Protein 7M3X (pdb70)

Sequence (378 aa):
EDTVEERVINEEYKIIWKKNTPFLYDLVMTTHALQWPSLTVQWLPEVTKPEGKDYALHWLVLGTHTSDDEQNHLVVARVHIPNDDGKIECEIIKINHEGEVNRARYMPQNNPHIIIATKTPSSSSDVLVFDYTKHPAKPDPSGECNPDLRLRGHQKEGYGLSWNSNLSGHLLSASDDHTVCLWDINAGPGKIVDAKAIFTGHSSAVVEDVAWHLLHESSLFGSVADDQKLMIWDTRSSNTTSSKPSHLVDAHTAEVNCLSFNPYSEFILATGSADKTVALWDLRNLKLKLHTFESSHKDEIFQVVHWSPHNETILLASSGTDRRLNVWDLSKIGEEQSAEDAEDGPPELLFIHGGHTAKISDFSWNPNEPWVICSVSEDNIMQIWQMAENIYN

Structure (mmCIF, N/CA/C/O backbone):
data_7M3X
#
_entry.id   7M3X
#
_cell.length_a   44.726
_cell.length_b   88.775
_cell.length_c   97.165
_cell.angle_alpha   90.000
_cell.angle_beta   90.000
_cell.angle_gamma   90.000
#
_symmetry.space_group_name_H-M   'P 21 21 21'
#
loop_
_entity.id
_entity.type
_entity.pdbx_description
1 polymer 'Histone-binding protein RBBP7'
2 non-polymer 'UNKNOWN ATOM OR ION'
3 water water
#
loop_
_atom_site.group_PDB
_atom_site.id
_atom_site.type_symbol
_atom_site.label_atom_id
_atom_site.label_alt_id
_atom_site.label_comp_id
_atom_site.label_asym_id
_atom_site.label_entity_id
_atom_site.label_seq_id
_atom_site.pdbx_PDB_ins_code
_atom_site.Cartn_x
_atom_site.Cartn_y
_atom_site.Cartn_z
_atom_site.occupancy
_atom_site.B_iso_or_equiv
_atom_site.auth_seq_id
_atom_site.auth_comp_id
_atom_site.auth_asym_id
_atom_site.auth_atom_id
_atom_site.pdbx_PDB_model_num
ATOM 1 N N . GLU A 1 4 ? 22.908 -14.138 -1.795 1.00 31.61 8 GLU A N 1
ATOM 2 C CA . GLU A 1 4 ? 23.960 -15.054 -2.306 1.00 28.77 8 GLU A CA 1
ATOM 3 C C . GLU A 1 4 ? 25.367 -14.509 -1.994 1.00 23.81 8 GLU A C 1
ATOM 4 O O . GLU A 1 4 ? 26.312 -15.112 -2.487 1.00 23.89 8 GLU A O 1
ATOM 8 N N . ASP A 1 5 ? 25.502 -13.406 -1.246 1.00 19.94 9 ASP A N 1
ATOM 9 C CA . ASP A 1 5 ? 26.799 -12.918 -0.687 1.00 16.75 9 ASP A CA 1
ATOM 10 C C . ASP A 1 5 ? 26.985 -13.569 0.685 1.00 14.98 9 ASP A C 1
ATOM 11 O O . ASP A 1 5 ? 26.296 -13.156 1.643 1.00 13.80 9 ASP A O 1
ATOM 16 N N . THR A 1 6 ? 27.871 -14.554 0.797 1.00 13.17 10 THR A N 1
ATOM 17 C CA . THR A 1 6 ? 28.004 -15.388 2.021 1.00 12.43 10 THR A CA 1
ATOM 18 C C . THR A 1 6 ? 28.577 -14.553 3.175 1.00 10.95 10 THR A C 1
ATOM 19 O O . THR A 1 6 ? 28.416 -14.950 4.343 1.00 10.84 10 THR A O 1
ATOM 23 N N . VAL A 1 7 ? 29.274 -13.466 2.865 1.00 10.99 11 VAL A N 1
ATOM 24 C CA . VAL A 1 7 ? 29.852 -12.566 3.899 1.00 10.61 11 VAL A CA 1
ATOM 25 C C . VAL A 1 7 ? 28.718 -11.710 4.481 1.00 10.63 11 VAL A C 1
ATOM 26 O O . VAL A 1 7 ? 28.504 -11.729 5.721 1.00 10.14 11 VAL A O 1
ATOM 30 N N . GLU A 1 8 ? 27.989 -11.011 3.615 1.00 11.22 12 GLU A N 1
ATOM 31 C CA . GLU A 1 8 ? 26.883 -10.116 4.036 1.00 12.60 12 GLU A CA 1
ATOM 32 C C . GLU A 1 8 ? 25.835 -10.967 4.762 1.00 11.54 12 GLU A C 1
ATOM 33 O O . GLU A 1 8 ? 25.269 -10.482 5.751 1.00 11.59 12 GLU A O 1
ATOM 39 N N . GLU A 1 9 ? 25.599 -12.208 4.337 1.00 11.23 13 GLU A N 1
ATOM 40 C CA . GLU A 1 9 ? 24.602 -13.097 4.981 1.00 11.85 13 GLU A CA 1
ATOM 41 C C . GLU A 1 9 ? 24.918 -13.253 6.476 1.00 11.34 13 GLU A C 1
ATOM 42 O O . GLU A 1 9 ? 23.997 -13.227 7.315 1.00 10.76 13 GLU A O 1
ATOM 48 N N . ARG A 1 10 ? 26.188 -13.412 6.839 1.00 10.41 14 ARG A N 1
ATOM 49 C CA . ARG A 1 10 ? 26.544 -13.601 8.261 1.00 9.81 14 ARG A CA 1
ATOM 50 C C . ARG A 1 10 ? 26.263 -12.317 9.036 1.00 9.86 14 ARG A C 1
ATOM 51 O O . ARG A 1 10 ? 25.786 -12.406 10.177 1.00 10.04 14 ARG A O 1
ATOM 59 N N . VAL A 1 11 ? 26.599 -11.160 8.475 1.00 9.95 15 VAL A N 1
ATOM 60 C CA . VAL A 1 11 ? 26.351 -9.867 9.164 1.00 10.37 15 VAL A CA 1
ATOM 61 C C . VAL A 1 11 ? 24.842 -9.750 9.411 1.00 10.29 15 VAL A C 1
ATOM 62 O O . VAL A 1 11 ? 24.423 -9.415 10.548 1.00 10.44 15 VAL A O 1
ATOM 66 N N . ILE A 1 12 ? 24.045 -10.008 8.380 1.00 9.94 16 ILE A N 1
ATOM 67 C CA . ILE A 1 12 ? 22.562 -9.902 8.470 1.00 10.30 16 ILE A CA 1
ATOM 68 C C . ILE A 1 12 ? 22.062 -10.870 9.539 1.00 10.39 16 ILE A C 1
ATOM 69 O O . ILE A 1 12 ? 21.249 -10.455 10.392 1.00 11.17 16 ILE A O 1
ATOM 74 N N . ASN A 1 13 ? 22.510 -12.119 9.506 1.00 10.24 17 ASN A N 1
ATOM 75 C CA . ASN A 1 13 ? 22.005 -13.138 10.457 1.00 10.96 17 ASN A CA 1
ATOM 76 C C . ASN A 1 13 ? 22.403 -12.776 11.895 1.00 10.74 17 ASN A C 1
ATOM 77 O O . ASN A 1 13 ? 21.556 -12.963 12.793 1.00 10.06 17 ASN A O 1
ATOM 82 N N . GLU A 1 14 ? 23.612 -12.277 12.135 1.00 11.22 18 GLU A N 1
ATOM 83 C CA . GLU A 1 14 ? 24.015 -11.948 13.524 1.00 11.91 18 GLU A CA 1
ATOM 84 C C . GLU A 1 14 ? 23.217 -10.744 14.023 1.00 11.42 18 GLU A C 1
ATOM 85 O O . GLU A 1 14 ? 22.834 -10.740 15.218 1.00 11.78 18 GLU A O 1
ATOM 91 N N . GLU A 1 15 ? 22.943 -9.770 13.166 1.00 11.61 19 GLU A N 1
ATOM 92 C CA . GLU A 1 15 ? 22.148 -8.589 13.575 1.00 12.29 19 GLU A CA 1
ATOM 93 C C . GLU A 1 15 ? 20.725 -9.067 13.869 1.00 11.74 19 GLU A C 1
ATOM 94 O O . GLU A 1 15 ? 20.119 -8.577 14.839 1.00 11.89 19 GLU A O 1
ATOM 100 N N . TYR A 1 16 ? 20.201 -9.988 13.068 1.00 10.54 20 TYR A N 1
ATOM 101 C CA . TYR A 1 16 ? 18.839 -10.525 13.284 1.00 10.49 20 TYR A CA 1
ATOM 102 C C . TYR A 1 16 ? 18.806 -11.261 14.629 1.00 10.67 20 TYR A C 1
ATOM 103 O O . TYR A 1 16 ? 17.800 -11.156 15.337 1.00 10.32 20 TYR A O 1
ATOM 112 N N . LYS A 1 17 ? 19.853 -12.002 15.001 1.00 10.31 21 LYS A N 1
ATOM 113 C CA . LYS A 1 17 ? 19.845 -12.750 16.293 1.00 11.02 21 LYS A CA 1
ATOM 114 C C . LYS A 1 17 ? 19.716 -11.752 17.452 1.00 10.86 21 LYS A C 1
ATOM 115 O O . LYS A 1 17 ? 18.977 -12.027 18.399 1.00 10.88 21 LYS A O 1
ATOM 121 N N . ILE A 1 18 ? 20.394 -10.616 17.379 1.00 10.98 22 ILE A N 1
ATOM 122 C CA A ILE A 1 18 ? 20.298 -9.557 18.430 0.50 11.78 22 ILE A CA 1
ATOM 123 C CA B ILE A 1 18 ? 20.295 -9.564 18.436 0.50 11.87 22 ILE A CA 1
ATOM 124 C C . ILE A 1 18 ? 18.875 -8.995 18.413 1.00 11.49 22 ILE A C 1
ATOM 125 O O . ILE A 1 18 ? 18.255 -8.850 19.510 1.00 11.20 22 ILE A O 1
ATOM 134 N N . TRP A 1 19 ? 18.359 -8.699 17.224 1.00 10.77 23 TRP A N 1
ATOM 135 C CA . TRP A 1 19 ? 16.964 -8.221 17.084 1.00 10.20 23 TRP A CA 1
ATOM 136 C C . TRP A 1 19 ? 16.011 -9.200 17.780 1.00 10.40 23 TRP A C 1
ATOM 137 O O . TRP A 1 19 ? 15.141 -8.757 18.572 1.00 10.74 23 TRP A O 1
ATOM 148 N N . LYS A 1 20 ? 16.122 -10.489 17.490 1.00 10.95 24 LYS A N 1
ATOM 149 C CA . LYS A 1 20 ? 15.121 -11.466 17.983 1.00 11.69 24 LYS A CA 1
ATOM 150 C C . LYS A 1 20 ? 15.160 -11.499 19.517 1.00 12.28 24 LYS A C 1
ATOM 151 O O . LYS A 1 20 ? 14.095 -11.553 20.158 1.00 12.31 24 LYS A O 1
ATOM 157 N N . LYS A 1 21 ? 16.350 -11.438 20.107 1.00 12.28 25 LYS A N 1
ATOM 158 C CA . LYS A 1 21 ? 16.503 -11.426 21.582 1.00 13.34 25 LYS A CA 1
ATOM 159 C C . LYS A 1 21 ? 15.836 -10.195 22.201 1.00 12.91 25 LYS A C 1
ATOM 160 O O . LYS A 1 21 ? 15.510 -10.269 23.399 1.00 13.43 25 LYS A O 1
ATOM 166 N N . ASN A 1 22 ? 15.670 -9.112 21.451 1.00 11.68 26 ASN A N 1
ATOM 167 C CA . ASN A 1 22 ? 15.088 -7.854 21.992 1.00 12.53 26 ASN A CA 1
ATOM 168 C C . ASN A 1 22 ? 13.596 -7.734 21.667 1.00 11.61 26 ASN A C 1
ATOM 169 O O . ASN A 1 22 ? 13.012 -6.720 22.004 1.00 11.56 26 ASN A O 1
ATOM 174 N N . THR A 1 23 ? 12.971 -8.720 21.029 1.00 11.30 27 THR A N 1
ATOM 175 C CA . THR A 1 23 ? 11.593 -8.534 20.520 1.00 11.13 27 THR A CA 1
ATOM 176 C C . THR A 1 23 ? 10.587 -8.357 21.667 1.00 10.99 27 THR A C 1
ATOM 177 O O . THR A 1 23 ? 9.677 -7.549 21.513 1.00 10.91 27 THR A O 1
ATOM 181 N N . PRO A 1 24 ? 10.682 -9.040 22.835 1.00 11.04 28 PRO A N 1
ATOM 182 C CA . PRO A 1 24 ? 9.697 -8.794 23.897 1.00 11.48 28 PRO A CA 1
ATOM 183 C C . PRO A 1 24 ? 9.736 -7.346 24.405 1.00 11.74 28 PRO A C 1
ATOM 184 O O . PRO A 1 24 ? 8.697 -6.821 24.857 1.00 12.24 28 PRO A O 1
ATOM 188 N N . PHE A 1 25 ? 10.914 -6.717 24.348 1.00 11.08 29 PHE A N 1
ATOM 189 C CA . PHE A 1 25 ? 11.105 -5.304 24.759 1.00 11.16 29 PHE A CA 1
ATOM 190 C C . PHE A 1 25 ? 10.582 -4.372 23.666 1.00 11.26 29 PHE A C 1
ATOM 191 O O . PHE A 1 25 ? 9.906 -3.363 23.955 1.00 12.01 29 PHE A O 1
ATOM 199 N N . LEU A 1 26 ? 10.917 -4.645 22.399 1.00 10.66 30 LEU A N 1
ATOM 200 C CA . LEU A 1 26 ? 10.640 -3.664 21.323 1.00 11.54 30 LEU A CA 1
ATOM 201 C C . LEU A 1 26 ? 9.213 -3.777 20.770 1.00 10.29 30 LEU A C 1
ATOM 202 O O . LEU A 1 26 ? 8.793 -2.809 20.168 1.00 10.96 30 LEU A O 1
ATOM 207 N N . TYR A 1 27 ? 8.518 -4.902 20.949 1.00 10.94 31 TYR A N 1
ATOM 208 C CA . TYR A 1 27 ? 7.221 -5.162 20.267 1.00 10.93 31 TYR A CA 1
ATOM 209 C C . TYR A 1 27 ? 6.169 -5.618 21.270 1.00 11.50 31 TYR A C 1
ATOM 210 O O . TYR A 1 27 ? 6.510 -6.347 22.203 1.00 11.25 31 TYR A O 1
ATOM 219 N N . ASP A 1 28 ? 4.918 -5.246 21.018 1.00 12.67 32 ASP A N 1
ATOM 220 C CA . ASP A 1 28 ? 3.773 -5.906 21.694 1.00 14.10 32 ASP A CA 1
ATOM 221 C C . ASP A 1 28 ? 3.313 -7.133 20.889 1.00 14.47 32 ASP A C 1
ATOM 222 O O . ASP A 1 28 ? 2.639 -7.993 21.485 1.00 16.08 32 ASP A O 1
ATOM 227 N N . LEU A 1 29 ? 3.642 -7.223 19.592 1.00 13.16 33 LEU A N 1
ATOM 228 C CA . LEU A 1 29 ? 3.291 -8.391 18.740 1.00 13.12 33 LEU A CA 1
ATOM 229 C C . LEU A 1 29 ? 4.383 -8.564 17.689 1.00 12.17 33 LEU A C 1
ATOM 230 O O . LEU A 1 29 ? 4.742 -7.566 17.066 1.00 11.66 33 LEU A O 1
ATOM 235 N N . VAL A 1 30 ? 4.837 -9.791 17.497 1.00 12.87 34 VAL A N 1
ATOM 236 C CA . VAL A 1 30 ? 5.648 -10.212 16.325 1.00 13.55 34 VAL A CA 1
ATOM 237 C C . VAL A 1 30 ? 5.199 -11.601 15.938 1.00 13.38 34 VAL A C 1
ATOM 238 O O . VAL A 1 30 ? 5.322 -12.519 16.757 1.00 15.23 34 VAL A O 1
ATOM 242 N N . MET A 1 31 ? 4.771 -11.729 14.694 1.00 13.55 35 MET A N 1
ATOM 243 C CA . MET A 1 31 ? 4.424 -13.022 14.080 1.00 14.50 35 MET A CA 1
ATOM 244 C C . MET A 1 31 ? 5.150 -13.091 12.742 1.00 12.96 35 MET A C 1
ATOM 245 O O . MET A 1 31 ? 5.148 -12.101 12.013 1.00 13.08 35 MET A O 1
ATOM 250 N N A THR A 1 32 ? 5.808 -14.208 12.477 0.50 12.95 36 THR A N 1
ATOM 251 N N B THR A 1 32 ? 5.785 -14.225 12.451 0.50 13.20 36 THR A N 1
ATOM 252 C CA A THR A 1 32 ? 6.544 -14.425 11.218 0.50 12.65 36 THR A CA 1
ATOM 253 C CA B THR A 1 32 ? 6.617 -14.448 11.243 0.50 13.14 36 THR A CA 1
ATOM 254 C C A THR A 1 32 ? 5.951 -15.651 10.529 0.50 12.37 36 THR A C 1
ATOM 255 C C B THR A 1 32 ? 6.152 -15.707 10.518 0.50 12.89 36 THR A C 1
ATOM 256 O O A THR A 1 32 ? 5.422 -16.579 11.197 0.50 11.69 36 THR A O 1
ATOM 257 O O B THR A 1 32 ? 6.058 -16.778 11.160 0.50 13.09 36 THR A O 1
ATOM 264 N N . HIS A 1 33 ? 5.943 -15.589 9.210 1.00 11.86 37 HIS A N 1
ATOM 265 C CA . HIS A 1 33 ? 5.515 -16.707 8.351 1.00 12.64 37 HIS A CA 1
ATOM 266 C C . HIS A 1 33 ? 6.428 -16.726 7.142 1.00 11.64 37 HIS A C 1
ATOM 267 O O . HIS A 1 33 ? 6.660 -15.661 6.566 1.00 11.10 37 HIS A O 1
ATOM 274 N N . ALA A 1 34 ? 6.909 -17.898 6.758 1.00 10.67 38 ALA A N 1
ATOM 275 C CA . ALA A 1 34 ? 7.727 -18.063 5.547 1.00 10.53 38 ALA A CA 1
ATOM 276 C C . ALA A 1 34 ? 6.840 -18.637 4.437 1.00 10.44 38 ALA A C 1
ATOM 277 O O . ALA A 1 34 ? 6.305 -19.751 4.598 1.00 11.43 38 ALA A O 1
ATOM 279 N N . LEU A 1 35 ? 6.683 -17.880 3.358 1.00 10.35 39 LEU A N 1
ATOM 280 C CA . LEU A 1 35 ? 5.863 -18.264 2.185 1.00 10.78 39 LEU A CA 1
ATOM 281 C C . LEU A 1 35 ? 6.671 -19.192 1.279 1.00 10.27 39 LEU A C 1
ATOM 282 O O . LEU A 1 35 ? 7.912 -19.123 1.302 1.00 10.29 39 LEU A O 1
ATOM 287 N N . GLN A 1 36 ? 5.996 -20.033 0.483 1.00 10.84 40 GLN A N 1
ATOM 288 C CA . GLN A 1 36 ? 6.680 -20.899 -0.517 1.00 10.97 40 GLN A CA 1
ATOM 289 C C . GLN A 1 36 ? 7.456 -20.020 -1.507 1.00 10.38 40 GLN A C 1
ATOM 290 O O . GLN A 1 36 ? 8.591 -20.362 -1.879 1.00 11.10 40 GLN A O 1
ATOM 296 N N . TRP A 1 37 ? 6.848 -18.913 -1.946 1.00 9.69 41 TRP A N 1
ATOM 297 C CA . TRP A 1 37 ? 7.474 -17.925 -2.857 1.00 9.57 41 TRP A CA 1
ATOM 298 C C . TRP A 1 37 ? 7.416 -16.565 -2.186 1.00 8.84 41 TRP A C 1
ATOM 299 O O . TRP A 1 37 ? 6.478 -16.284 -1.440 1.00 8.76 41 TRP A O 1
ATOM 310 N N . PRO A 1 38 ? 8.370 -15.669 -2.474 1.00 8.68 42 PRO A N 1
ATOM 311 C CA . PRO A 1 38 ? 8.246 -14.310 -1.974 1.00 8.57 42 PRO A CA 1
ATOM 312 C C . PRO A 1 38 ? 7.005 -13.617 -2.543 1.00 8.51 42 PRO A C 1
ATOM 313 O O . PRO A 1 38 ? 6.555 -13.932 -3.659 1.00 8.95 42 PRO A O 1
ATOM 317 N N . SER A 1 39 ? 6.445 -12.702 -1.745 1.00 8.00 43 SER A N 1
ATOM 318 C CA . SER A 1 39 ? 5.395 -11.771 -2.223 1.00 8.08 43 SER A CA 1
ATOM 319 C C . SER A 1 39 ? 6.028 -10.422 -2.517 1.00 8.16 43 SER A C 1
ATOM 320 O O . SER A 1 39 ? 6.794 -9.914 -1.655 1.00 8.49 43 SER A O 1
ATOM 323 N N . LEU A 1 40 ? 5.734 -9.854 -3.681 1.00 7.59 44 LEU A N 1
ATOM 324 C CA . LEU A 1 40 ? 6.153 -8.469 -4.026 1.00 7.49 44 LEU A CA 1
ATOM 325 C C . LEU A 1 40 ? 5.147 -7.443 -3.500 1.00 7.59 44 LEU A C 1
ATOM 326 O O . LEU A 1 40 ? 5.376 -6.244 -3.684 1.00 7.78 44 LEU A O 1
ATOM 331 N N . THR A 1 41 ? 4.057 -7.882 -2.894 1.00 7.39 45 THR A N 1
ATOM 332 C CA . THR A 1 41 ? 2.913 -6.994 -2.578 1.00 7.40 45 THR A CA 1
ATOM 333 C C . THR A 1 41 ? 2.253 -7.418 -1.274 1.00 7.39 45 THR A C 1
ATOM 334 O O . THR A 1 41 ? 2.184 -8.606 -0.953 1.00 7.51 45 THR A O 1
ATOM 338 N N . VAL A 1 42 ? 1.718 -6.454 -0.533 1.00 7.41 46 VAL A N 1
ATOM 339 C CA . VAL A 1 42 ? 0.831 -6.773 0.610 1.00 7.80 46 VAL A CA 1
ATOM 340 C C . VAL A 1 42 ? -0.118 -5.606 0.832 1.00 7.80 46 VAL A C 1
ATOM 341 O O . VAL A 1 42 ? 0.284 -4.437 0.667 1.00 8.24 46 VAL A O 1
ATOM 345 N N . GLN A 1 43 ? -1.358 -5.925 1.173 1.00 8.01 47 GLN A N 1
ATOM 346 C CA . GLN A 1 43 ? -2.363 -4.905 1.532 1.00 8.18 47 GLN A CA 1
ATOM 347 C C . GLN A 1 43 ? -3.399 -5.584 2.418 1.00 8.62 47 GLN A C 1
ATOM 348 O O . GLN A 1 43 ? -3.911 -6.641 2.020 1.00 8.57 47 GLN A O 1
ATOM 354 N N . TRP A 1 44 ? -3.682 -5.058 3.600 1.00 8.66 48 TRP A N 1
ATOM 355 C CA . TRP A 1 44 ? -4.816 -5.591 4.396 1.00 9.10 48 TRP A CA 1
ATOM 356 C C . TRP A 1 44 ? -6.130 -5.323 3.660 1.00 9.24 48 TRP A C 1
ATOM 357 O O . TRP A 1 44 ? -6.333 -4.214 3.161 1.00 9.52 48 TRP A O 1
ATOM 368 N N . LEU A 1 45 ? -7.022 -6.309 3.604 1.00 9.89 49 LEU A N 1
ATOM 369 C CA . LEU A 1 45 ? -8.442 -6.042 3.289 1.00 10.47 49 LEU A CA 1
ATOM 370 C C . LEU A 1 45 ? -9.031 -5.245 4.446 1.00 11.23 49 LEU A C 1
ATOM 371 O O . LEU A 1 45 ? -8.512 -5.258 5.563 1.00 10.77 49 LEU A O 1
ATOM 376 N N . PRO A 1 46 ? -10.139 -4.522 4.210 1.00 11.46 50 PRO A N 1
ATOM 377 C CA . PRO A 1 46 ? -10.733 -3.705 5.267 1.00 12.79 50 PRO A CA 1
ATOM 378 C C . PRO A 1 46 ? -11.492 -4.465 6.363 1.00 13.53 50 PRO A C 1
ATOM 379 O O . PRO A 1 46 ? -11.721 -3.858 7.408 1.00 14.25 50 PRO A O 1
ATOM 383 N N . GLU A 1 47 ? -11.818 -5.742 6.160 1.00 13.44 51 GLU A N 1
ATOM 384 C CA . GLU A 1 47 ? -12.697 -6.512 7.087 1.00 14.46 51 GLU A CA 1
ATOM 385 C C . GLU A 1 47 ? -11.927 -7.011 8.311 1.00 14.38 51 GLU A C 1
ATOM 386 O O . GLU A 1 47 ? -10.784 -7.473 8.179 1.00 13.79 51 GLU A O 1
ATOM 392 N N . VAL A 1 48 ? -12.590 -7.025 9.466 1.00 14.05 52 VAL A N 1
ATOM 393 C CA . VAL A 1 48 ? -12.123 -7.721 10.694 1.00 14.85 52 VAL A CA 1
ATOM 394 C C . VAL A 1 48 ? -13.344 -8.379 11.344 1.00 14.41 52 VAL A C 1
ATOM 395 O O . VAL A 1 48 ? -14.443 -7.776 11.243 1.00 16.28 52 VAL A O 1
ATOM 399 N N . THR A 1 49 ? -13.164 -9.555 11.933 1.00 14.73 53 THR A N 1
ATOM 400 C CA . THR A 1 49 ? -14.175 -10.214 12.815 1.00 16.64 53 THR A CA 1
ATOM 401 C C . THR A 1 49 ? -13.515 -10.618 14.126 1.00 16.54 53 THR A C 1
ATOM 402 O O . THR A 1 49 ? -12.365 -11.027 14.122 1.00 16.15 53 THR A O 1
ATOM 406 N N . LYS A 1 50 ? -14.254 -10.528 15.230 1.00 16.86 54 LYS A N 1
ATOM 407 C CA . LYS A 1 50 ? -13.840 -11.111 16.529 1.00 17.99 54 LYS A CA 1
ATOM 408 C C . LYS A 1 50 ? -14.818 -12.235 16.845 1.00 19.18 54 LYS A C 1
ATOM 409 O O . LYS A 1 50 ? -15.813 -12.024 17.539 1.00 19.86 54 LYS A O 1
ATOM 414 N N . PRO A 1 51 ? -14.592 -13.441 16.289 1.00 19.59 55 PRO A N 1
ATOM 415 C CA . PRO A 1 51 ? -15.557 -14.525 16.400 1.00 22.21 55 PRO A CA 1
ATOM 416 C C . PRO A 1 51 ? -15.817 -14.842 17.874 1.00 23.50 55 PRO A C 1
ATOM 417 O O . PRO A 1 51 ? -14.896 -14.932 18.684 1.00 23.27 55 PRO A O 1
ATOM 421 N N . GLU A 1 52 ? -17.101 -14.965 18.195 1.00 30.00 56 GLU A N 1
ATOM 422 C CA . GLU A 1 52 ? -17.588 -15.402 19.521 1.00 33.34 56 GLU A CA 1
ATOM 423 C C . GLU A 1 52 ? -16.817 -16.652 19.946 1.00 33.70 56 GLU A C 1
ATOM 424 O O . GLU A 1 52 ? -16.720 -17.584 19.123 1.00 33.28 56 GLU A O 1
ATOM 430 N N . GLY A 1 53 ? -16.265 -16.629 21.158 1.00 32.63 57 GLY A N 1
ATOM 431 C CA . GLY A 1 53 ? -15.678 -17.790 21.850 1.00 33.44 57 GLY A CA 1
ATOM 432 C C . GLY A 1 53 ? -14.228 -18.051 21.481 1.00 33.87 57 GLY A C 1
ATOM 433 O O . GLY A 1 53 ? -13.685 -19.079 21.936 1.00 35.94 57 GLY A O 1
ATOM 434 N N . LYS A 1 54 ? -13.603 -17.178 20.686 1.00 30.61 58 LYS A N 1
ATOM 435 C CA . LYS A 1 54 ? -12.183 -17.330 20.270 1.00 28.75 58 LYS A CA 1
ATOM 436 C C . LYS A 1 54 ? -11.347 -16.249 20.958 1.00 28.10 58 LYS A C 1
ATOM 437 O O . LYS A 1 54 ? -11.929 -15.233 21.377 1.00 32.36 58 LYS A O 1
ATOM 443 N N . ASP A 1 55 ? -10.036 -16.459 21.041 1.00 28.57 59 ASP A N 1
ATOM 444 C CA . ASP A 1 55 ? -9.078 -15.509 21.673 1.00 29.12 59 ASP A CA 1
ATOM 445 C C . ASP A 1 55 ? -8.231 -14.850 20.574 1.00 26.99 59 ASP A C 1
ATOM 446 O O . ASP A 1 55 ? -7.041 -14.559 20.812 1.00 26.35 59 ASP A O 1
ATOM 451 N N . TYR A 1 56 ? -8.823 -14.649 19.400 1.00 23.85 60 TYR A N 1
ATOM 452 C CA . TYR A 1 56 ? -8.167 -13.977 18.251 1.00 21.09 60 TYR A CA 1
ATOM 453 C C . TYR A 1 56 ? -9.236 -13.260 17.437 1.00 19.58 60 TYR A C 1
ATOM 454 O O . TYR A 1 56 ? -10.437 -13.579 17.536 1.00 19.04 60 TYR A O 1
ATOM 463 N N . ALA A 1 57 ? -8.797 -12.279 16.662 1.00 17.37 61 ALA A N 1
ATOM 464 C CA . ALA A 1 57 ? -9.566 -11.637 15.587 1.00 16.03 61 ALA A CA 1
ATOM 465 C C . ALA A 1 57 ? -9.115 -12.236 14.256 1.00 14.90 61 ALA A C 1
ATOM 466 O O . ALA A 1 57 ? -7.933 -12.644 14.158 1.00 15.31 61 ALA A O 1
ATOM 468 N N . LEU A 1 58 ? -10.038 -12.316 13.295 1.00 12.96 62 LEU A N 1
ATOM 469 C CA . LEU A 1 58 ? -9.722 -12.625 11.882 1.00 12.34 62 LEU A CA 1
ATOM 470 C C . LEU A 1 58 ? -9.482 -11.333 11.113 1.00 11.11 62 LEU A C 1
ATOM 471 O O . LEU A 1 58 ? -10.297 -10.397 11.173 1.00 11.32 62 LEU A O 1
ATOM 476 N N . HIS A 1 59 ? -8.373 -11.314 10.371 1.00 10.84 63 HIS A N 1
ATOM 477 C CA . HIS A 1 59 ? -8.014 -10.236 9.428 1.00 10.75 63 HIS A CA 1
ATOM 478 C C . HIS A 1 59 ? -7.609 -10.898 8.119 1.00 9.68 63 HIS A C 1
ATOM 479 O O . HIS A 1 59 ? -7.376 -12.112 8.129 1.00 9.77 63 HIS A O 1
ATOM 486 N N . TRP A 1 60 ? -7.505 -10.104 7.061 1.00 9.56 64 TRP A N 1
ATOM 487 C CA . TRP A 1 60 ? -7.180 -10.669 5.733 1.00 9.46 64 TRP A CA 1
ATOM 488 C C . TRP A 1 60 ? -6.107 -9.831 5.038 1.00 9.17 64 TRP A C 1
ATOM 489 O O . TRP A 1 60 ? -6.140 -8.592 5.164 1.00 8.93 64 TRP A O 1
ATOM 500 N N . LEU A 1 61 ? -5.225 -10.523 4.306 1.00 9.61 65 LEU A N 1
ATOM 501 C CA . LEU A 1 61 ? -4.154 -9.876 3.515 1.00 9.98 65 LEU A CA 1
ATOM 502 C C . LEU A 1 61 ? -4.306 -10.254 2.041 1.00 9.69 65 LEU A C 1
ATOM 503 O O . LEU A 1 61 ? -4.465 -11.455 1.739 1.00 10.81 65 LEU A O 1
ATOM 508 N N . VAL A 1 62 ? -4.145 -9.275 1.166 1.00 8.96 66 VAL A N 1
ATOM 509 C CA . VAL A 1 62 ? -3.953 -9.503 -0.287 1.00 8.66 66 VAL A CA 1
ATOM 510 C C . VAL A 1 62 ? -2.450 -9.644 -0.525 1.00 8.38 66 VAL A C 1
ATOM 511 O O . VAL A 1 62 ? -1.714 -8.686 -0.205 1.00 8.84 66 VAL A O 1
ATOM 515 N N . LEU A 1 63 ? -2.034 -10.801 -1.030 1.00 8.20 67 LEU A N 1
ATOM 516 C CA . LEU A 1 63 ? -0.624 -11.157 -1.285 1.00 9.01 67 LEU A CA 1
ATOM 517 C C . LEU A 1 63 ? -0.494 -11.622 -2.734 1.00 8.87 67 LEU A C 1
ATOM 518 O O . LEU A 1 63 ? -1.505 -11.867 -3.413 1.00 8.64 67 LEU A O 1
ATOM 523 N N . GLY A 1 64 ? 0.738 -11.831 -3.152 1.00 8.62 68 GLY A N 1
ATOM 524 C CA . GLY A 1 64 ? 1.013 -12.518 -4.421 1.00 8.49 68 GLY A CA 1
ATOM 525 C C . GLY A 1 64 ? 2.177 -13.457 -4.291 1.00 8.38 68 GLY A C 1
ATOM 526 O O . GLY A 1 64 ? 2.754 -13.603 -3.207 1.00 7.91 68 GLY A O 1
ATOM 527 N N . THR A 1 65 ? 2.500 -14.096 -5.393 1.00 8.19 69 THR A N 1
ATOM 528 C CA . THR A 1 65 ? 3.702 -14.927 -5.498 1.00 8.09 69 THR A CA 1
ATOM 529 C C . THR A 1 65 ? 4.688 -14.285 -6.457 1.00 8.12 69 THR A C 1
ATOM 530 O O . THR A 1 65 ? 4.319 -13.424 -7.276 1.00 8.48 69 THR A O 1
ATOM 534 N N . HIS A 1 66 ? 5.918 -14.753 -6.364 1.00 8.79 70 HIS A N 1
ATOM 535 C CA . HIS A 1 66 ? 6.996 -14.402 -7.308 1.00 9.59 70 HIS A CA 1
ATOM 536 C C . HIS A 1 66 ? 7.834 -15.655 -7.581 1.00 9.86 70 HIS A C 1
ATOM 537 O O . HIS A 1 66 ? 8.750 -15.972 -6.813 1.00 9.56 70 HIS A O 1
ATOM 544 N N . THR A 1 67 ? 7.491 -16.372 -8.644 1.00 10.89 71 THR A N 1
ATOM 545 C CA . THR A 1 67 ? 8.339 -17.455 -9.211 1.00 12.33 71 THR A CA 1
ATOM 546 C C . THR A 1 67 ? 8.489 -17.170 -10.705 1.00 13.75 71 THR A C 1
ATOM 547 O O . THR A 1 67 ? 7.474 -16.922 -11.388 1.00 13.17 71 THR A O 1
ATOM 551 N N . SER A 1 68 ? 9.716 -17.207 -11.221 1.00 15.70 72 SER A N 1
ATOM 552 C CA . SER A 1 68 ? 9.991 -16.905 -12.652 1.00 17.70 72 SER A CA 1
ATOM 553 C C . SER A 1 68 ? 9.675 -18.114 -13.544 1.00 17.26 72 SER A C 1
ATOM 554 O O . SER A 1 68 ? 9.441 -17.914 -14.754 1.00 21.32 72 SER A O 1
ATOM 557 N N A ASP A 1 69 ? 9.677 -19.314 -12.960 0.50 15.93 73 ASP A N 1
ATOM 558 N N B ASP A 1 69 ? 9.688 -19.334 -13.003 0.50 16.74 73 ASP A N 1
ATOM 559 C CA A ASP A 1 69 ? 9.666 -20.608 -13.692 0.50 15.72 73 ASP A CA 1
ATOM 560 C CA B ASP A 1 69 ? 9.584 -20.558 -13.845 0.50 16.96 73 ASP A CA 1
ATOM 561 C C A ASP A 1 69 ? 8.321 -21.324 -13.531 0.50 14.62 73 ASP A C 1
ATOM 562 C C B ASP A 1 69 ? 8.427 -21.468 -13.414 0.50 15.27 73 ASP A C 1
ATOM 563 O O A ASP A 1 69 ? 7.971 -22.085 -14.452 0.50 13.95 73 ASP A O 1
ATOM 564 O O B ASP A 1 69 ? 8.313 -22.543 -14.036 0.50 14.56 73 ASP A O 1
ATOM 573 N N . GLU A 1 70 ? 7.596 -21.087 -12.430 1.00 12.95 7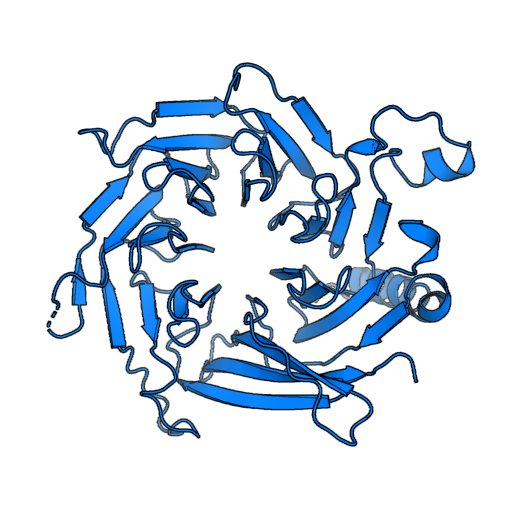4 GLU A N 1
ATOM 574 C CA . GLU A 1 70 ? 6.444 -21.927 -12.005 1.00 12.39 74 GLU A CA 1
ATOM 575 C C . GLU A 1 70 ? 5.168 -21.091 -11.891 1.00 11.31 74 GLU A C 1
ATOM 576 O O . GLU A 1 70 ? 5.197 -19.890 -12.172 1.00 11.89 74 GLU A O 1
ATOM 582 N N . GLN A 1 71 ? 4.062 -21.716 -11.520 1.00 10.42 75 GLN A N 1
ATOM 583 C CA . GLN A 1 71 ? 2.736 -21.063 -11.544 1.00 9.97 75 GLN A CA 1
ATOM 584 C C . GLN A 1 71 ? 2.685 -20.035 -10.417 1.00 9.26 75 GLN A C 1
ATOM 585 O O . GLN A 1 71 ? 2.972 -20.396 -9.269 1.00 9.79 75 GLN A O 1
ATOM 591 N N . ASN A 1 72 ? 2.230 -18.832 -10.759 1.00 8.38 76 ASN A N 1
ATOM 592 C CA . ASN A 1 72 ? 1.967 -17.753 -9.786 1.00 8.41 76 ASN A CA 1
ATOM 593 C C . ASN A 1 72 ? 0.486 -17.696 -9.442 1.00 8.29 76 ASN A C 1
ATOM 594 O O . ASN A 1 72 ? -0.382 -18.204 -10.179 1.00 7.96 76 ASN A O 1
ATOM 599 N N . HIS A 1 73 ? 0.208 -17.037 -8.328 1.00 7.99 77 HIS A N 1
ATOM 600 C CA . HIS A 1 73 ? -1.159 -16.852 -7.812 1.00 8.29 77 HIS A CA 1
ATOM 601 C C . HIS A 1 73 ? -1.314 -15.468 -7.201 1.00 8.19 77 HIS A C 1
ATOM 602 O O . HIS A 1 73 ? -0.365 -14.960 -6.594 1.00 8.20 77 HIS A O 1
ATOM 609 N N . LEU A 1 74 ? -2.516 -14.944 -7.327 1.00 8.03 78 LEU A N 1
ATOM 610 C CA . LEU A 1 74 ? -3.061 -13.860 -6.469 1.00 8.20 78 LEU A CA 1
ATOM 611 C C . LEU A 1 74 ? -3.696 -14.533 -5.256 1.00 8.81 78 LEU A C 1
ATOM 612 O O . LEU A 1 74 ? -4.470 -15.481 -5.463 1.00 8.99 78 LEU A O 1
ATOM 617 N N . VAL A 1 75 ? -3.378 -14.070 -4.049 1.00 8.66 79 VAL A N 1
ATOM 618 C CA . VAL A 1 75 ? -3.737 -14.771 -2.792 1.00 9.58 79 VAL A CA 1
ATOM 619 C C . VAL A 1 75 ? -4.460 -13.805 -1.858 1.00 9.61 79 VAL A C 1
ATOM 620 O O . VAL A 1 75 ? -4.038 -12.645 -1.700 1.00 10.09 79 VAL A O 1
ATOM 624 N N . VAL A 1 76 ? -5.545 -14.275 -1.269 1.00 9.70 80 VAL A N 1
ATOM 625 C CA . VAL A 1 76 ? -6.086 -13.632 -0.047 1.00 10.29 80 VAL A CA 1
ATOM 626 C C . VAL A 1 76 ? -5.828 -14.599 1.097 1.00 10.38 80 VAL A C 1
ATOM 627 O O . VAL A 1 76 ? -6.312 -15.728 1.014 1.00 9.91 80 VAL A O 1
ATOM 631 N N . ALA A 1 77 ? -5.112 -14.160 2.117 1.00 10.28 81 ALA A N 1
ATOM 632 C CA . ALA A 1 77 ? -4.782 -14.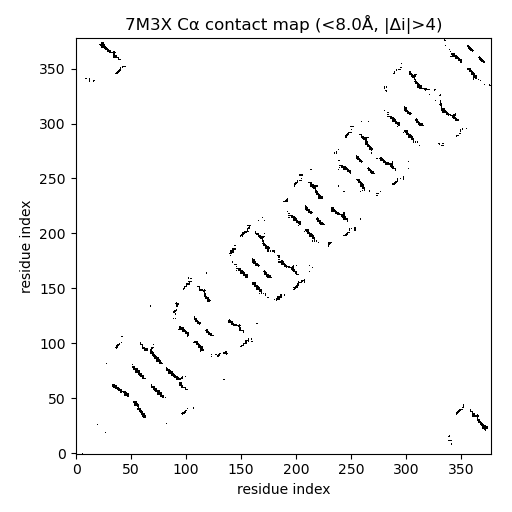974 3.296 1.00 10.23 81 ALA A CA 1
ATOM 633 C C . ALA A 1 77 ? -5.659 -14.530 4.469 1.00 9.89 81 ALA A C 1
ATOM 634 O O . ALA A 1 77 ? -5.858 -13.319 4.662 1.00 10.23 81 ALA A O 1
ATOM 636 N N . ARG A 1 78 ? -6.189 -15.510 5.194 1.00 10.53 82 ARG A N 1
ATOM 637 C CA . ARG A 1 78 ? -6.974 -15.318 6.437 1.00 10.98 82 ARG A CA 1
ATOM 638 C C . ARG A 1 78 ? -5.995 -15.476 7.594 1.00 11.13 82 ARG A C 1
ATOM 639 O O . ARG A 1 78 ? -5.348 -16.541 7.666 1.00 11.02 82 ARG A O 1
ATOM 647 N N . VAL A 1 79 ? -5.890 -14.468 8.461 1.00 12.23 83 VAL A N 1
ATOM 648 C CA . VAL A 1 79 ? -4.887 -14.519 9.562 1.00 14.12 83 VAL A CA 1
ATOM 649 C C . VAL A 1 79 ? -5.580 -14.310 10.913 1.00 14.95 83 VAL A C 1
ATOM 650 O O . VAL A 1 79 ? -6.556 -13.547 10.990 1.00 14.78 83 VAL A O 1
ATOM 654 N N . HIS A 1 80 ? -5.076 -15.005 11.926 1.00 16.74 84 HIS A N 1
ATOM 655 C CA . HIS A 1 80 ? -5.493 -14.835 13.339 1.00 18.01 84 HIS A CA 1
ATOM 656 C C . HIS A 1 80 ? -4.556 -13.828 13.997 1.00 18.19 84 HIS A C 1
ATOM 657 O O . HIS A 1 80 ? -3.345 -14.090 13.988 1.00 20.62 84 HIS A O 1
ATOM 664 N N . ILE A 1 81 ? -5.067 -12.727 14.524 1.00 18.06 85 ILE A N 1
ATOM 665 C CA . ILE A 1 81 ? -4.278 -11.823 15.410 1.00 19.13 85 ILE A CA 1
ATOM 666 C C . ILE A 1 81 ? -4.754 -12.076 16.839 1.00 22.22 85 ILE A C 1
ATOM 667 O O . ILE A 1 81 ? -5.926 -11.852 17.142 1.00 19.95 85 ILE A O 1
ATOM 672 N N . PRO A 1 82 ? -3.873 -12.592 17.729 1.00 25.33 86 PRO A N 1
ATOM 673 C CA . PRO A 1 82 ? -4.270 -12.933 19.099 1.00 26.38 86 PRO A CA 1
ATOM 674 C C . PRO A 1 82 ? -4.745 -11.693 19.868 1.00 28.32 86 PRO A C 1
ATOM 675 O O . PRO A 1 82 ? -4.234 -10.614 19.606 1.00 28.48 86 PRO A O 1
ATOM 679 N N . ASN A 1 83 ? -5.750 -11.865 20.739 1.00 28.93 87 ASN A N 1
ATOM 680 C CA . ASN A 1 83 ? -6.277 -10.814 21.652 1.00 33.89 87 ASN A CA 1
ATOM 681 C C . ASN A 1 83 ? -5.282 -10.635 22.804 1.00 35.17 87 ASN A C 1
ATOM 682 O O . ASN A 1 83 ? -4.406 -11.510 22.959 1.00 32.47 87 ASN A O 1
ATOM 687 N N . ASP A 1 84 ? -5.423 -9.553 23.577 1.00 40.94 88 ASP A N 1
ATOM 688 C CA . ASP A 1 84 ? -4.603 -9.258 24.786 1.00 45.59 88 ASP A CA 1
ATOM 689 C C . ASP A 1 84 ? -4.455 -10.536 25.621 1.00 48.34 88 ASP A C 1
ATOM 690 O O . ASP A 1 84 ? -3.303 -10.959 25.846 1.00 49.75 88 ASP A O 1
ATOM 695 N N . ASP A 1 85 ? -5.580 -11.131 26.039 1.00 51.46 89 ASP A N 1
ATOM 696 C CA . ASP A 1 85 ? -5.643 -12.438 26.751 1.00 52.93 89 ASP A CA 1
ATOM 697 C C . ASP A 1 85 ? -5.193 -13.551 25.794 1.00 54.66 89 ASP A C 1
ATOM 698 O O . ASP A 1 85 ? -4.107 -14.115 26.046 1.00 57.15 89 ASP A O 1
ATOM 700 N N . GLY A 1 108 ? -0.337 -17.171 16.442 1.00 40.58 112 GLY A N 1
ATOM 701 C CA . GLY A 1 108 ? -1.207 -16.836 15.294 1.00 37.86 112 GLY A CA 1
ATOM 702 C C . GLY A 1 108 ? -1.450 -18.034 14.391 1.00 36.34 112 GLY A C 1
ATOM 703 O O . GLY A 1 108 ? -1.082 -19.159 14.784 1.00 41.03 112 GLY A O 1
ATOM 704 N N . LYS A 1 109 ? -2.058 -17.806 13.224 1.00 31.09 113 LYS A N 1
ATOM 705 C CA . LYS A 1 109 ? -2.367 -18.849 12.208 1.00 28.74 113 LYS A CA 1
ATOM 706 C C . LYS A 1 109 ? -2.597 -18.145 10.867 1.00 27.02 113 LYS A C 1
ATOM 707 O O . LYS A 1 109 ? -3.132 -17.017 10.884 1.00 25.34 113 LYS A O 1
ATOM 711 N N . ILE A 1 110 ? -2.175 -18.773 9.766 1.00 24.82 114 ILE A N 1
ATOM 712 C CA . ILE A 1 110 ? -2.389 -18.255 8.382 1.00 23.25 114 ILE A CA 1
ATOM 713 C C . ILE A 1 110 ? -2.992 -19.364 7.523 1.00 22.37 114 ILE A C 1
ATOM 714 O O . ILE A 1 110 ? -2.506 -20.511 7.562 1.00 22.37 114 ILE A O 1
ATOM 719 N N . GLU A 1 111 ? -4.070 -19.039 6.820 1.00 18.69 115 GLU A N 1
ATOM 720 C CA . GLU A 1 111 ? -4.780 -19.982 5.941 1.00 19.20 115 GLU A CA 1
ATOM 721 C C . GLU A 1 111 ? -5.100 -19.243 4.647 1.00 16.76 115 GLU A C 1
ATOM 722 O O . GLU A 1 111 ? -5.068 -17.998 4.593 1.00 15.98 115 GLU A O 1
ATOM 728 N N . CYS A 1 112 ? -5.338 -20.002 3.605 1.00 17.02 116 CYS A N 1
ATOM 729 C CA . CYS A 1 112 ? -5.697 -19.461 2.292 1.00 16.99 116 CYS A CA 1
ATOM 730 C C . CYS A 1 112 ? -7.214 -19.233 2.227 1.00 15.63 116 CYS A C 1
ATOM 731 O O . CYS A 1 112 ? -7.977 -20.191 2.361 1.00 16.30 116 CYS A O 1
ATOM 734 N N . GLU A 1 113 ? -7.650 -17.989 2.070 1.00 13.21 117 GLU A N 1
ATOM 735 C CA . GLU A 1 113 ? -9.070 -17.637 1.820 1.00 13.39 117 GLU A CA 1
ATOM 736 C C . GLU A 1 113 ? -9.365 -17.892 0.339 1.00 15.00 117 GLU A C 1
ATOM 737 O O . GLU A 1 113 ? -10.326 -18.630 0.021 1.00 18.08 117 GLU A O 1
ATOM 743 N N . ILE A 1 114 ? -8.545 -17.323 -0.538 1.00 13.60 118 ILE A N 1
ATOM 744 C CA A ILE A 1 114 ? -8.618 -17.812 -1.935 0.50 13.57 118 ILE A CA 1
ATOM 745 C CA B ILE A 1 114 ? -8.693 -17.197 -2.029 0.50 13.73 118 ILE A CA 1
ATOM 746 C C . ILE A 1 114 ? -7.317 -17.487 -2.649 1.00 13.11 118 ILE A C 1
ATOM 747 O O . ILE A 1 114 ? -6.436 -16.791 -2.185 1.00 12.49 118 ILE A O 1
ATOM 756 N N . LYS A 1 115 ? -7.171 -18.283 -3.683 1.00 13.06 119 LYS A N 1
ATOM 757 C CA . LYS A 1 115 ? -5.941 -18.382 -4.480 1.00 12.78 119 LYS A CA 1
ATOM 758 C C . LYS A 1 115 ? -6.382 -18.452 -5.929 1.00 10.70 119 LYS A C 1
ATOM 759 O O . LYS A 1 115 ? -7.168 -19.357 -6.253 1.00 9.78 119 LYS A O 1
ATOM 765 N N . ILE A 1 116 ? -5.909 -17.537 -6.765 1.00 8.90 120 ILE A N 1
ATOM 766 C CA . ILE A 1 116 ? -6.372 -17.371 -8.168 1.00 9.01 120 ILE A CA 1
ATOM 767 C C . ILE A 1 116 ? -5.164 -17.482 -9.092 1.00 8.78 120 ILE A C 1
ATOM 768 O O . ILE A 1 116 ? -4.147 -16.844 -8.833 1.00 8.43 120 ILE A O 1
ATOM 773 N N . ASN A 1 117 ? -5.263 -18.319 -10.125 1.00 8.65 121 ASN A N 1
ATOM 774 C CA . ASN A 1 117 ? -4.164 -18.453 -11.104 1.00 9.00 121 ASN A CA 1
ATOM 775 C C . ASN A 1 117 ? -3.838 -17.075 -11.689 1.00 8.73 121 ASN A C 1
ATOM 776 O O . ASN A 1 117 ? -4.743 -16.345 -12.146 1.00 9.39 121 ASN A O 1
ATOM 781 N N . HIS A 1 118 ? -2.550 -16.752 -11.696 1.00 8.24 122 HIS A N 1
ATOM 782 C CA . HIS A 1 118 ? -2.059 -15.430 -12.142 1.00 8.36 122 HIS A CA 1
ATOM 783 C C . HIS A 1 118 ? -0.905 -15.643 -13.113 1.00 8.96 122 HIS A C 1
ATOM 784 O O . HIS A 1 118 ? 0.016 -16.403 -12.779 1.00 9.21 122 HIS A O 1
ATOM 791 N N . GLU A 1 119 ? -0.941 -14.967 -14.256 1.00 10.02 123 GLU A N 1
ATOM 792 C CA . GLU A 1 119 ? 0.125 -15.103 -15.278 1.00 11.17 123 GLU A CA 1
ATOM 793 C C . GLU A 1 119 ? 1.318 -14.211 -14.903 1.00 10.39 123 GLU A C 1
ATOM 794 O O . GLU A 1 119 ? 1.237 -12.990 -15.041 1.00 11.11 123 GLU A O 1
ATOM 800 N N . GLY A 1 120 ? 2.411 -14.822 -14.487 1.00 9.72 124 GLY A N 1
ATOM 801 C CA . GLY A 1 120 ? 3.599 -14.104 -14.019 1.00 9.47 124 GLY A CA 1
ATOM 802 C C . GLY A 1 120 ? 3.457 -13.651 -12.581 1.00 8.81 124 GLY A C 1
ATOM 803 O O . GLY A 1 120 ? 2.385 -13.794 -11.969 1.00 7.78 124 GLY A O 1
ATOM 804 N N . GLU A 1 121 ? 4.538 -13.107 -12.046 1.00 8.60 125 GLU A N 1
ATOM 805 C CA . GLU A 1 121 ? 4.546 -12.606 -10.655 1.00 8.67 125 GLU A CA 1
ATOM 806 C C . GLU A 1 121 ? 3.580 -11.432 -10.503 1.00 8.24 125 GLU A C 1
ATOM 807 O O . GLU A 1 121 ? 3.260 -10.711 -11.483 1.00 8.79 125 GLU A O 1
ATOM 813 N N . VAL A 1 122 ? 3.083 -11.266 -9.282 1.00 8.19 126 VAL A N 1
ATOM 814 C CA . VAL A 1 122 ? 2.169 -10.157 -8.905 1.00 8.27 126 VAL A CA 1
ATOM 815 C C . VAL A 1 122 ? 3.024 -9.003 -8.374 1.00 7.78 126 VAL A C 1
ATOM 816 O O . VAL A 1 122 ? 3.446 -9.034 -7.210 1.00 8.31 126 VAL A O 1
ATOM 820 N N . ASN A 1 123 ? 3.307 -8.023 -9.224 1.00 7.76 127 ASN A N 1
ATOM 821 C CA . ASN A 1 123 ? 4.146 -6.853 -8.834 1.00 8.42 127 ASN A CA 1
ATOM 822 C C . ASN A 1 123 ? 3.414 -5.995 -7.795 1.00 8.16 127 ASN A C 1
ATOM 823 O O . ASN A 1 123 ? 4.062 -5.444 -6.901 1.00 8.47 127 ASN A O 1
ATOM 828 N N . ARG A 1 124 ? 2.092 -5.895 -7.911 1.00 8.09 128 ARG A N 1
ATOM 829 C CA . ARG A 1 124 ? 1.261 -5.071 -7.003 1.00 8.25 128 ARG A CA 1
ATOM 830 C C . ARG A 1 124 ? -0.177 -5.547 -7.121 1.00 7.84 128 ARG A C 1
ATOM 831 O O . ARG A 1 124 ? -0.610 -5.845 -8.233 1.00 8.34 128 ARG A O 1
ATOM 839 N N . ALA A 1 125 ? -0.863 -5.656 -5.998 1.00 7.71 129 ALA A N 1
ATOM 840 C CA . ALA A 1 125 ? -2.286 -6.037 -5.981 1.00 7.38 129 ALA A CA 1
ATOM 841 C C . ALA A 1 125 ? -3.004 -5.110 -5.009 1.00 7.87 129 ALA A C 1
ATOM 842 O O . ALA A 1 125 ? -2.552 -4.963 -3.874 1.00 7.60 129 ALA A O 1
ATOM 844 N N . ARG A 1 126 ? -4.094 -4.499 -5.454 1.00 7.74 130 ARG A N 1
ATOM 845 C CA . ARG A 1 126 ? -4.817 -3.512 -4.606 1.00 8.14 130 ARG A CA 1
ATOM 846 C C . ARG A 1 126 ? -6.320 -3.730 -4.750 1.00 8.47 130 ARG A C 1
ATOM 847 O O . ARG A 1 126 ? -6.792 -3.888 -5.889 1.00 8.47 130 ARG A O 1
ATOM 855 N N . TYR A 1 127 ? -7.046 -3.761 -3.636 1.00 8.68 131 TYR A N 1
ATOM 856 C CA . TYR A 1 127 ? -8.520 -3.951 -3.637 1.00 9.06 131 TYR A CA 1
ATOM 857 C C . TYR A 1 127 ? -9.201 -2.611 -3.950 1.00 9.66 131 TYR A C 1
ATOM 858 O O . TYR A 1 127 ? -8.696 -1.514 -3.604 1.00 9.92 131 TYR A O 1
ATOM 867 N N . MET A 1 128 ? -10.363 -2.680 -4.593 1.00 10.46 132 MET A N 1
ATOM 868 C CA . MET A 1 128 ? -11.156 -1.473 -4.919 1.00 11.80 132 MET A CA 1
ATOM 869 C C . MET A 1 128 ? -11.897 -1.036 -3.658 1.00 11.70 132 MET A C 1
ATOM 870 O O . MET A 1 128 ? -12.622 -1.829 -3.068 1.00 11.03 132 MET A O 1
ATOM 875 N N . PRO A 1 129 ? -11.706 0.211 -3.167 1.00 13.05 133 PRO A N 1
ATOM 876 C CA . PRO A 1 129 ? -12.287 0.602 -1.885 1.00 13.90 133 PRO A CA 1
ATOM 877 C C . PRO A 1 129 ? -13.815 0.444 -1.818 1.00 13.48 133 PRO A C 1
ATOM 878 O O . PRO A 1 129 ? -14.293 0.042 -0.767 1.00 14.87 133 PRO A O 1
ATOM 882 N N . GLN A 1 130 ? -14.512 0.745 -2.917 1.00 13.75 134 GLN A N 1
ATOM 883 C CA . GLN A 1 130 ? -16.006 0.651 -3.022 1.00 14.01 134 GLN A CA 1
ATOM 884 C C . GLN A 1 130 ? -16.473 -0.814 -3.104 1.00 14.45 134 GLN A C 1
ATOM 885 O O . GLN A 1 130 ? -17.677 -1.061 -2.881 1.00 15.47 134 GLN A O 1
ATOM 891 N N . ASN A 1 131 ? -15.596 -1.750 -3.476 1.00 13.61 135 ASN A N 1
ATOM 892 C CA A ASN A 1 131 ? -15.945 -3.188 -3.637 0.50 13.52 135 ASN A CA 1
ATOM 893 C CA B ASN A 1 131 ? -15.930 -3.184 -3.686 0.50 13.73 135 ASN A CA 1
ATOM 894 C C . ASN A 1 131 ? -14.684 -4.012 -3.403 1.00 12.93 135 ASN A C 1
ATOM 895 O O . ASN A 1 131 ? -13.973 -4.389 -4.346 1.00 12.58 135 ASN A O 1
ATOM 904 N N . PRO A 1 132 ? -14.354 -4.291 -2.129 1.00 13.24 136 PRO A N 1
ATOM 905 C CA . PRO A 1 132 ? -13.077 -4.928 -1.792 1.00 13.06 136 PRO A CA 1
ATOM 906 C C . PRO A 1 132 ? -12.869 -6.355 -2.308 1.00 13.86 136 PRO A C 1
ATOM 907 O O . PRO A 1 132 ? -11.782 -6.849 -2.146 1.00 15.14 136 PRO A O 1
ATOM 911 N N . HIS A 1 133 ? -13.870 -6.977 -2.924 1.00 13.03 137 HIS A N 1
ATOM 912 C CA . HIS A 1 133 ? -13.639 -8.281 -3.597 1.00 13.25 137 HIS A CA 1
ATOM 913 C C . HIS A 1 133 ? -13.179 -8.074 -5.045 1.00 12.03 137 HIS A C 1
ATOM 914 O O . HIS A 1 133 ? -12.925 -9.089 -5.721 1.00 11.35 137 HIS A O 1
ATOM 921 N N . ILE A 1 134 ? -13.035 -6.835 -5.499 1.00 10.57 138 ILE A N 1
ATOM 922 C CA A ILE A 1 134 ? -12.419 -6.529 -6.819 0.50 10.48 138 ILE A CA 1
ATOM 923 C CA B ILE A 1 134 ? -12.425 -6.499 -6.821 0.50 10.48 138 ILE A CA 1
ATOM 924 C C . ILE A 1 134 ? -10.959 -6.132 -6.569 1.00 10.14 138 ILE A C 1
ATOM 925 O O . ILE A 1 134 ? -10.707 -5.174 -5.805 1.00 10.39 138 ILE A O 1
ATOM 934 N N . ILE A 1 135 ? -10.038 -6.876 -7.175 1.00 9.65 139 ILE A N 1
ATOM 935 C CA . ILE A 1 135 ? -8.585 -6.657 -6.991 1.00 9.48 139 ILE A CA 1
ATOM 936 C C . ILE A 1 135 ? -7.950 -6.418 -8.354 1.00 9.01 139 ILE A C 1
ATOM 937 O O . ILE A 1 135 ? -8.136 -7.270 -9.259 1.00 9.83 139 ILE A O 1
ATOM 942 N N . ALA A 1 136 ? -7.190 -5.331 -8.485 1.00 8.58 140 ALA A N 1
ATOM 943 C CA . ALA A 1 136 ? -6.368 -5.070 -9.681 1.00 8.72 140 ALA A CA 1
ATOM 944 C C . ALA A 1 136 ? -4.940 -5.536 -9.411 1.00 8.61 140 ALA A C 1
ATOM 945 O O . ALA A 1 136 ? -4.474 -5.412 -8.274 1.00 8.70 140 ALA A O 1
ATOM 947 N N . THR A 1 137 ? -4.273 -6.035 -10.448 1.00 8.60 141 THR A N 1
ATOM 948 C CA . THR A 1 137 ? -2.863 -6.458 -10.353 1.00 8.69 141 THR A CA 1
ATOM 949 C C . THR A 1 137 ? -2.017 -5.845 -11.470 1.00 8.96 141 THR A C 1
ATOM 950 O O . THR A 1 137 ? -2.494 -5.668 -12.618 1.00 9.17 141 THR A O 1
ATOM 954 N N . LYS A 1 138 ? -0.772 -5.584 -11.114 1.00 8.74 142 LYS A N 1
ATOM 955 C CA . LYS A 1 138 ? 0.346 -5.321 -12.042 1.00 9.20 142 LYS A CA 1
ATOM 956 C C . LYS A 1 138 ? 1.146 -6.611 -12.190 1.00 9.61 142 LYS A C 1
ATOM 957 O O . LYS A 1 138 ? 1.455 -7.253 -11.171 1.00 9.37 142 LYS A O 1
ATOM 963 N N . THR A 1 139 ? 1.465 -6.974 -13.430 1.00 9.64 143 THR A N 1
ATOM 964 C CA . THR A 1 139 ? 2.128 -8.252 -13.778 1.00 10.41 143 THR A CA 1
ATOM 965 C C . THR A 1 139 ? 3.458 -7.925 -14.438 1.00 10.54 143 THR A C 1
ATOM 966 O O . THR A 1 139 ? 3.796 -6.757 -14.598 1.00 10.87 143 THR A O 1
ATOM 970 N N . PRO A 1 140 ? 4.256 -8.922 -14.870 1.00 10.59 144 PRO A N 1
ATOM 971 C CA . PRO A 1 140 ? 5.493 -8.619 -15.589 1.00 11.47 144 PRO A CA 1
ATOM 972 C C . PRO A 1 140 ? 5.275 -8.234 -17.057 1.00 11.95 144 PRO A C 1
ATOM 973 O O . PRO A 1 140 ? 6.243 -7.977 -17.744 1.00 12.33 144 PRO A O 1
ATOM 977 N N A SER A 1 141 ? 4.020 -8.224 -17.511 0.50 12.03 145 SER A N 1
ATOM 978 N N B SER A 1 141 ? 4.023 -8.211 -17.513 0.50 12.48 145 SER A N 1
ATOM 979 C CA A SER A 1 141 ? 3.610 -7.804 -18.874 0.50 12.19 145 SER A CA 1
ATOM 980 C CA B SER A 1 141 ? 3.636 -7.769 -18.875 0.50 12.95 145 SER A CA 1
ATOM 981 C C A SER A 1 141 ? 2.781 -6.517 -18.774 0.50 11.97 145 SER A C 1
ATOM 982 C C B SER A 1 141 ? 2.819 -6.475 -18.774 0.50 12.45 145 SER A C 1
ATOM 983 O O A SER A 1 141 ? 2.596 -6.015 -17.655 0.50 11.85 145 SER A O 1
ATOM 984 O O B SER A 1 141 ? 2.677 -5.942 -17.663 0.50 12.26 145 SER A O 1
ATOM 989 N N . SER A 1 142 ? 2.303 -5.964 -19.891 1.00 12.22 146 SER A N 1
ATOM 990 C CA A SER A 1 142 ? 1.825 -4.557 -19.892 0.50 11.86 146 SER A CA 1
ATOM 991 C CA B SER A 1 142 ? 1.778 -4.574 -20.001 0.50 12.44 146 SER A CA 1
ATOM 992 C C . SER A 1 142 ? 0.362 -4.428 -19.435 1.00 11.96 146 SER A C 1
ATOM 993 O O . SER A 1 142 ? 0.067 -3.371 -18.853 1.00 12.21 146 SER A O 1
ATOM 998 N N . ASP A 1 143 ? -0.506 -5.418 -19.671 1.00 12.11 147 ASP A N 1
ATOM 999 C CA . ASP A 1 143 ? -1.945 -5.259 -19.328 1.00 12.56 147 ASP A CA 1
ATOM 1000 C C . ASP A 1 143 ? -2.116 -5.275 -17.816 1.00 11.58 147 ASP A C 1
ATOM 1001 O O . ASP A 1 143 ? -1.542 -6.162 -17.154 1.00 12.47 147 ASP A O 1
ATOM 1006 N N . VAL A 1 144 ? -2.883 -4.340 -17.290 1.00 11.44 148 VAL A N 1
ATOM 1007 C CA . VAL A 1 144 ? -3.314 -4.399 -15.866 1.00 11.25 148 VAL A CA 1
ATOM 1008 C C . VAL A 1 144 ? -4.498 -5.357 -15.799 1.00 10.87 148 VAL A C 1
ATOM 1009 O O . VAL A 1 144 ? -5.372 -5.284 -16.681 1.00 10.55 148 VAL A O 1
ATOM 1013 N N . LEU A 1 145 ? -4.499 -6.261 -14.821 1.00 10.08 149 LEU A N 1
ATOM 1014 C CA . LEU A 1 145 ? -5.561 -7.285 -14.694 1.00 10.18 149 LEU A CA 1
ATOM 1015 C C . LEU A 1 145 ? -6.517 -6.903 -13.570 1.00 10.23 149 LEU A C 1
ATOM 1016 O O . LEU A 1 145 ? -6.104 -6.301 -12.554 1.00 10.67 149 LEU A O 1
ATOM 1021 N N . VAL A 1 146 ? -7.784 -7.246 -13.752 1.00 9.79 150 VAL A N 1
ATOM 1022 C CA . VAL A 1 146 ? -8.818 -7.054 -12.701 1.00 10.17 150 VAL A CA 1
ATOM 1023 C C . VAL A 1 146 ? -9.472 -8.406 -12.448 1.00 9.74 150 VAL A C 1
ATOM 1024 O O . VAL A 1 146 ? -9.908 -9.083 -13.421 1.00 9.58 150 VAL A O 1
ATOM 1028 N N . PHE A 1 147 ? -9.535 -8.779 -11.178 1.00 10.16 151 PHE A N 1
ATOM 1029 C CA . PHE A 1 147 ? -10.178 -10.023 -10.701 1.00 10.02 151 PHE A CA 1
ATOM 1030 C C . PHE A 1 147 ? -11.298 -9.665 -9.730 1.00 11.07 151 PHE A C 1
ATOM 1031 O O . PHE A 1 147 ? -11.077 -8.888 -8.780 1.00 11.17 151 PHE A O 1
ATOM 1039 N N . ASP A 1 148 ? -12.465 -10.264 -9.928 1.00 10.63 152 ASP A N 1
ATOM 1040 C CA . ASP A 1 148 ? -13.548 -10.276 -8.920 1.00 10.95 152 ASP A CA 1
ATOM 1041 C C . ASP A 1 148 ? -13.441 -11.623 -8.211 1.00 10.67 152 ASP A C 1
ATOM 1042 O O . ASP A 1 148 ? -13.788 -12.661 -8.820 1.00 10.90 152 ASP A O 1
ATOM 1047 N N . TYR A 1 149 ? -12.922 -11.665 -6.982 1.00 10.39 153 TYR A N 1
ATOM 1048 C CA . TYR A 1 149 ? -12.574 -12.982 -6.390 1.00 10.77 153 TYR A CA 1
ATOM 1049 C C . TYR A 1 149 ? -13.829 -13.820 -6.139 1.00 11.67 153 TYR A C 1
ATOM 1050 O O . TYR A 1 149 ? -13.704 -15.066 -5.970 1.00 12.42 153 TYR A O 1
ATOM 1059 N N . THR A 1 150 ? -15.018 -13.222 -6.148 1.00 11.44 154 THR A N 1
ATOM 1060 C CA . THR A 1 150 ? -16.274 -13.999 -5.980 1.00 12.63 154 THR A CA 1
ATOM 1061 C C . THR A 1 150 ? -16.575 -14.796 -7.246 1.00 14.27 154 THR A C 1
ATOM 1062 O O . THR A 1 150 ? -17.439 -15.696 -7.165 1.00 15.37 154 THR A O 1
ATOM 1066 N N . LYS A 1 151 ? -15.897 -14.503 -8.359 1.00 14.04 155 LYS A N 1
ATOM 1067 C CA . LYS A 1 151 ? -16.195 -15.129 -9.670 1.00 15.47 155 LYS A CA 1
ATOM 1068 C C . LYS A 1 151 ? -15.071 -16.087 -10.051 1.00 14.88 155 LYS A C 1
ATOM 1069 O O . LYS A 1 151 ? -14.955 -16.391 -11.254 1.00 16.48 155 LYS A O 1
ATOM 1074 N N . HIS A 1 152 ? -14.288 -16.547 -9.076 1.00 12.44 156 HIS A N 1
ATOM 1075 C CA . HIS A 1 152 ? -13.205 -17.531 -9.305 1.00 12.00 156 HIS A CA 1
ATOM 1076 C C . HIS A 1 152 ? -13.424 -18.708 -8.378 1.00 12.18 156 HIS A C 1
ATOM 1077 O O . HIS A 1 152 ? -13.964 -18.558 -7.277 1.00 13.04 156 HIS A O 1
ATOM 1084 N N . PRO A 1 153 ? -13.006 -19.913 -8.804 1.00 12.76 157 PRO A N 1
ATOM 1085 C CA . PRO A 1 153 ? -13.209 -21.100 -7.983 1.00 13.35 157 PRO A CA 1
ATOM 1086 C C . PRO A 1 153 ? -12.470 -21.018 -6.642 1.00 13.17 157 PRO A C 1
ATOM 1087 O O . PRO A 1 153 ? -11.373 -20.476 -6.575 1.00 13.41 157 PRO A O 1
ATOM 1091 N N . ALA A 1 154 ? -13.046 -21.646 -5.622 1.00 14.08 158 ALA A N 1
ATOM 1092 C CA . ALA A 1 154 ? -12.511 -21.683 -4.243 1.00 14.15 158 ALA A CA 1
ATOM 1093 C C . ALA A 1 154 ? -11.113 -22.316 -4.238 1.00 15.14 158 ALA A C 1
ATOM 1094 O O . ALA A 1 154 ? -10.328 -22.006 -3.330 1.00 17.45 158 ALA A O 1
ATOM 1096 N N . LYS A 1 155 ? -10.827 -23.226 -5.171 1.00 13.92 159 LYS A N 1
ATOM 1097 C CA . LYS A 1 155 ? -9.479 -23.809 -5.382 1.00 14.31 159 LYS A CA 1
ATOM 1098 C C . LYS A 1 155 ? -9.126 -23.563 -6.841 1.00 12.75 159 LYS A C 1
ATOM 1099 O O . LYS A 1 155 ? -9.942 -23.833 -7.721 1.00 12.84 159 LYS A O 1
ATOM 1105 N N . PRO A 1 156 ? -7.912 -23.072 -7.160 1.00 11.16 160 PRO A N 1
ATOM 1106 C CA . PRO A 1 156 ? -7.555 -22.830 -8.560 1.00 11.18 160 PRO A CA 1
ATOM 1107 C C . PRO A 1 156 ? -7.335 -24.158 -9.306 1.00 11.38 160 PRO A C 1
ATOM 1108 O O . PRO A 1 156 ? -6.906 -25.148 -8.692 1.00 12.35 160 PRO A O 1
ATOM 1112 N N . ASP A 1 157 ? -7.666 -24.156 -10.588 1.00 11.36 161 ASP A N 1
ATOM 1113 C CA . ASP A 1 157 ? -7.430 -25.327 -11.467 1.00 12.27 161 ASP A CA 1
ATOM 1114 C C . ASP A 1 157 ? -5.927 -25.481 -11.655 1.00 12.51 161 ASP A C 1
ATOM 1115 O O . ASP A 1 157 ? -5.266 -24.550 -12.109 1.00 11.56 161 ASP A O 1
ATOM 1120 N N . PRO A 1 158 ? -5.331 -26.646 -11.321 1.00 13.54 162 PRO A N 1
ATOM 1121 C CA . PRO A 1 158 ? -3.896 -26.834 -11.533 1.00 13.63 162 PRO A CA 1
ATOM 1122 C C . PRO A 1 158 ? -3.392 -26.683 -12.974 1.00 14.09 162 PRO A C 1
ATOM 1123 O O . PRO A 1 158 ? -2.210 -26.530 -13.154 1.00 15.64 162 PRO A O 1
ATOM 1127 N N . SER A 1 159 ? -4.266 -26.675 -13.980 1.00 14.01 163 SER A N 1
ATOM 1128 C CA . SER A 1 159 ? -3.845 -26.407 -15.380 1.00 15.31 163 SER A CA 1
ATOM 1129 C C . SER A 1 159 ? -3.283 -24.984 -15.482 1.00 15.58 163 SER A C 1
ATOM 1130 O O . SER A 1 159 ? -2.474 -24.727 -16.390 1.00 17.04 163 SER A O 1
ATOM 1133 N N . GLY A 1 160 ? -3.673 -24.097 -14.562 1.00 15.17 164 GLY A N 1
ATOM 1134 C CA . GLY A 1 160 ? -2.943 -22.844 -14.285 1.00 14.75 164 GLY A CA 1
ATOM 1135 C C . GLY A 1 160 ? -3.375 -21.683 -15.161 1.00 15.15 164 GLY A C 1
ATOM 1136 O O . GLY A 1 160 ? -2.765 -20.608 -15.020 1.00 14.30 164 GLY A O 1
ATOM 1137 N N . GLU A 1 161 ? -4.389 -21.819 -16.021 1.00 15.00 165 GLU A N 1
ATOM 1138 C CA . GLU A 1 161 ? -4.766 -20.713 -16.943 1.00 16.05 165 GLU A CA 1
ATOM 1139 C C . GLU A 1 161 ? -5.232 -19.494 -16.144 1.00 14.28 165 GLU A C 1
ATOM 1140 O O . GLU A 1 161 ? -6.042 -19.647 -15.202 1.00 13.16 165 GLU A O 1
ATOM 1146 N N . CYS A 1 162 ? -4.768 -18.327 -16.569 1.00 13.70 166 CYS A N 1
ATOM 1147 C CA . CYS A 1 162 ? -5.134 -17.029 -15.969 1.00 13.46 166 CYS A CA 1
ATOM 1148 C C . CYS A 1 162 ? -6.319 -16.462 -16.746 1.00 13.74 166 CYS A C 1
ATOM 1149 O O . CYS A 1 162 ? -6.188 -16.223 -17.960 1.00 15.06 166 CYS A O 1
ATOM 1152 N N . ASN A 1 163 ? -7.451 -16.284 -16.073 1.00 12.97 167 ASN A N 1
ATOM 1153 C CA . ASN A 1 163 ? -8.709 -15.833 -16.714 1.00 13.18 167 ASN A CA 1
ATOM 1154 C C . ASN A 1 163 ? -9.172 -14.575 -15.991 1.00 12.25 167 ASN A C 1
ATOM 1155 O O . ASN A 1 163 ? -10.134 -14.607 -15.232 1.00 11.88 167 ASN A O 1
ATOM 1160 N N . PRO A 1 164 ? -8.494 -13.427 -16.197 1.00 11.52 168 PRO A N 1
ATOM 1161 C CA . PRO A 1 164 ? -8.878 -12.192 -15.531 1.00 11.67 168 PRO A CA 1
ATOM 1162 C C . PRO A 1 164 ? -10.273 -11.759 -15.988 1.00 11.88 168 PRO A C 1
ATOM 1163 O O . PRO A 1 164 ? -10.674 -12.033 -17.127 1.00 12.09 168 PRO A O 1
ATOM 1167 N N . ASP A 1 165 ? -10.992 -11.099 -15.093 1.00 11.43 169 ASP A N 1
ATOM 1168 C CA . ASP A 1 165 ? -12.325 -10.542 -15.416 1.00 11.88 169 ASP A CA 1
ATOM 1169 C C . ASP A 1 165 ? -12.177 -9.387 -16.412 1.00 12.10 169 ASP A C 1
ATOM 1170 O O . ASP A 1 165 ? -13.057 -9.265 -17.287 1.00 13.59 169 ASP A O 1
ATOM 1175 N N . LEU A 1 166 ? -11.126 -8.579 -16.296 1.00 11.51 170 LEU A N 1
ATOM 1176 C CA . LEU A 1 166 ? -10.790 -7.534 -17.294 1.00 11.70 170 LEU A CA 1
ATOM 1177 C C . LEU A 1 166 ? -9.288 -7.541 -17.559 1.00 12.58 170 LEU A C 1
ATOM 1178 O O . LEU A 1 166 ? -8.509 -7.789 -16.624 1.00 11.72 170 LEU A O 1
ATOM 1183 N N . ARG A 1 167 ? -8.919 -7.205 -18.795 1.00 12.85 171 ARG A N 1
ATOM 1184 C CA . ARG A 1 167 ? -7.548 -6.811 -19.204 1.00 13.73 171 ARG A CA 1
ATOM 1185 C C . ARG A 1 167 ? -7.608 -5.335 -19.557 1.00 13.67 171 ARG A C 1
ATOM 1186 O O . ARG A 1 167 ? -8.424 -4.973 -20.427 1.00 13.55 171 ARG A O 1
ATOM 1194 N N . LEU A 1 168 ? -6.821 -4.512 -18.872 1.00 12.37 172 LEU A N 1
ATOM 1195 C CA . LEU A 1 168 ? -6.783 -3.049 -19.109 1.00 13.07 172 LEU A CA 1
ATOM 1196 C C . LEU A 1 168 ? -5.549 -2.720 -19.955 1.00 13.36 172 LEU A C 1
ATOM 1197 O O . LEU A 1 168 ? -4.401 -2.878 -19.483 1.00 11.82 172 LEU A O 1
ATOM 1202 N N . ARG A 1 169 ? -5.784 -2.311 -21.200 1.00 13.97 173 ARG A N 1
ATOM 1203 C CA . ARG A 1 169 ? -4.714 -2.070 -22.200 1.00 15.03 173 ARG A CA 1
ATOM 1204 C C . ARG A 1 169 ? -4.326 -0.588 -22.226 1.00 13.91 173 ARG A C 1
ATOM 1205 O O . ARG A 1 169 ? -5.127 0.283 -21.881 1.00 13.60 173 ARG A O 1
ATOM 1213 N N . GLY A 1 170 ? -3.114 -0.310 -22.692 1.00 13.68 174 GLY A N 1
ATOM 1214 C CA . GLY A 1 170 ? -2.629 1.067 -22.841 1.00 13.89 174 GLY A CA 1
ATOM 1215 C C . GLY A 1 170 ? -1.139 1.156 -22.619 1.00 14.06 174 GLY A C 1
ATOM 1216 O O . GLY A 1 170 ? -0.495 2.012 -23.250 1.00 15.05 174 GLY A O 1
ATOM 1217 N N . HIS A 1 171 ? -0.600 0.371 -21.692 1.00 12.90 175 HIS A N 1
ATOM 1218 C CA . HIS A 1 171 ? 0.857 0.400 -21.432 1.00 12.08 175 HIS A CA 1
ATOM 1219 C C . HIS A 1 171 ? 1.627 -0.400 -22.483 1.00 12.12 175 HIS A C 1
ATOM 1220 O O . HIS A 1 171 ? 1.068 -1.310 -23.150 1.00 13.52 175 HIS A O 1
ATOM 1227 N N . GLN A 1 172 ? 2.911 -0.065 -22.593 1.00 12.77 176 GLN A N 1
ATOM 1228 C CA . GLN A 1 172 ? 3.877 -0.727 -23.497 1.00 13.30 176 GLN A CA 1
ATOM 1229 C C . GLN A 1 172 ? 4.868 -1.560 -22.693 1.00 13.61 176 GLN A C 1
ATOM 1230 O O . GLN A 1 172 ? 5.682 -2.249 -23.310 1.00 15.35 176 GLN A O 1
ATOM 1236 N N . LYS A 1 173 ? 4.825 -1.461 -21.365 1.00 12.85 177 LYS A N 1
ATOM 1237 C CA . LYS A 1 173 ? 5.770 -2.171 -20.483 1.00 12.67 177 LYS A CA 1
ATOM 1238 C C . LYS A 1 173 ? 5.103 -2.373 -19.130 1.00 11.69 177 LYS A C 1
ATOM 1239 O O . LYS A 1 173 ? 4.139 -1.676 -18.827 1.00 11.10 177 LYS A O 1
ATOM 1245 N N . GLU A 1 174 ? 5.613 -3.339 -18.383 1.00 11.76 178 GLU A N 1
ATOM 1246 C CA . GLU A 1 174 ? 5.232 -3.565 -16.973 1.00 11.57 178 GLU A CA 1
ATOM 1247 C C . GLU A 1 174 ? 5.549 -2.325 -16.133 1.00 10.84 178 GLU A C 1
ATOM 1248 O O . GLU A 1 174 ? 6.307 -1.423 -16.566 1.00 10.62 178 GLU A O 1
ATOM 1254 N N . GLY A 1 175 ? 5.025 -2.309 -14.918 1.00 9.87 179 GLY A N 1
ATOM 1255 C CA . GLY A 1 175 ? 5.399 -1.295 -13.928 1.00 9.72 179 GLY A CA 1
ATOM 1256 C C . GLY A 1 175 ? 5.022 -1.678 -12.516 1.00 9.00 179 GLY A C 1
ATOM 1257 O O . GLY A 1 175 ? 4.682 -2.884 -12.260 1.00 8.95 179 GLY A O 1
ATOM 1258 N N . TYR A 1 176 ? 5.115 -0.690 -11.615 1.00 9.33 180 TYR A N 1
ATOM 1259 C CA . TYR A 1 176 ? 5.156 -0.932 -10.150 1.00 9.64 180 TYR A CA 1
ATOM 1260 C C . TYR A 1 176 ? 4.134 -0.098 -9.375 1.00 9.62 180 TYR A C 1
ATOM 1261 O O . TYR A 1 176 ? 4.067 -0.298 -8.152 1.00 10.93 180 TYR A O 1
ATOM 1270 N N . GLY A 1 177 ? 3.351 0.756 -10.038 1.00 9.48 181 GLY A N 1
ATOM 1271 C CA . GLY A 1 177 ? 2.396 1.654 -9.359 1.00 9.89 181 GLY A CA 1
ATOM 1272 C C . GLY A 1 177 ? 0.960 1.392 -9.778 1.00 8.95 181 GLY A C 1
ATOM 1273 O O . GLY A 1 177 ? 0.716 1.117 -10.971 1.00 9.14 181 GLY A O 1
ATOM 1274 N N . LEU A 1 178 ? 0.034 1.490 -8.832 1.00 8.86 182 LEU A N 1
ATOM 1275 C CA . LEU A 1 178 ? -1.388 1.125 -9.046 1.00 9.47 182 LEU A CA 1
ATOM 1276 C C . LEU A 1 178 ? -2.218 1.833 -7.985 1.00 9.81 182 LEU A C 1
ATOM 1277 O O . LEU A 1 178 ? -1.836 1.730 -6.831 1.00 10.46 182 LEU A O 1
ATOM 1282 N N . SER A 1 179 ? -3.314 2.505 -8.364 1.00 9.84 183 SER A N 1
ATOM 1283 C CA . SER A 1 179 ? -4.129 3.290 -7.403 1.00 10.21 183 SER A CA 1
ATOM 1284 C C . SER A 1 179 ? -5.593 3.353 -7.843 1.00 9.95 183 SER A C 1
ATOM 1285 O O . SER A 1 179 ? -5.871 3.815 -8.943 1.00 10.56 183 SER A O 1
ATOM 1288 N N . TRP A 1 180 ? -6.496 2.948 -6.964 1.00 10.08 184 TRP A N 1
ATOM 1289 C CA . TRP A 1 180 ? -7.956 3.104 -7.144 1.00 10.69 184 TRP A CA 1
ATOM 1290 C C . TRP A 1 180 ? -8.403 4.465 -6.606 1.00 11.12 184 TRP A C 1
ATOM 1291 O O . TRP A 1 180 ? -7.980 4.862 -5.515 1.00 11.86 184 TRP A O 1
ATOM 1302 N N . ASN A 1 181 ? -9.316 5.093 -7.337 1.00 12.35 185 ASN A N 1
ATOM 1303 C CA . ASN A 1 181 ? -9.943 6.365 -6.906 1.00 13.15 185 ASN A CA 1
ATOM 1304 C C . ASN A 1 181 ? -10.953 6.048 -5.799 1.00 13.10 185 ASN A C 1
ATOM 1305 O O . ASN A 1 181 ? -11.948 5.394 -6.099 1.00 13.02 185 ASN A O 1
ATOM 1310 N N . SER A 1 182 ? -10.730 6.515 -4.570 1.00 13.32 186 SER A N 1
ATOM 1311 C CA . SER A 1 182 ? -11.636 6.266 -3.415 1.00 13.90 186 SER A CA 1
ATOM 1312 C C . SER A 1 182 ? -12.929 7.105 -3.528 1.00 14.53 186 SER A C 1
ATOM 1313 O O . SER A 1 182 ? -13.868 6.814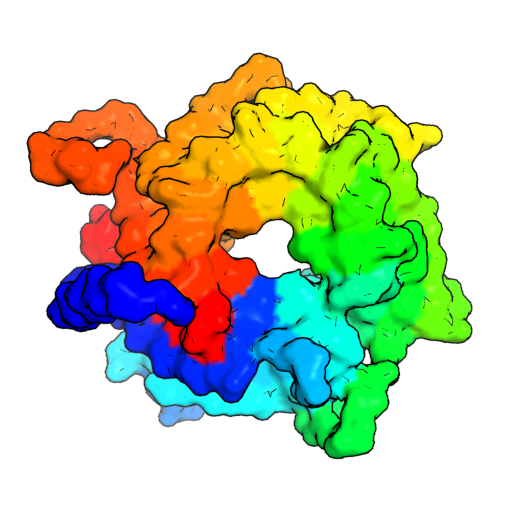 -2.783 1.00 15.63 186 SER A O 1
ATOM 1316 N N . ASN A 1 183 ? -12.987 8.046 -4.471 1.00 16.47 187 ASN A N 1
ATOM 1317 C CA . ASN A 1 183 ? -14.092 9.034 -4.625 1.00 17.28 187 ASN A CA 1
ATOM 1318 C C . ASN A 1 183 ? -14.887 8.787 -5.908 1.00 18.71 187 ASN A C 1
ATOM 1319 O O . ASN A 1 183 ? -15.990 9.348 -6.032 1.00 20.38 187 ASN A O 1
ATOM 1324 N N . LEU A 1 184 ? -14.358 8.007 -6.848 1.00 18.53 188 LEU A N 1
ATOM 1325 C CA . LEU A 1 184 ? -14.997 7.757 -8.160 1.00 19.43 188 LEU A CA 1
ATOM 1326 C C . LEU A 1 184 ? -14.842 6.262 -8.460 1.00 19.37 188 LEU A C 1
ATOM 1327 O O . LEU A 1 184 ? -13.743 5.828 -8.858 1.00 17.97 188 LEU A O 1
ATOM 1332 N N . SER A 1 185 ? -15.900 5.491 -8.229 1.00 17.85 189 SER A N 1
ATOM 1333 C CA . SER A 1 185 ? -15.870 4.008 -8.250 1.00 18.07 189 SER A CA 1
ATOM 1334 C C . SER A 1 185 ? -15.420 3.505 -9.621 1.00 16.85 189 SER A C 1
ATOM 1335 O O . SER A 1 185 ? -16.011 3.923 -10.628 1.00 16.81 189 SER A O 1
ATOM 1338 N N . GLY A 1 186 ? -14.399 2.638 -9.648 1.00 16.15 190 GLY A N 1
ATOM 1339 C CA . GLY A 1 186 ? -13.957 1.941 -10.872 1.00 15.73 190 GLY A CA 1
ATOM 1340 C C . GLY A 1 186 ? -12.913 2.717 -11.665 1.00 15.86 190 GLY A C 1
ATOM 1341 O O . GLY A 1 186 ? -12.526 2.240 -12.747 1.00 16.33 190 GLY A O 1
ATOM 1342 N N . HIS A 1 187 ? -12.446 3.859 -11.164 1.00 15.04 191 HIS A N 1
ATOM 1343 C CA . HIS A 1 187 ? -11.383 4.666 -11.820 1.00 14.64 191 HIS A CA 1
ATOM 1344 C C . HIS A 1 187 ? -10.014 4.267 -11.259 1.00 12.69 191 HIS A C 1
ATOM 1345 O O . HIS A 1 187 ? -9.801 4.364 -10.056 1.00 14.44 191 HIS A O 1
ATOM 1352 N N . LEU A 1 188 ? -9.166 3.773 -12.149 1.00 11.85 192 LEU A N 1
ATOM 1353 C CA . LEU A 1 188 ? -7.884 3.136 -11.778 1.00 11.29 192 LEU A CA 1
ATOM 1354 C C . LEU A 1 188 ? -6.749 3.815 -12.544 1.00 11.07 192 LEU A C 1
ATOM 1355 O O . LEU A 1 188 ? -6.861 3.988 -13.774 1.00 11.17 192 LEU A O 1
ATOM 1360 N N . LEU A 1 189 ? -5.679 4.124 -11.815 1.00 10.46 193 LEU A N 1
ATOM 1361 C CA . LEU A 1 189 ? -4.405 4.606 -12.376 1.00 10.73 193 LEU A CA 1
ATOM 1362 C C . LEU A 1 189 ? -3.335 3.524 -12.250 1.00 10.56 193 LEU A C 1
ATOM 1363 O O . LEU A 1 189 ? -3.284 2.807 -11.245 1.00 10.24 193 LEU A O 1
ATOM 1368 N N . SER A 1 190 ? -2.433 3.522 -13.217 1.00 9.99 194 SER A N 1
ATOM 1369 C CA . SER A 1 190 ? -1.261 2.622 -13.285 1.00 10.17 194 SER A CA 1
ATOM 1370 C C . SER A 1 190 ? -0.035 3.413 -13.731 1.00 10.49 194 SER A C 1
ATOM 1371 O O . SER A 1 190 ? -0.166 4.219 -14.666 1.00 11.11 194 SER A O 1
ATOM 1374 N N . ALA A 1 191 ? 1.111 3.151 -13.119 1.00 9.87 195 ALA A N 1
ATOM 1375 C CA . ALA A 1 191 ? 2.415 3.712 -13.499 1.00 9.75 195 ALA A CA 1
ATOM 1376 C C . ALA A 1 191 ? 3.240 2.629 -14.170 1.00 10.06 195 ALA A C 1
ATOM 1377 O O . ALA A 1 191 ? 3.236 1.478 -13.692 1.00 9.88 195 ALA A O 1
ATOM 1379 N N . SER A 1 192 ? 4.005 2.984 -15.186 1.00 9.65 196 SER A N 1
ATOM 1380 C CA . SER A 1 192 ? 4.737 1.987 -15.989 1.00 10.24 196 SER A CA 1
ATOM 1381 C C . SER A 1 192 ? 6.163 2.437 -16.302 1.00 9.98 196 SER A C 1
ATOM 1382 O O . SER A 1 192 ? 6.464 3.671 -16.401 1.00 10.04 196 SER A O 1
ATOM 1385 N N . ASP A 1 193 ? 6.992 1.433 -16.549 1.00 10.46 197 ASP A N 1
ATOM 1386 C CA . ASP A 1 193 ? 8.378 1.628 -17.034 1.00 10.64 197 ASP A CA 1
ATOM 1387 C C . ASP A 1 193 ? 8.341 2.222 -18.452 1.00 11.05 197 ASP A C 1
ATOM 1388 O O . ASP A 1 193 ? 9.407 2.590 -18.938 1.00 11.04 197 ASP A O 1
ATOM 1393 N N . ASP A 1 194 ? 7.175 2.287 -19.101 1.00 10.93 198 ASP A N 1
ATOM 1394 C CA . ASP A 1 194 ? 7.039 2.931 -20.434 1.00 11.53 198 ASP A CA 1
ATOM 1395 C C . ASP A 1 194 ? 7.005 4.463 -20.315 1.00 11.55 198 ASP A C 1
ATOM 1396 O O . ASP A 1 194 ? 6.804 5.122 -21.353 1.00 12.44 198 ASP A O 1
ATOM 1401 N N . HIS A 1 195 ? 7.199 5.034 -19.119 1.00 10.96 199 HIS A N 1
ATOM 1402 C CA . HIS A 1 195 ? 7.262 6.494 -18.847 1.00 11.07 199 HIS A CA 1
ATOM 1403 C C . HIS A 1 195 ? 5.865 7.104 -18.852 1.00 11.06 199 HIS A C 1
ATOM 1404 O O . HIS A 1 195 ? 5.781 8.340 -18.856 1.00 11.65 199 HIS A O 1
ATOM 1411 N N . THR A 1 196 ? 4.800 6.297 -18.782 1.00 11.17 200 THR A N 1
ATOM 1412 C CA . THR A 1 196 ? 3.418 6.831 -18.790 1.00 11.41 200 THR A CA 1
ATOM 1413 C C . THR A 1 196 ? 2.636 6.408 -17.548 1.00 11.21 200 THR A C 1
ATOM 1414 O O . THR A 1 196 ? 2.977 5.412 -16.886 1.00 10.80 200 THR A O 1
ATOM 1418 N N . VAL A 1 197 ? 1.569 7.152 -17.294 1.00 11.23 201 VAL A N 1
ATOM 1419 C CA . VAL A 1 197 ? 0.455 6.778 -16.391 1.00 11.20 201 VAL A CA 1
ATOM 1420 C C . VAL A 1 197 ? -0.771 6.540 -17.272 1.00 11.60 201 VAL A C 1
ATOM 1421 O O . VAL A 1 197 ? -1.093 7.433 -18.097 1.00 12.27 201 VAL A O 1
ATOM 1425 N N . CYS A 1 198 ? -1.411 5.387 -17.135 1.00 11.72 202 CYS A N 1
ATOM 1426 C CA . CYS A 1 198 ? -2.718 5.087 -17.763 1.00 11.81 202 CYS A CA 1
ATOM 1427 C C . CYS A 1 198 ? -3.852 5.199 -16.746 1.00 12.10 202 CYS A C 1
ATOM 1428 O O . CYS A 1 198 ? -3.686 4.847 -15.547 1.00 12.37 202 CYS A O 1
ATOM 1431 N N . LEU A 1 199 ? -4.982 5.712 -17.231 1.00 13.40 203 LEU A N 1
ATOM 1432 C CA . LEU A 1 199 ? -6.241 5.831 -16.474 1.00 13.63 203 LEU A CA 1
ATOM 1433 C C . LEU A 1 199 ? -7.306 4.992 -17.175 1.00 13.95 203 LEU A C 1
ATOM 1434 O O . LEU A 1 199 ? -7.435 5.116 -18.413 1.00 14.59 203 LEU A O 1
ATOM 1439 N N . TRP A 1 200 ? -8.017 4.149 -16.419 1.00 13.35 204 TRP A N 1
ATOM 1440 C CA . TRP A 1 200 ? -9.208 3.431 -16.924 1.00 13.20 204 TRP A CA 1
ATOM 1441 C C . TRP A 1 200 ? -10.410 3.751 -16.048 1.00 13.58 204 TRP A C 1
ATOM 1442 O O . TRP A 1 200 ? -10.268 3.911 -14.824 1.00 13.90 204 TRP A O 1
ATOM 1453 N N . ASP A 1 201 ? -11.576 3.757 -16.688 1.00 16.00 205 ASP A N 1
ATOM 1454 C CA . ASP A 1 201 ? -12.877 3.581 -16.004 1.00 17.73 205 ASP A CA 1
ATOM 1455 C C . ASP A 1 201 ? -13.326 2.155 -16.309 1.00 18.45 205 ASP A C 1
ATOM 1456 O O . ASP A 1 201 ? -13.661 1.888 -17.472 1.00 19.18 205 ASP A O 1
ATOM 1461 N N . ILE A 1 202 ? -13.274 1.256 -15.326 1.00 18.37 206 ILE A N 1
ATOM 1462 C CA . ILE A 1 202 ? -13.508 -0.198 -15.582 1.00 20.98 206 ILE A CA 1
ATOM 1463 C C . ILE A 1 202 ? -15.009 -0.464 -15.768 1.00 23.20 206 ILE A C 1
ATOM 1464 O O . ILE A 1 202 ? -15.327 -1.589 -16.189 1.00 26.80 206 ILE A O 1
ATOM 1469 N N . ASN A 1 203 ? -15.869 0.518 -15.463 1.00 25.06 207 ASN A N 1
ATOM 1470 C CA . ASN A 1 203 ? -17.339 0.512 -15.707 1.00 29.76 207 ASN A CA 1
ATOM 1471 C C . ASN A 1 203 ? -17.620 0.606 -17.214 1.00 32.95 207 ASN A C 1
ATOM 1472 O O . ASN A 1 203 ? -18.714 0.182 -17.616 1.00 35.43 207 ASN A O 1
ATOM 1477 N N . ALA A 1 204 ? -16.695 1.155 -18.014 1.00 35.42 208 ALA A N 1
ATOM 1478 C CA . ALA A 1 204 ? -16.878 1.399 -19.468 1.00 39.56 208 ALA A CA 1
ATOM 1479 C C . ALA A 1 204 ? -16.816 0.069 -20.233 1.00 43.94 208 ALA A C 1
ATOM 1480 O O . ALA A 1 204 ? -15.708 -0.478 -20.376 1.00 44.08 208 ALA A O 1
ATOM 1482 N N . GLY A 1 205 ? -17.976 -0.398 -20.720 1.00 49.20 209 GLY A N 1
ATOM 1483 C CA . GLY A 1 205 ? -18.214 -1.707 -21.365 1.00 51.97 209 GLY A CA 1
ATOM 1484 C C . GLY A 1 205 ? -17.028 -2.216 -22.181 1.00 56.67 209 GLY A C 1
ATOM 1485 O O . GLY A 1 205 ? -16.518 -1.503 -23.043 1.00 55.54 209 GLY A O 1
ATOM 1486 N N . PRO A 1 206 ? -16.563 -3.470 -21.953 1.00 62.69 210 PRO A N 1
ATOM 1487 C CA . PRO A 1 206 ? -15.482 -4.053 -22.748 1.00 63.71 210 PRO A CA 1
ATOM 1488 C C . PRO A 1 206 ? -15.990 -4.673 -24.060 1.00 64.87 210 PRO A C 1
ATOM 1489 O O . PRO A 1 206 ? -17.085 -4.316 -24.460 1.00 64.97 210 PRO A O 1
ATOM 1493 N N . GLY A 1 209 ? -14.374 -8.539 -25.465 1.00 43.56 213 GLY A N 1
ATOM 1494 C CA . GLY A 1 209 ? -15.504 -8.377 -24.527 1.00 41.19 213 GLY A CA 1
ATOM 1495 C C . GLY A 1 209 ? -15.060 -8.250 -23.076 1.00 39.72 213 GLY A C 1
ATOM 1496 O O . GLY A 1 209 ? -15.939 -7.948 -22.226 1.00 43.45 213 GLY A O 1
ATOM 1497 N N . LYS A 1 210 ? -13.767 -8.465 -22.789 1.00 33.84 214 LYS A N 1
ATOM 1498 C CA . LYS A 1 210 ? -13.160 -8.349 -21.434 1.00 29.23 214 LYS A CA 1
ATOM 1499 C C . LYS A 1 210 ? -11.929 -7.431 -21.488 1.00 25.90 214 LYS A C 1
ATOM 1500 O O . LYS A 1 210 ? -11.159 -7.439 -20.528 1.00 22.93 214 LYS A O 1
ATOM 1506 N N . ILE A 1 211 ? -11.771 -6.643 -22.553 1.00 25.27 215 ILE A N 1
ATOM 1507 C CA . ILE A 1 211 ? -10.635 -5.688 -22.740 1.00 24.88 215 ILE A CA 1
ATOM 1508 C C . ILE A 1 211 ? -11.164 -4.262 -22.570 1.00 24.81 215 ILE A C 1
ATOM 1509 O O . ILE A 1 211 ? -12.223 -3.944 -23.143 1.00 26.32 215 ILE A O 1
ATOM 1514 N N . VAL A 1 212 ? -10.468 -3.431 -21.799 1.00 19.50 216 VAL A N 1
ATOM 1515 C CA . VAL A 1 212 ? -10.780 -1.982 -21.654 1.00 18.26 216 VAL A CA 1
ATOM 1516 C C . VAL A 1 212 ? -9.552 -1.194 -22.093 1.00 18.55 216 VAL A C 1
ATOM 1517 O O . VAL A 1 212 ? -8.465 -1.423 -21.548 1.00 17.14 216 VAL A O 1
ATOM 1521 N N . ASP A 1 213 ? -9.722 -0.272 -23.039 1.00 18.34 217 ASP A N 1
ATOM 1522 C CA . ASP A 1 213 ? -8.625 0.618 -23.491 1.00 19.11 217 ASP A CA 1
ATOM 1523 C C . ASP A 1 213 ? -8.523 1.810 -22.540 1.00 18.22 217 ASP A C 1
ATOM 1524 O O . ASP A 1 213 ? -9.538 2.254 -21.984 1.00 18.07 217 ASP A O 1
ATOM 1529 N N . ALA A 1 214 ? -7.310 2.318 -22.340 1.00 16.83 218 ALA A N 1
ATOM 1530 C CA . ALA A 1 214 ? -7.059 3.479 -21.468 1.00 17.03 218 ALA A CA 1
ATOM 1531 C C . ALA A 1 214 ? -7.924 4.645 -21.945 1.00 17.25 218 ALA A C 1
ATOM 1532 O O . ALA A 1 214 ? -7.963 4.911 -23.158 1.00 18.63 218 ALA A O 1
ATOM 1534 N N . LYS A 1 215 ? -8.596 5.286 -21.006 1.00 17.43 219 LYS A N 1
ATOM 1535 C CA . LYS A 1 215 ? -9.346 6.552 -21.205 1.00 19.44 219 LYS A CA 1
ATOM 1536 C C . LYS A 1 215 ? -8.376 7.715 -21.449 1.00 19.66 219 LYS A C 1
ATOM 1537 O O . LYS A 1 215 ? -8.728 8.656 -22.191 1.00 20.40 219 LYS A O 1
ATOM 1543 N N . ALA A 1 216 ? -7.214 7.704 -20.799 1.00 17.96 220 ALA A N 1
ATOM 1544 C CA . ALA A 1 216 ? -6.190 8.762 -20.917 1.00 17.15 220 ALA A CA 1
ATOM 1545 C C . ALA A 1 216 ? -4.823 8.157 -20.626 1.00 17.65 220 ALA A C 1
ATOM 1546 O O . ALA A 1 216 ? -4.742 7.223 -19.785 1.00 15.67 220 ALA A O 1
ATOM 1548 N N . ILE A 1 217 ? -3.803 8.673 -21.309 1.00 16.62 221 ILE A N 1
ATOM 1549 C CA . ILE A 1 217 ? -2.379 8.276 -21.132 1.00 16.73 221 ILE A CA 1
ATOM 1550 C C . ILE A 1 217 ? -1.582 9.554 -20.879 1.00 17.24 221 ILE A C 1
ATOM 1551 O O . ILE A 1 217 ? -1.517 10.407 -21.792 1.00 17.94 221 ILE A O 1
ATOM 1556 N N . PHE A 1 218 ? -1.043 9.705 -19.676 1.00 15.74 222 PHE A N 1
ATOM 1557 C CA . PHE A 1 218 ? -0.328 10.913 -19.197 1.00 15.59 222 PHE A CA 1
ATOM 1558 C C . PHE A 1 218 ? 1.168 10.738 -19.450 1.00 16.28 222 PHE A C 1
ATOM 1559 O O . PHE A 1 218 ? 1.737 9.736 -18.972 1.00 15.45 222 PHE A O 1
ATOM 1567 N N . THR A 1 219 ? 1.792 11.696 -20.149 1.00 15.63 223 THR A N 1
ATOM 1568 C CA . THR A 1 219 ? 3.162 11.572 -20.714 1.00 15.92 223 THR A CA 1
ATOM 1569 C C . THR A 1 219 ? 4.094 12.673 -20.181 1.00 15.10 223 THR A C 1
ATOM 1570 O O . THR A 1 219 ? 5.159 12.867 -20.802 1.00 17.72 223 THR A O 1
ATOM 1574 N N . GLY A 1 220 ? 3.786 13.295 -19.040 1.00 15.28 224 GLY A N 1
ATOM 1575 C CA . GLY A 1 220 ? 4.617 14.378 -18.473 1.00 16.19 224 GLY A CA 1
ATOM 1576 C C . GLY A 1 220 ? 6.029 13.924 -18.147 1.00 16.53 224 GLY A C 1
ATOM 1577 O O . GLY A 1 220 ? 6.982 14.677 -18.355 1.00 17.22 224 GLY A O 1
ATOM 1578 N N . HIS A 1 221 ? 6.185 12.719 -17.618 1.00 15.25 225 HIS A N 1
ATOM 1579 C CA . HIS A 1 221 ? 7.508 12.183 -17.220 1.00 15.86 225 HIS A CA 1
ATOM 1580 C C . HIS A 1 221 ? 8.307 11.757 -18.459 1.00 15.99 225 HIS A C 1
ATOM 1581 O O . HIS A 1 221 ? 7.701 11.312 -19.443 1.00 16.94 225 HIS A O 1
ATOM 1588 N N . SER A 1 222 ? 9.640 11.822 -18.386 1.00 17.24 226 SER A N 1
ATOM 1589 C CA A SER A 1 222 ? 10.600 11.433 -19.448 0.50 17.02 226 SER A CA 1
ATOM 1590 C CA B SER A 1 222 ? 10.509 11.335 -19.496 0.50 17.17 226 SER A CA 1
ATOM 1591 C C . SER A 1 222 ? 11.450 10.240 -18.985 1.00 16.34 226 SER A C 1
ATOM 1592 O O . SER A 1 222 ? 12.518 10.027 -19.575 1.00 16.09 226 SER A O 1
ATOM 1597 N N . ALA A 1 223 ? 10.989 9.504 -17.978 1.00 14.72 227 ALA A N 1
ATOM 1598 C CA . ALA A 1 223 ? 11.677 8.317 -17.431 1.00 13.27 227 ALA A CA 1
ATOM 1599 C C . ALA A 1 223 ? 10.633 7.400 -16.795 1.00 11.97 227 ALA A C 1
ATOM 1600 O O . ALA A 1 223 ? 9.454 7.777 -16.730 1.00 12.15 227 ALA A O 1
ATOM 1602 N N . VAL A 1 224 ? 11.063 6.228 -16.337 1.00 11.89 228 VAL A N 1
ATOM 1603 C CA . VAL A 1 224 ? 10.190 5.218 -15.680 1.00 11.49 228 VAL A CA 1
ATOM 1604 C C . VAL A 1 224 ? 9.320 5.927 -14.651 1.00 10.63 228 VAL A C 1
ATOM 1605 O O . VAL A 1 224 ? 9.881 6.649 -13.792 1.00 10.83 228 VAL A O 1
ATOM 1609 N N . VAL A 1 225 ? 8.007 5.720 -14.709 1.00 10.3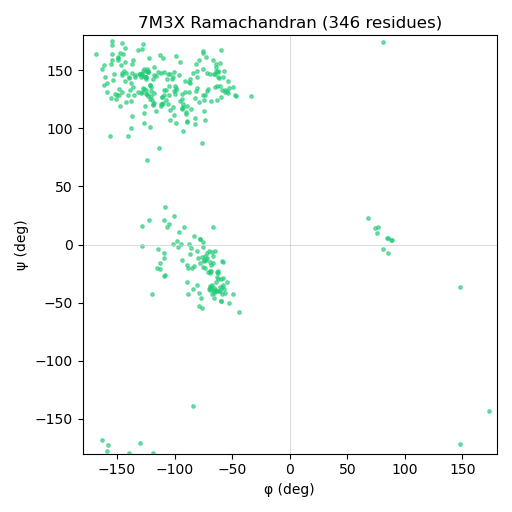6 229 VAL A N 1
ATOM 1610 C CA . VAL A 1 225 ? 7.092 6.239 -13.660 1.00 10.34 229 VAL A CA 1
ATOM 1611 C C . VAL A 1 225 ? 6.997 5.136 -12.613 1.00 10.08 229 VAL A C 1
ATOM 1612 O O . VAL A 1 225 ? 6.484 4.053 -12.941 1.00 11.02 229 VAL A O 1
ATOM 1616 N N . GLU A 1 226 ? 7.536 5.394 -11.425 1.00 10.04 230 GLU A N 1
ATOM 1617 C CA . GLU A 1 226 ? 7.653 4.359 -10.376 1.00 10.03 230 GLU A CA 1
ATOM 1618 C C . GLU A 1 226 ? 6.322 4.194 -9.650 1.00 9.86 230 GLU A C 1
ATOM 1619 O O . GLU A 1 226 ? 6.035 3.075 -9.193 1.00 9.89 230 GLU A O 1
ATOM 1625 N N . ASP A 1 227 ? 5.559 5.271 -9.459 1.00 9.76 231 ASP A N 1
ATOM 1626 C CA . ASP A 1 227 ? 4.373 5.214 -8.583 1.00 9.89 231 ASP A CA 1
ATOM 1627 C C . ASP A 1 227 ? 3.362 6.282 -8.971 1.00 9.86 231 ASP A C 1
ATOM 1628 O O . ASP A 1 227 ? 3.739 7.312 -9.592 1.00 10.39 231 ASP A O 1
ATOM 1633 N N . VAL A 1 228 ? 2.118 6.015 -8.636 1.00 9.60 232 VAL A N 1
ATOM 1634 C CA . VAL A 1 228 ? 0.966 6.918 -8.870 1.00 10.35 232 VAL A CA 1
ATOM 1635 C C . VAL A 1 228 ? -0.000 6.736 -7.714 1.00 10.58 232 VAL A C 1
ATOM 1636 O O . VAL A 1 228 ? -0.136 5.617 -7.199 1.00 10.23 232 VAL A O 1
ATOM 1640 N N . ALA A 1 229 ? -0.679 7.799 -7.305 1.00 10.85 233 ALA A N 1
ATOM 1641 C CA . ALA A 1 229 ? -1.635 7.757 -6.186 1.00 11.36 233 ALA A CA 1
ATOM 1642 C C . ALA A 1 229 ? -2.700 8.826 -6.408 1.00 11.76 233 ALA A C 1
ATOM 1643 O O . ALA A 1 229 ? -2.344 9.982 -6.671 1.00 11.77 233 ALA A O 1
ATOM 1645 N N . TRP A 1 230 ? -3.949 8.443 -6.319 1.00 12.14 234 TRP A N 1
ATOM 1646 C CA . TRP A 1 230 ? -5.056 9.414 -6.285 1.00 12.38 234 TRP A CA 1
ATOM 1647 C C . TRP A 1 230 ? -4.953 10.223 -4.992 1.00 13.30 234 TRP A C 1
ATOM 1648 O O . TRP A 1 230 ? -4.589 9.679 -3.934 1.00 13.57 234 TRP A O 1
ATOM 1659 N N . HIS A 1 231 ? -5.362 11.486 -5.075 1.00 14.15 235 HIS A N 1
ATOM 1660 C CA . HIS A 1 231 ? -5.732 12.277 -3.879 1.00 14.96 235 HIS A CA 1
ATOM 1661 C C . HIS A 1 231 ? -6.833 11.521 -3.144 1.00 14.83 235 HIS A C 1
ATOM 1662 O O . HIS A 1 231 ? -7.661 10.858 -3.816 1.00 15.38 235 HIS A O 1
ATOM 1669 N N . LEU A 1 232 ? -6.880 11.666 -1.830 1.00 15.35 236 LEU A N 1
ATOM 1670 C CA . LEU A 1 232 ? -7.865 10.940 -1.002 1.00 16.03 236 LEU A CA 1
ATOM 1671 C C . LEU A 1 232 ? -9.218 11.658 -0.967 1.00 17.08 236 LEU A C 1
ATOM 1672 O O . LEU A 1 232 ? -10.187 10.972 -0.627 1.00 18.59 236 LEU A O 1
ATOM 1677 N N . LEU A 1 233 ? -9.289 12.951 -1.313 1.00 18.36 237 LEU A N 1
ATOM 1678 C CA . LEU A 1 233 ? -10.543 13.766 -1.202 1.00 19.98 237 LEU A CA 1
ATOM 1679 C C . LEU A 1 233 ? -11.008 14.316 -2.557 1.00 19.28 237 LEU A C 1
ATOM 1680 O O . LEU A 1 233 ? -12.231 14.294 -2.791 1.00 19.66 237 LEU A O 1
ATOM 1685 N N . HIS A 1 234 ? -10.082 14.809 -3.383 1.00 18.82 238 HIS A N 1
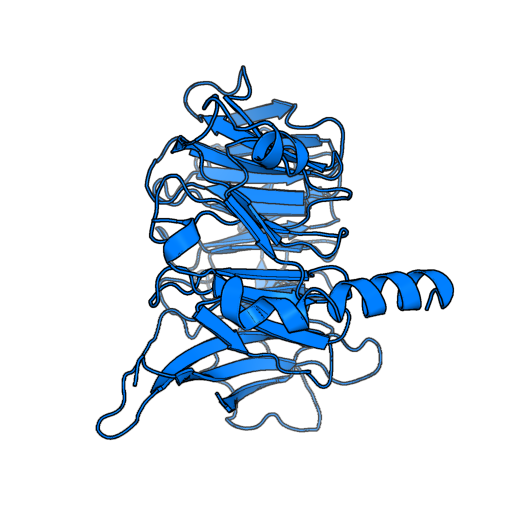ATOM 1686 C CA . HIS A 1 234 ? -10.342 15.469 -4.688 1.00 19.74 238 HIS A CA 1
ATOM 1687 C C . HIS A 1 234 ? -10.354 14.410 -5.792 1.00 19.27 238 HIS A C 1
ATOM 1688 O O . HIS A 1 234 ? -9.256 13.962 -6.181 1.00 18.46 238 HIS A O 1
ATOM 1695 N N . GLU A 1 235 ? -11.534 14.074 -6.310 1.00 18.84 239 GLU A N 1
ATOM 1696 C CA . GLU A 1 235 ? -11.739 12.960 -7.276 1.00 18.73 239 GLU A CA 1
ATOM 1697 C C . GLU A 1 235 ? -10.954 13.165 -8.581 1.00 18.49 239 GLU A C 1
ATOM 1698 O O . GLU A 1 235 ? -10.746 12.181 -9.308 1.00 16.56 239 GLU A O 1
ATOM 1704 N N A SER A 1 236 ? -10.560 14.404 -8.889 0.50 17.44 240 SER A N 1
ATOM 1705 N N B SER A 1 236 ? -10.559 14.404 -8.888 0.50 17.51 240 SER A N 1
ATOM 1706 C CA A SER A 1 236 ? -9.895 14.780 -10.162 0.50 17.97 240 SER A CA 1
ATOM 1707 C CA B SER A 1 236 ? -9.888 14.786 -10.157 0.50 18.07 240 SER A CA 1
ATOM 1708 C C A SER A 1 236 ? -8.366 14.829 -10.016 0.50 17.31 240 SER A C 1
ATOM 1709 C C B SER A 1 236 ? -8.360 14.796 -10.018 0.50 17.36 240 SER A C 1
ATOM 1710 O O A SER A 1 236 ? -7.692 14.944 -11.056 0.50 17.95 240 SER A O 1
ATOM 1711 O O B SER A 1 236 ? -7.687 14.876 -11.061 0.50 18.10 240 SER A O 1
ATOM 1716 N N . LEU A 1 237 ? -7.831 14.771 -8.792 1.00 16.89 241 LEU A N 1
ATOM 1717 C CA . LEU A 1 237 ? -6.384 15.011 -8.546 1.00 16.71 241 LEU A CA 1
ATOM 1718 C C . LEU A 1 237 ? -5.641 13.697 -8.315 1.00 15.08 241 LEU A C 1
ATOM 1719 O O . LEU A 1 237 ? -6.114 12.850 -7.560 1.00 14.65 241 LEU A O 1
ATOM 1724 N N . PHE A 1 238 ? -4.441 13.595 -8.872 1.00 14.93 242 PHE A N 1
ATOM 1725 C CA . PHE A 1 238 ? -3.521 12.478 -8.546 1.00 14.10 242 PHE A CA 1
ATOM 1726 C C . PHE A 1 238 ? -2.077 12.953 -8.671 1.00 14.08 242 PHE A C 1
ATOM 1727 O O . PHE A 1 238 ? -1.779 14.013 -9.274 1.00 15.17 242 PHE A O 1
ATOM 1735 N N . GLY A 1 239 ? -1.174 12.204 -8.047 1.00 13.62 243 GLY A N 1
ATOM 1736 C CA . GLY A 1 239 ? 0.269 12.461 -8.076 1.00 12.84 243 GLY A CA 1
ATOM 1737 C C . GLY A 1 239 ? 1.000 11.300 -8.717 1.00 12.70 243 GLY A C 1
ATOM 1738 O O . GLY A 1 239 ? 0.555 10.148 -8.564 1.00 11.89 243 GLY A O 1
ATOM 1739 N N . SER A 1 240 ? 2.073 11.592 -9.432 1.00 12.77 244 SER A N 1
ATOM 1740 C CA . SER A 1 240 ? 2.970 10.590 -10.049 1.00 11.94 244 SER A CA 1
ATOM 1741 C C . SER A 1 240 ? 4.410 10.949 -9.700 1.00 12.73 244 SER A C 1
ATOM 1742 O O . SER A 1 240 ? 4.731 12.142 -9.497 1.00 13.21 244 SER A O 1
ATOM 1745 N N . VAL A 1 241 ? 5.253 9.943 -9.541 1.00 11.83 245 VAL A N 1
ATOM 1746 C CA . VAL A 1 241 ? 6.690 10.131 -9.213 1.00 11.35 245 VAL A CA 1
ATOM 1747 C C . VAL A 1 241 ? 7.506 9.224 -10.119 1.00 11.25 245 VAL A C 1
ATOM 1748 O O . VAL A 1 241 ? 7.025 8.109 -10.463 1.00 11.15 245 VAL A O 1
ATOM 1752 N N . ALA A 1 242 ? 8.695 9.660 -10.523 1.00 10.89 246 ALA A N 1
ATOM 1753 C CA . ALA A 1 242 ? 9.450 8.966 -11.583 1.00 11.05 246 ALA A CA 1
ATOM 1754 C C . ALA A 1 242 ? 10.960 9.014 -11.379 1.00 11.20 246 ALA A C 1
ATOM 1755 O O . ALA A 1 242 ? 11.467 9.743 -10.494 1.00 11.58 246 ALA A O 1
ATOM 1757 N N . ASP A 1 243 ? 11.650 8.278 -12.238 1.00 12.03 247 ASP A N 1
ATOM 1758 C CA . ASP A 1 243 ? 13.124 8.180 -12.229 1.00 12.83 247 ASP A CA 1
ATOM 1759 C C . ASP A 1 243 ? 13.740 9.490 -12.718 1.00 14.29 247 ASP A C 1
ATOM 1760 O O . ASP A 1 243 ? 14.979 9.598 -12.626 1.00 15.63 247 ASP A O 1
ATOM 1765 N N . ASP A 1 244 ? 12.919 10.428 -13.202 1.00 14.33 248 ASP A N 1
ATOM 1766 C CA . ASP A 1 244 ? 13.365 11.779 -13.644 1.00 15.40 248 ASP A CA 1
ATOM 1767 C C . ASP A 1 244 ? 13.494 12.733 -12.449 1.00 16.49 248 ASP A C 1
ATOM 1768 O O . ASP A 1 244 ? 13.731 13.939 -12.682 1.00 16.55 248 ASP A O 1
ATOM 1773 N N . GLN A 1 245 ? 13.347 12.234 -11.221 1.00 16.18 249 GLN A N 1
ATOM 1774 C CA . GLN A 1 245 ? 13.516 12.965 -9.940 1.00 16.98 249 GLN A CA 1
ATOM 1775 C C . GLN A 1 245 ? 12.305 13.865 -9.676 1.00 16.44 249 GLN A C 1
ATOM 1776 O O . GLN A 1 245 ? 12.362 14.645 -8.709 1.00 16.24 249 GLN A O 1
ATOM 1782 N N . LYS A 1 246 ? 11.222 13.743 -10.452 1.00 16.07 250 LYS A N 1
ATOM 1783 C CA . LYS A 1 246 ? 10.078 14.690 -10.363 1.00 17.00 250 LYS A CA 1
ATOM 178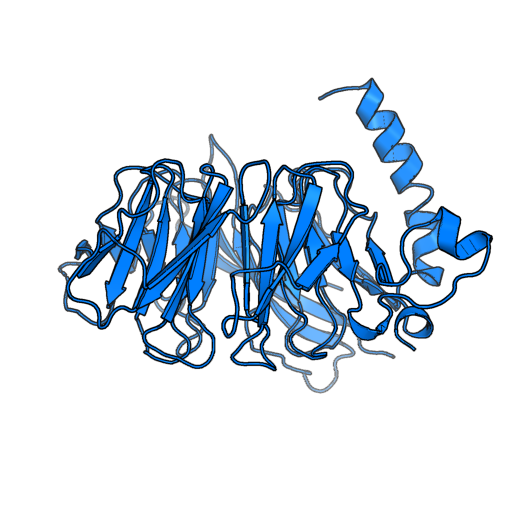4 C C . LYS A 1 246 ? 8.873 14.071 -9.662 1.00 15.84 250 LYS A C 1
ATOM 1785 O O . LYS A 1 246 ? 8.628 12.844 -9.804 1.00 15.33 250 LYS A O 1
ATOM 1791 N N . LEU A 1 247 ? 8.142 14.917 -8.946 1.00 15.34 251 LEU A N 1
ATOM 1792 C CA . LEU A 1 247 ? 6.759 14.696 -8.485 1.00 15.16 251 LEU A CA 1
ATOM 1793 C C . LEU A 1 247 ? 5.866 15.552 -9.373 1.00 15.64 251 LEU A C 1
ATOM 1794 O O . LEU A 1 247 ? 6.175 16.752 -9.534 1.00 16.10 251 LEU A O 1
ATOM 1799 N N . MET A 1 248 ? 4.829 14.979 -9.962 1.00 15.69 252 MET A N 1
ATOM 1800 C CA . MET A 1 248 ? 3.881 15.737 -10.806 1.00 15.54 252 MET A CA 1
ATOM 1801 C C . MET A 1 248 ? 2.497 15.587 -10.194 1.00 16.45 252 MET A C 1
ATOM 1802 O O . MET A 1 248 ? 2.168 14.472 -9.742 1.00 15.19 252 MET A O 1
ATOM 1807 N N . ILE A 1 249 ? 1.740 16.686 -10.141 1.00 16.29 253 ILE A N 1
ATOM 1808 C CA . ILE A 1 249 ? 0.323 16.700 -9.697 1.00 16.57 253 ILE A CA 1
ATOM 1809 C C . ILE A 1 249 ? -0.545 16.918 -10.933 1.00 16.80 253 ILE A C 1
ATOM 1810 O O . ILE A 1 249 ? -0.299 17.885 -11.677 1.00 17.87 253 ILE A O 1
ATOM 1815 N N . TRP A 1 250 ? -1.478 16.007 -11.171 1.00 16.31 254 TRP A N 1
ATOM 1816 C CA . TRP A 1 250 ? -2.303 15.943 -12.396 1.00 16.14 254 TRP A CA 1
ATOM 1817 C C . TRP A 1 250 ? -3.754 16.210 -12.030 1.00 16.59 254 TRP A C 1
ATOM 1818 O O . TRP A 1 250 ? -4.170 15.867 -10.918 1.00 16.56 254 TRP A O 1
ATOM 1829 N N . ASP A 1 251 ? -4.481 16.819 -12.961 1.00 17.94 255 ASP A N 1
ATOM 1830 C CA . ASP A 1 251 ? -5.930 17.087 -12.837 1.00 18.97 255 ASP A CA 1
ATOM 1831 C C . ASP A 1 251 ? -6.602 16.483 -14.066 1.00 18.84 255 ASP A C 1
ATOM 1832 O O . ASP A 1 251 ? -6.276 16.912 -15.181 1.00 19.88 255 ASP A O 1
ATOM 1837 N N . THR A 1 252 ? -7.507 15.530 -13.863 1.00 18.78 256 THR A N 1
ATOM 1838 C CA . THR A 1 252 ? -8.180 14.799 -14.962 1.00 19.63 256 THR A CA 1
ATOM 1839 C C . THR A 1 252 ? -9.144 15.728 -15.708 1.00 21.10 256 THR A C 1
ATOM 1840 O O . THR A 1 252 ? -9.584 15.349 -16.792 1.00 22.17 256 THR A O 1
ATOM 1844 N N . ARG A 1 253 ? -9.478 16.878 -15.132 1.00 22.14 257 ARG A N 1
ATOM 1845 C CA . ARG A 1 253 ? -10.373 17.875 -15.776 1.00 24.57 257 ARG A CA 1
ATOM 1846 C C . ARG A 1 253 ? -9.626 18.655 -16.869 1.00 25.66 257 ARG A C 1
ATOM 1847 O O . ARG A 1 253 ? -10.301 19.266 -17.697 1.00 26.89 257 ARG A O 1
ATOM 1855 N N A SER A 1 254 ? -8.288 18.632 -16.864 0.50 25.73 258 SER A N 1
ATOM 1856 N N B SER A 1 254 ? -8.288 18.641 -16.867 0.50 26.07 258 SER A N 1
ATOM 1857 C CA A SER A 1 254 ? -7.417 19.340 -17.842 0.50 26.08 258 SER A CA 1
ATOM 1858 C CA B SER A 1 254 ? -7.442 19.371 -17.850 0.50 26.61 258 SER A CA 1
ATOM 1859 C C A SER A 1 254 ? -7.514 18.668 -19.218 0.50 27.06 258 SER A C 1
ATOM 1860 C C B SER A 1 254 ? -7.502 18.676 -19.215 0.50 27.36 258 SER A C 1
ATOM 1861 O O A SER A 1 254 ? -7.569 17.431 -19.268 0.50 26.01 258 SER A O 1
ATOM 1862 O O B SER A 1 254 ? -7.516 17.437 -19.253 0.50 26.18 258 SER A O 1
ATOM 1867 N N . ASN A 1 255 ? -7.502 19.458 -20.296 1.00 27.91 259 ASN A N 1
ATOM 1868 C CA . ASN A 1 255 ? -7.666 18.951 -21.685 1.00 32.50 259 ASN A CA 1
ATOM 1869 C C . ASN A 1 255 ? -6.289 18.651 -22.292 1.00 34.02 259 ASN A C 1
ATOM 1870 O O . ASN A 1 255 ? -6.204 18.557 -23.527 1.00 40.24 259 ASN A O 1
ATOM 1875 N N . THR A 1 256 ? -5.245 18.565 -21.466 1.00 32.79 260 THR A N 1
ATOM 1876 C CA . THR A 1 256 ? -3.902 18.069 -21.859 1.00 31.38 260 THR A CA 1
ATOM 1877 C C . THR A 1 256 ? -3.617 16.795 -21.063 1.00 29.85 260 THR A C 1
ATOM 1878 O O . THR A 1 256 ? -4.040 16.722 -19.894 1.00 30.99 260 THR A O 1
ATOM 1882 N N . THR A 1 257 ? -2.924 15.847 -21.687 1.00 24.35 261 THR A N 1
ATOM 1883 C CA . THR A 1 257 ? -2.326 14.666 -21.008 1.00 23.88 261 THR A CA 1
ATOM 1884 C C . THR A 1 257 ? -0.794 14.787 -20.946 1.00 22.93 261 THR A C 1
ATOM 1885 O O . THR A 1 257 ? -0.148 13.860 -20.445 1.00 23.48 261 THR A O 1
ATOM 1889 N N A SER A 1 258 ? -0.214 15.889 -21.431 0.50 21.38 262 SER A N 1
ATOM 1890 N N B SER A 1 258 ? -0.226 15.898 -21.424 0.50 21.27 262 SER A N 1
ATOM 1891 C CA A SER A 1 258 ? 1.258 16.055 -21.561 0.50 21.24 262 SER A CA 1
ATOM 1892 C CA B SER A 1 258 ? 1.241 16.072 -21.589 0.50 21.08 262 SER A CA 1
ATOM 1893 C C A SER A 1 258 ? 1.830 16.933 -20.443 0.50 21.05 262 SER A C 1
ATOM 1894 C C B SER A 1 258 ? 1.836 16.969 -20.496 0.50 21.00 262 SER A C 1
ATOM 1895 O O A SER A 1 258 ? 3.017 16.771 -20.124 0.50 21.66 262 SER A O 1
ATOM 1896 O O B SER A 1 258 ? 3.043 16.837 -20.235 0.50 21.57 262 SER A O 1
ATOM 1901 N N . LYS A 1 259 ? 1.038 17.861 -19.900 1.00 21.61 263 LYS A N 1
ATOM 1902 C CA . LYS A 1 259 ? 1.528 18.893 -18.945 1.00 22.81 263 LYS A CA 1
ATOM 1903 C C . LYS A 1 259 ? 0.780 18.753 -17.622 1.00 20.55 263 LYS A C 1
ATOM 1904 O O . LYS A 1 259 ? -0.442 18.855 -17.597 1.00 23.19 263 LYS A O 1
ATOM 1908 N N . PRO A 1 260 ? 1.467 18.500 -16.483 1.00 18.99 264 PRO A N 1
ATOM 1909 C CA . PRO A 1 260 ? 0.788 18.419 -15.191 1.00 18.52 264 PRO A CA 1
ATOM 1910 C C . PRO A 1 260 ? 0.395 19.807 -14.674 1.00 18.55 264 PRO A C 1
ATOM 1911 O O . PRO A 1 260 ? 0.911 20.789 -15.178 1.00 18.97 264 PRO A O 1
ATOM 1915 N N . SER A 1 261 ? -0.483 19.861 -13.678 1.00 19.74 265 SER A N 1
ATOM 1916 C CA . SER A 1 261 ? -0.863 21.123 -12.988 1.00 20.58 265 SER A CA 1
ATOM 1917 C C . SER A 1 261 ? 0.353 21.675 -12.241 1.00 22.77 265 SER A C 1
ATOM 1918 O O . SER A 1 261 ? 0.580 22.893 -12.299 1.00 22.69 265 SER A O 1
ATOM 1921 N N . HIS A 1 262 ? 1.122 20.805 -11.576 1.00 21.94 266 HIS A N 1
ATOM 1922 C CA . HIS A 1 262 ? 2.338 21.166 -10.804 1.00 23.80 266 HIS A CA 1
ATOM 1923 C C . HIS A 1 262 ? 3.461 20.173 -11.099 1.00 24.10 266 HIS A C 1
ATOM 1924 O O . HIS A 1 262 ? 3.170 18.959 -11.167 1.00 20.89 266 HIS A O 1
ATOM 1931 N N . LEU A 1 263 ? 4.672 20.691 -11.309 1.00 24.44 267 LEU A N 1
ATOM 1932 C CA . LEU A 1 263 ? 5.928 19.935 -11.539 1.00 25.27 267 LEU A CA 1
ATOM 1933 C C . LEU A 1 263 ? 6.888 20.308 -10.406 1.00 25.12 267 LEU A C 1
ATOM 1934 O O . LEU A 1 263 ? 7.174 21.512 -10.240 1.00 26.39 267 LEU A O 1
ATOM 1939 N N . VAL A 1 264 ? 7.339 19.332 -9.623 1.00 21.89 268 VAL A N 1
ATOM 1940 C CA . VAL A 1 264 ? 8.188 19.552 -8.420 1.00 21.78 268 VAL A CA 1
ATOM 1941 C C . VAL A 1 264 ? 9.513 18.816 -8.632 1.00 21.04 268 VAL A C 1
ATOM 1942 O O . VAL A 1 264 ? 9.475 17.606 -8.931 1.00 18.18 268 VAL A O 1
ATOM 1946 N N . ASP A 1 265 ? 10.642 19.512 -8.539 1.00 21.47 269 ASP A N 1
ATOM 1947 C CA . ASP A 1 265 ? 11.993 18.892 -8.531 1.00 22.05 269 ASP A CA 1
ATOM 1948 C C . ASP A 1 265 ? 12.187 18.295 -7.132 1.00 20.27 269 ASP A C 1
ATOM 1949 O O . ASP A 1 265 ? 12.657 19.003 -6.245 1.00 18.92 269 ASP A O 1
ATOM 1954 N N . ALA A 1 266 ? 11.752 17.054 -6.905 1.00 17.50 270 ALA A N 1
ATOM 1955 C CA . ALA A 1 266 ? 11.459 16.525 -5.554 1.00 16.35 270 ALA A CA 1
ATOM 1956 C C . ALA A 1 266 ? 12.714 15.997 -4.844 1.00 15.39 270 ALA A C 1
ATOM 1957 O O . ALA A 1 266 ? 12.813 16.135 -3.620 1.00 15.85 270 ALA A O 1
ATOM 1959 N N . HIS A 1 267 ? 13.609 15.343 -5.574 1.00 14.24 271 HIS A N 1
ATOM 1960 C CA . HIS A 1 267 ? 14.740 14.583 -5.003 1.00 14.80 271 HIS A CA 1
ATOM 1961 C C . HIS A 1 267 ? 15.971 14.724 -5.889 1.00 15.17 271 HIS A C 1
ATOM 1962 O O . HIS A 1 267 ? 15.829 15.168 -7.041 1.00 16.74 271 HIS A O 1
ATOM 1969 N N . THR A 1 268 ? 17.120 14.278 -5.386 1.00 16.39 272 THR A N 1
ATOM 1970 C CA . THR A 1 268 ? 18.392 14.280 -6.152 1.00 17.20 272 THR A CA 1
ATOM 1971 C C . THR A 1 268 ? 18.627 12.909 -6.794 1.00 16.66 272 THR A C 1
ATOM 1972 O O . THR A 1 268 ? 19.728 12.682 -7.304 1.00 17.82 272 THR A O 1
ATOM 1976 N N . ALA A 1 269 ? 17.624 12.032 -6.786 1.00 15.72 273 ALA A N 1
ATOM 1977 C CA . ALA A 1 269 ? 17.674 10.734 -7.493 1.00 15.55 273 ALA A CA 1
ATOM 1978 C C . ALA A 1 269 ? 16.236 10.270 -7.741 1.00 14.35 273 ALA A C 1
ATOM 1979 O O . ALA A 1 269 ? 15.285 11.039 -7.484 1.00 14.30 273 ALA A O 1
ATOM 1981 N N . GLU A 1 270 ? 16.101 9.046 -8.236 1.00 13.98 274 GLU A N 1
ATOM 1982 C CA . GLU A 1 270 ? 14.801 8.468 -8.636 1.00 13.69 274 GLU A CA 1
ATOM 1983 C C . GLU A 1 270 ? 13.812 8.578 -7.476 1.00 12.09 274 GLU A C 1
ATOM 1984 O O . GLU A 1 270 ? 14.175 8.365 -6.292 1.00 12.00 274 GLU A O 1
ATOM 1990 N N . VAL A 1 271 ? 12.564 8.880 -7.795 1.00 11.17 275 VAL A N 1
ATOM 1991 C CA . VAL A 1 271 ? 11.468 8.947 -6.801 1.00 10.54 275 VAL A CA 1
ATOM 1992 C C . VAL A 1 271 ? 10.607 7.701 -7.003 1.00 10.89 275 VAL A C 1
ATOM 1993 O O . VAL A 1 271 ? 10.070 7.487 -8.100 1.00 11.37 275 VAL A O 1
ATOM 1997 N N . ASN A 1 272 ? 10.484 6.895 -5.956 1.00 9.99 276 ASN A N 1
ATOM 1998 C CA . ASN A 1 272 ? 9.955 5.513 -6.095 1.00 9.90 276 ASN A CA 1
ATOM 1999 C C . ASN A 1 272 ? 8.570 5.380 -5.477 1.00 10.01 276 ASN A C 1
ATOM 2000 O O . ASN A 1 272 ? 7.953 4.295 -5.668 1.00 10.09 276 ASN A O 1
ATOM 2005 N N . CYS A 1 273 ? 8.090 6.358 -4.712 1.00 9.80 277 CYS A N 1
ATOM 2006 C CA . CYS A 1 273 ? 6.825 6.179 -3.977 1.00 9.87 277 CYS A CA 1
ATOM 2007 C C . CYS A 1 273 ? 6.265 7.531 -3.567 1.00 10.41 277 CYS A C 1
ATOM 2008 O O . CYS A 1 273 ? 7.049 8.496 -3.404 1.00 11.13 277 CYS A O 1
ATOM 2011 N N . LEU A 1 274 ? 4.955 7.582 -3.391 1.00 10.42 278 LEU A N 1
ATOM 2012 C CA . LEU A 1 274 ? 4.269 8.740 -2.782 1.00 11.19 278 LEU A CA 1
ATOM 2013 C C . LEU A 1 274 ? 3.073 8.251 -1.988 1.00 11.25 278 LEU A C 1
ATOM 2014 O O . LEU A 1 274 ? 2.518 7.154 -2.303 1.00 11.44 278 LEU A O 1
ATOM 2019 N N . SER A 1 275 ? 2.670 9.037 -0.994 1.00 11.87 279 SER A N 1
ATOM 2020 C CA . SER A 1 275 ? 1.531 8.733 -0.104 1.00 11.76 279 SER A CA 1
ATOM 2021 C C . SER A 1 275 ? 0.899 10.045 0.357 1.00 12.83 279 SER A C 1
ATOM 2022 O O . SER A 1 275 ? 1.648 10.912 0.825 1.00 13.48 279 SER A O 1
ATOM 2025 N N . PHE A 1 276 ? -0.410 10.167 0.207 1.00 12.66 280 PHE A N 1
ATOM 2026 C CA . PHE A 1 276 ? -1.189 11.333 0.694 1.00 13.67 280 PHE A CA 1
ATOM 2027 C C . PHE A 1 276 ? -1.605 11.118 2.144 1.00 14.44 280 PHE A C 1
ATOM 2028 O O . PHE A 1 276 ? -2.016 10.020 2.586 1.00 13.69 280 PHE A O 1
ATOM 2036 N N . ASN A 1 277 ? -1.570 12.205 2.909 1.00 15.14 281 ASN A N 1
ATOM 2037 C CA . ASN A 1 277 ? -1.939 12.182 4.340 1.00 16.12 281 ASN A CA 1
ATOM 2038 C C . ASN A 1 277 ? -3.452 12.069 4.440 1.00 17.16 281 ASN A C 1
ATOM 2039 O O . ASN A 1 277 ? -4.163 12.871 3.836 1.00 19.08 281 ASN A O 1
ATOM 2044 N N . PRO A 1 278 ? -3.990 11.053 5.142 1.00 17.75 282 PRO A N 1
ATOM 2045 C CA . PRO A 1 278 ? -5.436 10.848 5.194 1.00 18.81 282 PRO A CA 1
ATOM 2046 C C . PRO A 1 278 ? -6.188 11.837 6.103 1.00 19.88 282 PRO A C 1
ATOM 2047 O O . PRO A 1 278 ? -7.403 11.737 6.172 1.00 20.60 282 PRO A O 1
ATOM 2051 N N . TYR A 1 279 ? -5.477 12.744 6.776 1.00 20.45 283 TYR A N 1
ATOM 2052 C CA . TYR A 1 279 ? -6.070 13.738 7.716 1.00 21.85 283 TYR A CA 1
ATOM 2053 C C . TYR A 1 279 ? -5.898 15.179 7.209 1.00 24.50 283 TYR A C 1
ATOM 2054 O O . TYR A 1 279 ? -6.435 16.100 7.882 1.00 27.79 283 TYR A O 1
ATOM 2063 N N . SER A 1 280 ? -5.209 15.406 6.083 1.00 23.92 284 SER A N 1
ATOM 2064 C CA . SER A 1 280 ? -5.023 16.749 5.470 1.00 24.69 284 SER A CA 1
ATOM 2065 C C . SER A 1 280 ? -5.129 16.669 3.949 1.00 24.66 284 SER A C 1
ATOM 2066 O O . SER A 1 280 ? -4.389 15.875 3.361 1.00 25.74 284 SER A O 1
ATOM 2069 N N . GLU A 1 281 ? -5.955 17.510 3.325 1.00 22.13 285 GLU A N 1
ATOM 2070 C CA . GLU A 1 281 ? -6.081 17.563 1.846 1.00 22.49 285 GLU A CA 1
ATOM 2071 C C . GLU A 1 281 ? -4.812 18.154 1.211 1.00 20.40 285 GLU A C 1
ATOM 2072 O O . GLU A 1 281 ? -4.751 18.177 -0.031 1.00 21.51 285 GLU A O 1
ATOM 2078 N N . PHE A 1 282 ? -3.848 18.642 1.997 1.00 20.36 286 PHE A N 1
ATOM 2079 C CA . PHE A 1 282 ? -2.695 19.429 1.475 1.00 20.27 286 PHE A CA 1
ATOM 2080 C C . PHE A 1 282 ? -1.373 18.648 1.523 1.00 19.74 286 PHE A C 1
ATOM 2081 O O . PHE A 1 282 ? -0.462 19.023 0.765 1.00 20.09 286 PHE A O 1
ATOM 2089 N N . ILE A 1 283 ? -1.242 17.679 2.431 1.00 18.86 287 ILE A N 1
ATOM 2090 C CA . ILE A 1 283 ? 0.071 17.069 2.810 1.00 19.07 287 ILE A CA 1
ATOM 2091 C C . ILE A 1 283 ? 0.275 15.725 2.084 1.00 18.26 287 ILE A C 1
ATOM 2092 O O . ILE A 1 283 ? -0.664 14.903 2.018 1.00 19.06 287 ILE A O 1
ATOM 2097 N N . LEU A 1 284 ? 1.479 15.510 1.564 1.00 17.43 288 LEU A N 1
ATOM 2098 C CA . LEU A 1 284 ? 1.878 14.186 1.014 1.00 16.37 288 LEU A CA 1
ATOM 2099 C C . LEU A 1 284 ? 3.369 13.991 1.261 1.00 16.61 288 LEU A C 1
ATOM 2100 O O . LEU A 1 284 ? 4.079 14.962 1.623 1.00 16.64 288 LEU A O 1
ATOM 2105 N N . ALA A 1 285 ? 3.834 12.751 1.113 1.00 14.04 289 ALA A N 1
ATOM 2106 C CA . ALA A 1 285 ? 5.255 12.379 1.255 1.00 14.04 289 ALA A CA 1
ATOM 2107 C C . ALA A 1 285 ? 5.707 11.633 0.003 1.00 13.33 289 ALA A C 1
ATOM 2108 O O . ALA A 1 285 ? 4.862 10.947 -0.618 1.00 13.72 289 ALA A O 1
ATOM 2110 N N . THR A 1 286 ? 6.988 11.751 -0.320 1.00 12.90 290 THR A N 1
ATOM 2111 C CA . THR A 1 286 ? 7.663 11.003 -1.408 1.00 12.47 290 THR A CA 1
ATOM 2112 C C . THR A 1 286 ? 8.912 10.342 -0.843 1.00 12.61 290 THR A C 1
ATOM 2113 O O . THR A 1 286 ? 9.516 10.891 0.099 1.00 14.14 290 THR A O 1
ATOM 2117 N N . GLY A 1 287 ? 9.264 9.165 -1.374 1.00 11.46 291 GLY A N 1
ATOM 2118 C CA . GLY A 1 287 ? 10.493 8.441 -1.001 1.00 11.58 291 GLY A CA 1
ATOM 2119 C C . GLY A 1 287 ? 11.362 8.161 -2.204 1.00 11.76 291 GLY A C 1
ATOM 2120 O O . GLY A 1 287 ? 10.837 7.999 -3.311 1.00 11.69 291 GLY A O 1
ATOM 2121 N N . SER A 1 288 ? 12.678 8.136 -2.013 1.00 11.51 292 SER A N 1
ATOM 2122 C CA . SER A 1 288 ? 13.634 8.247 -3.133 1.00 11.74 292 SER A CA 1
ATOM 2123 C C . SER A 1 288 ? 14.884 7.380 -2.948 1.00 11.86 292 SER A C 1
ATOM 2124 O O . SER A 1 288 ? 15.243 6.977 -1.805 1.00 11.56 292 SER A O 1
ATOM 2127 N N . ALA A 1 289 ? 15.514 7.082 -4.080 1.00 12.66 293 ALA A N 1
ATOM 2128 C CA . ALA A 1 289 ? 16.873 6.511 -4.170 1.00 13.42 293 ALA A CA 1
ATOM 2129 C C . ALA A 1 289 ? 17.890 7.435 -3.482 1.00 14.35 293 ALA A C 1
ATOM 2130 O O . ALA A 1 289 ? 18.991 6.967 -3.205 1.00 16.50 293 ALA A O 1
ATOM 2132 N N . ASP A 1 290 ? 17.552 8.688 -3.179 1.00 14.10 294 ASP A N 1
ATOM 2133 C CA . ASP A 1 290 ? 18.479 9.586 -2.439 1.00 14.53 294 ASP A CA 1
ATOM 2134 C C . ASP A 1 290 ? 18.467 9.237 -0.944 1.00 15.32 294 ASP A C 1
ATOM 2135 O O . ASP A 1 290 ? 19.142 9.946 -0.177 1.00 16.49 294 ASP A O 1
ATOM 2140 N N . LYS A 1 291 ? 17.747 8.182 -0.544 1.00 14.86 295 LYS A N 1
ATOM 2141 C CA . LYS A 1 291 ? 17.682 7.633 0.841 1.00 15.13 295 LYS A CA 1
ATOM 2142 C C . LYS A 1 291 ? 16.859 8.526 1.777 1.00 14.37 295 LYS A C 1
ATOM 2143 O O . LYS A 1 291 ? 16.915 8.287 3.004 1.00 14.75 295 LYS A O 1
ATOM 2149 N N . THR A 1 292 ? 16.083 9.470 1.232 1.00 14.47 296 THR A N 1
ATOM 2150 C CA . THR A 1 292 ? 15.249 10.394 2.035 1.00 15.00 296 THR A CA 1
ATOM 2151 C C . THR A 1 292 ? 13.763 10.231 1.727 1.00 14.43 296 THR A C 1
ATOM 2152 O O . THR A 1 292 ? 13.386 9.820 0.598 1.00 14.20 296 THR A O 1
ATOM 2156 N N . VAL A 1 293 ? 12.949 10.561 2.724 1.00 13.83 297 VAL A N 1
ATOM 2157 C CA . VAL A 1 293 ? 11.509 10.873 2.570 1.00 14.54 297 VAL A CA 1
ATOM 2158 C C . VAL A 1 293 ? 11.380 12.403 2.579 1.00 15.35 297 VAL A C 1
ATOM 2159 O O . VAL A 1 293 ? 11.952 13.038 3.492 1.00 15.30 297 VAL A O 1
ATOM 2163 N N . ALA A 1 294 ? 10.690 12.964 1.596 1.00 15.21 298 ALA A N 1
ATOM 2164 C CA . ALA A 1 294 ? 10.344 14.408 1.531 1.00 14.86 298 ALA A CA 1
ATOM 2165 C C . ALA A 1 294 ? 8.891 14.631 1.946 1.00 15.57 298 ALA A C 1
ATOM 2166 O O . ALA A 1 294 ? 8.018 13.789 1.615 1.00 15.74 298 ALA A O 1
ATOM 2168 N N . LEU A 1 295 ? 8.623 15.749 2.626 1.00 15.49 299 LEU A N 1
ATOM 2169 C CA . LEU A 1 295 ? 7.260 16.164 3.027 1.00 16.37 299 LEU A CA 1
ATOM 2170 C C . LEU A 1 295 ? 6.847 17.370 2.181 1.00 16.65 299 LEU A C 1
ATOM 2171 O O . LEU A 1 295 ? 7.677 18.287 2.043 1.00 17.68 299 LEU A O 1
ATOM 2176 N N . TRP A 1 296 ? 5.630 17.344 1.630 1.00 16.54 300 TRP A N 1
ATOM 2177 C CA . TRP A 1 296 ? 5.117 18.332 0.642 1.00 17.13 300 TRP A CA 1
ATOM 2178 C C . TRP A 1 296 ? 3.780 18.910 1.096 1.00 18.57 300 TRP A C 1
ATOM 2179 O O . TRP A 1 296 ? 2.950 18.177 1.671 1.00 17.54 300 TRP A O 1
ATOM 2190 N N . ASP A 1 297 ? 3.572 20.190 0.785 1.00 18.06 301 ASP A N 1
ATOM 2191 C CA . ASP A 1 297 ? 2.283 20.902 0.961 1.00 20.10 301 ASP A CA 1
ATOM 2192 C C . ASP A 1 297 ? 1.809 21.363 -0.414 1.00 20.16 301 ASP A C 1
ATOM 2193 O O . ASP A 1 297 ? 2.537 22.145 -1.066 1.00 21.22 301 ASP A O 1
ATOM 2198 N N . LEU A 1 298 ? 0.632 20.899 -0.832 1.00 21.22 302 LEU A N 1
ATOM 2199 C CA . LEU A 1 298 ? 0.080 21.206 -2.177 1.00 22.79 302 LEU A CA 1
ATOM 2200 C C . LEU A 1 298 ? -0.156 22.713 -2.317 1.00 23.86 302 LEU A C 1
ATOM 2201 O O . LEU A 1 298 ? -0.213 23.187 -3.468 1.00 24.90 302 LEU A O 1
ATOM 2206 N N . ARG A 1 299 ? -0.303 23.424 -1.198 1.00 25.29 303 ARG A N 1
ATOM 2207 C CA . ARG A 1 299 ? -0.552 24.895 -1.211 1.00 26.11 303 ARG A CA 1
ATOM 2208 C C . ARG A 1 299 ? 0.703 25.647 -1.658 1.00 29.25 303 ARG A C 1
ATOM 2209 O O . ARG A 1 299 ? 0.544 26.776 -2.173 1.00 31.45 303 ARG A O 1
ATOM 2217 N N . ASN A 1 300 ? 1.896 25.062 -1.499 1.00 29.92 304 ASN A N 1
ATOM 2218 C CA . ASN A 1 300 ? 3.174 25.706 -1.896 1.00 30.15 304 ASN A CA 1
ATOM 2219 C C . ASN A 1 300 ? 4.243 24.635 -2.142 1.00 29.61 304 ASN A C 1
ATOM 2220 O O . ASN A 1 300 ? 4.961 24.276 -1.194 1.00 27.65 304 ASN A O 1
ATOM 2225 N N . LEU A 1 301 ? 4.381 24.204 -3.392 1.00 30.62 305 LEU A N 1
ATOM 2226 C CA . LEU A 1 301 ? 5.394 23.202 -3.811 1.00 31.20 305 LEU A CA 1
ATOM 2227 C C . LEU A 1 301 ? 6.688 23.891 -4.275 1.00 32.19 305 LEU A C 1
ATOM 2228 O O . LEU A 1 301 ? 7.526 23.209 -4.872 1.00 31.67 305 LEU A O 1
ATOM 2233 N N . LYS A 1 302 ? 6.878 25.182 -3.971 1.00 32.42 306 LYS A N 1
ATOM 2234 C CA . LYS A 1 302 ? 8.140 25.924 -4.254 1.00 34.14 306 LYS A CA 1
ATOM 2235 C C . LYS A 1 302 ? 9.205 25.565 -3.204 1.00 34.59 306 LYS A C 1
ATOM 2236 O O . LYS A 1 302 ? 10.402 25.856 -3.440 1.00 37.34 306 LYS A O 1
ATOM 2238 N N . LEU A 1 303 ? 8.800 24.969 -2.080 1.00 32.64 307 LEU A N 1
ATOM 2239 C CA . LEU A 1 303 ? 9.748 24.534 -1.026 1.00 31.37 307 LEU A CA 1
ATOM 2240 C C . LEU A 1 303 ? 9.272 23.212 -0.412 1.00 29.77 307 LEU A C 1
ATOM 2241 O O . LEU A 1 303 ? 8.057 23.010 -0.242 1.00 29.03 307 LEU A O 1
ATOM 2246 N N . LYS A 1 304 ? 10.232 22.340 -0.133 1.00 29.71 308 LYS A N 1
ATOM 2247 C CA . LYS A 1 304 ? 10.047 21.064 0.608 1.00 23.68 308 LYS A CA 1
ATOM 2248 C C . LYS A 1 304 ? 9.890 21.372 2.103 1.00 22.97 308 LYS A C 1
ATOM 2249 O O . LYS A 1 304 ? 10.748 22.117 2.639 1.00 22.29 308 LYS A O 1
ATOM 2255 N N . LEU A 1 305 ? 8.848 20.851 2.759 1.00 18.95 309 LEU A N 1
ATOM 2256 C CA . LEU A 1 305 ? 8.564 21.132 4.192 1.00 20.29 309 LEU A CA 1
ATOM 2257 C C . LEU A 1 305 ? 9.617 20.482 5.090 1.00 19.32 309 LEU A C 1
ATOM 2258 O O . LEU A 1 305 ? 9.929 21.053 6.131 1.00 20.24 309 LEU A O 1
ATOM 2263 N N . HIS A 1 306 ? 10.072 19.268 4.769 1.00 19.11 310 HIS A N 1
ATOM 2264 C CA . HIS A 1 306 ? 10.976 18.494 5.654 1.00 18.17 310 HIS A CA 1
ATOM 2265 C C . HIS A 1 306 ? 11.652 17.378 4.864 1.00 17.99 310 HIS A C 1
ATOM 2266 O O . HIS A 1 306 ? 11.043 16.898 3.887 1.00 16.83 310 HIS A O 1
ATOM 2273 N N . THR A 1 307 ? 12.855 17.001 5.288 1.00 17.31 311 THR A N 1
ATOM 2274 C CA . THR A 1 307 ? 13.581 15.798 4.808 1.00 17.23 311 THR A CA 1
ATOM 2275 C C . THR A 1 307 ? 13.789 14.856 5.997 1.00 18.18 311 THR A C 1
ATOM 2276 O O . THR A 1 307 ? 14.390 15.282 7.011 1.00 17.33 311 THR A O 1
ATOM 2280 N N . PHE A 1 308 ? 13.283 13.621 5.894 1.00 16.42 312 PHE A N 1
ATOM 2281 C CA . PHE A 1 308 ? 13.458 12.548 6.902 1.00 16.35 312 PHE A CA 1
ATOM 2282 C C . PHE A 1 308 ? 14.670 11.703 6.499 1.00 16.38 312 PHE A C 1
ATOM 2283 O O . PHE A 1 308 ? 14.658 11.090 5.394 1.00 15.57 312 PHE A O 1
ATOM 2291 N N . GLU A 1 309 ? 15.703 11.698 7.344 1.00 17.52 313 GLU A N 1
ATOM 2292 C CA . GLU A 1 309 ? 16.995 11.020 7.094 1.00 18.53 313 GLU A CA 1
ATOM 2293 C C . GLU A 1 309 ? 17.202 9.928 8.142 1.00 17.53 313 GLU A C 1
ATOM 2294 O O . GLU A 1 309 ? 16.944 10.177 9.320 1.00 18.61 313 GLU A O 1
ATOM 2300 N N A SER A 1 310 ? 17.613 8.738 7.690 0.50 16.66 314 SER A N 1
ATOM 2301 N N B SER A 1 310 ? 17.628 8.744 7.695 0.50 16.82 314 SER A N 1
ATOM 2302 C CA A SER A 1 310 ? 18.100 7.597 8.515 0.50 16.51 314 SER A CA 1
ATOM 2303 C CA B SER A 1 310 ? 18.044 7.582 8.527 0.50 16.73 314 SER A CA 1
ATOM 2304 C C A SER A 1 310 ? 18.267 6.340 7.657 0.50 15.94 314 SER A C 1
ATOM 2305 C C B SER A 1 310 ? 18.294 6.368 7.629 0.50 16.09 314 SER A C 1
ATOM 2306 O O A SER A 1 310 ? 19.139 5.512 7.990 0.50 16.07 314 SER A O 1
ATOM 2307 O O B SER A 1 310 ? 19.251 5.610 7.895 0.50 16.32 314 SER A O 1
ATOM 2312 N N . HIS A 1 311 ? 17.457 6.166 6.609 1.00 15.38 315 HIS A N 1
ATOM 2313 C CA . HIS A 1 311 ? 17.612 5.006 5.697 1.00 14.16 315 HIS A CA 1
ATOM 2314 C C . HIS A 1 311 ? 19.029 4.999 5.119 1.00 14.77 315 HIS A C 1
ATOM 2315 O O . HIS A 1 311 ? 19.553 6.087 4.795 1.00 15.49 315 HIS A O 1
ATOM 2322 N N . LYS A 1 312 ? 19.617 3.817 4.967 1.00 14.73 316 LYS A N 1
ATOM 2323 C CA . LYS A 1 312 ? 21.001 3.636 4.472 1.00 15.89 316 LYS A CA 1
ATOM 2324 C C . LYS A 1 312 ? 21.011 3.216 2.998 1.00 15.58 316 LYS A C 1
ATOM 2325 O O . LYS A 1 312 ? 22.094 3.037 2.443 1.00 15.20 316 LYS A O 1
ATOM 2331 N N . ASP A 1 313 ? 19.847 3.080 2.365 1.00 13.91 317 ASP A N 1
ATOM 2332 C CA . ASP A 1 313 ? 19.778 2.687 0.941 1.00 14.34 317 ASP A CA 1
ATOM 2333 C C . ASP A 1 313 ? 18.423 3.142 0.400 1.00 13.72 317 ASP A C 1
ATOM 2334 O O . ASP A 1 313 ? 17.661 3.794 1.129 1.00 14.88 317 ASP A O 1
ATOM 2339 N N . GLU A 1 314 ? 18.190 2.823 -0.863 1.00 13.37 318 GLU A N 1
ATOM 2340 C CA . GLU A 1 314 ? 17.061 3.302 -1.685 1.00 13.21 318 GLU A CA 1
ATOM 2341 C C . GLU A 1 314 ? 15.738 2.992 -0.978 1.00 12.26 318 GLU A C 1
ATOM 2342 O O . GLU A 1 314 ? 15.504 1.837 -0.571 1.00 12.82 318 GLU A O 1
ATOM 2348 N N . ILE A 1 315 ? 14.861 3.979 -0.889 1.00 11.14 319 ILE A N 1
ATOM 2349 C CA . ILE A 1 315 ? 13.484 3.833 -0.349 1.00 10.88 319 ILE A CA 1
ATOM 2350 C C . ILE A 1 315 ? 12.525 3.550 -1.506 1.00 10.60 319 ILE A C 1
ATOM 2351 O O . ILE A 1 315 ? 12.541 4.304 -2.507 1.00 11.22 319 ILE A O 1
ATOM 2356 N N . PHE A 1 316 ? 11.708 2.506 -1.356 1.00 10.21 320 PHE A N 1
ATOM 2357 C CA . PHE A 1 316 ? 10.744 2.082 -2.401 1.00 9.88 320 PHE A CA 1
ATOM 2358 C C . PHE A 1 316 ? 9.279 2.223 -1.966 1.00 9.23 320 PHE A C 1
ATOM 2359 O O . PHE A 1 316 ? 8.436 2.274 -2.869 1.00 9.49 320 PHE A O 1
ATOM 2367 N N . GLN A 1 317 ? 8.952 2.288 -0.687 1.00 9.56 321 GLN A N 1
ATOM 2368 C CA . GLN A 1 317 ? 7.537 2.379 -0.258 1.00 9.43 321 GLN A CA 1
ATOM 2369 C C . GLN A 1 317 ? 7.418 3.366 0.905 1.00 10.27 321 GLN A C 1
ATOM 2370 O O . GLN A 1 317 ? 8.328 3.434 1.766 1.00 10.08 321 GLN A O 1
ATOM 2376 N N . VAL A 1 318 ? 6.313 4.110 0.899 1.00 10.60 322 VAL A N 1
ATOM 2377 C CA A VAL A 1 318 ? 5.921 5.034 2.000 0.50 10.99 322 VAL A CA 1
ATOM 2378 C CA B VAL A 1 318 ? 5.920 5.016 2.016 0.50 10.87 322 VAL A CA 1
ATOM 2379 C C . VAL A 1 318 ? 4.409 4.912 2.205 1.00 10.94 322 VAL A C 1
ATOM 2380 O O . VAL A 1 318 ? 3.678 4.794 1.197 1.00 10.86 322 VAL A O 1
ATOM 2387 N N . HIS A 1 319 ? 3.972 4.951 3.451 1.00 11.24 323 HIS A N 1
ATOM 2388 C CA . HIS A 1 319 ? 2.537 4.928 3.794 1.00 12.07 323 HIS A CA 1
ATOM 2389 C C . HIS A 1 319 ? 2.323 5.726 5.067 1.00 12.69 323 HIS A C 1
ATOM 2390 O O . HIS A 1 319 ? 3.003 5.438 6.052 1.00 12.28 323 HIS A O 1
ATOM 2397 N N . TRP A 1 320 ? 1.379 6.658 5.024 1.00 14.01 324 TRP A N 1
ATOM 2398 C CA . TRP A 1 320 ? 0.877 7.337 6.238 1.00 14.55 324 TRP A CA 1
ATOM 2399 C C . TRP A 1 320 ? 0.082 6.343 7.078 1.00 14.91 324 TRP A C 1
ATOM 2400 O O . TRP A 1 320 ? -0.572 5.445 6.499 1.00 15.15 324 TRP A O 1
ATOM 2411 N N . SER A 1 321 ? 0.131 6.497 8.401 1.00 14.94 325 SER A N 1
ATOM 2412 C CA . SER A 1 321 ? -0.702 5.757 9.375 1.00 15.57 325 SER A CA 1
ATOM 2413 C C . SER A 1 321 ? -2.173 6.057 9.105 1.00 16.02 325 SER A C 1
ATOM 2414 O O . SER A 1 321 ? -2.533 7.209 8.868 1.00 16.04 325 SER A O 1
ATOM 2417 N N . PRO A 1 322 ? -3.066 5.049 9.133 1.00 16.10 326 PRO A N 1
ATOM 2418 C CA . PRO A 1 322 ? -4.495 5.311 8.968 1.00 16.85 326 PRO A CA 1
ATOM 2419 C C . PRO A 1 322 ? -5.100 5.940 10.229 1.00 17.49 326 PRO A C 1
ATOM 2420 O O . PRO A 1 322 ? -6.212 6.431 10.140 1.00 20.15 326 PRO A O 1
ATOM 2424 N N . HIS A 1 323 ? -4.382 5.914 11.354 1.00 18.25 327 HIS A N 1
ATOM 2425 C CA . HIS A 1 323 ? -4.949 6.273 12.688 1.00 18.18 327 HIS A CA 1
ATOM 2426 C C . HIS A 1 323 ? -4.351 7.561 13.256 1.00 19.90 327 HIS A C 1
ATOM 2427 O O . HIS A 1 323 ? -5.004 8.136 14.143 1.00 20.94 327 HIS A O 1
ATOM 2434 N N . ASN A 1 324 ? -3.173 7.992 12.811 1.00 20.08 328 ASN A N 1
ATOM 2435 C CA . ASN A 1 324 ? -2.394 9.063 13.492 1.00 20.34 328 ASN A CA 1
ATOM 2436 C C . ASN A 1 324 ? -1.828 10.008 12.426 1.00 20.14 328 ASN A C 1
ATOM 2437 O O . ASN A 1 324 ? -0.935 9.615 11.656 1.00 18.06 328 ASN A O 1
ATOM 2442 N N . GLU A 1 325 ? -2.335 11.240 12.370 1.00 19.38 329 GLU A N 1
ATOM 2443 C CA . GLU A 1 325 ? -2.030 12.220 11.297 1.00 20.75 329 GLU A CA 1
ATOM 2444 C C . GLU A 1 325 ? -0.525 12.504 11.196 1.00 18.43 329 GLU A C 1
ATOM 2445 O O . GLU A 1 325 ? -0.080 12.907 10.099 1.00 19.79 329 GLU A O 1
ATOM 2451 N N . THR A 1 326 ? 0.221 12.384 12.296 1.00 18.41 330 THR A N 1
ATOM 2452 C CA . THR A 1 326 ? 1.661 12.759 12.342 1.00 18.66 330 THR A CA 1
ATOM 2453 C C . THR A 1 326 ? 2.558 11.542 12.080 1.00 17.28 330 THR A C 1
ATOM 2454 O O . THR A 1 326 ? 3.777 11.739 12.060 1.00 17.66 330 THR A O 1
ATOM 2458 N N . ILE A 1 327 ? 1.984 10.354 11.849 1.00 16.81 331 ILE A N 1
ATOM 2459 C CA . ILE A 1 327 ? 2.778 9.098 11.762 1.00 15.33 331 ILE A CA 1
ATOM 2460 C C . ILE A 1 327 ? 2.849 8.613 10.310 1.00 14.06 331 ILE A C 1
ATOM 2461 O O . ILE A 1 327 ? 1.808 8.502 9.654 1.00 14.65 331 ILE A O 1
ATOM 2466 N N A LEU A 1 328 ? 4.064 8.266 9.901 0.50 13.61 332 LEU A N 1
ATOM 2467 N N B LEU A 1 328 ? 4.056 8.408 9.781 0.50 13.39 332 LEU A N 1
ATOM 2468 C CA A LEU A 1 328 ? 4.450 7.901 8.519 0.50 12.99 332 LEU A CA 1
ATOM 2469 C CA B LEU A 1 328 ? 4.235 7.756 8.457 0.50 12.58 332 LEU A CA 1
ATOM 2470 C C A LEU A 1 328 ? 5.409 6.714 8.620 0.50 12.23 332 LEU A C 1
ATOM 2471 C C B LEU A 1 328 ? 5.452 6.827 8.500 0.50 12.09 332 LEU A C 1
ATOM 2472 O O A LEU A 1 328 ? 6.070 6.579 9.663 0.50 11.76 332 LEU A O 1
ATOM 2473 O O B LEU A 1 328 ? 6.340 6.987 9.345 0.50 11.62 332 LEU A O 1
ATOM 2482 N N . ALA A 1 329 ? 5.454 5.845 7.608 1.00 11.39 333 ALA A N 1
ATOM 2483 C CA . ALA A 1 329 ? 6.477 4.785 7.573 1.00 10.56 333 ALA A CA 1
ATOM 2484 C C . ALA A 1 329 ? 7.045 4.676 6.164 1.00 9.95 333 ALA A C 1
ATOM 2485 O O . ALA A 1 329 ? 6.356 4.993 5.193 1.00 10.02 333 ALA A O 1
ATOM 2487 N N . SER A 1 330 ? 8.270 4.183 6.084 1.00 9.94 334 SER A N 1
ATOM 2488 C CA . SER A 1 330 ? 9.021 4.041 4.824 1.00 9.94 334 SER A CA 1
ATOM 2489 C C . SER A 1 330 ? 9.858 2.761 4.868 1.00 9.96 334 SER A C 1
ATOM 2490 O O . SER A 1 330 ? 10.238 2.297 5.960 1.00 9.50 334 SER A O 1
ATOM 2493 N N . SER A 1 331 ? 10.074 2.164 3.704 1.00 9.64 335 SER A N 1
ATOM 2494 C CA . SER A 1 331 ? 10.835 0.898 3.595 1.00 9.76 335 SER A CA 1
ATOM 2495 C C . SER A 1 331 ? 11.657 0.866 2.313 1.00 10.13 335 SER A C 1
ATOM 2496 O O . SER A 1 331 ? 11.368 1.598 1.367 1.00 10.20 335 SER A O 1
ATOM 2499 N N . GLY A 1 332 ? 12.620 -0.049 2.255 1.00 10.92 336 GLY A N 1
ATOM 2500 C CA . GLY A 1 332 ? 13.298 -0.314 0.986 1.00 11.29 336 GLY A CA 1
ATOM 2501 C C . GLY A 1 332 ? 14.465 -1.260 1.115 1.00 10.47 336 GLY A C 1
ATOM 2502 O O . GLY A 1 332 ? 14.414 -2.234 1.898 1.00 11.22 336 GLY A O 1
ATOM 2503 N N . THR A 1 333 ? 15.492 -0.977 0.329 1.00 10.89 337 THR A N 1
ATOM 2504 C CA . THR A 1 333 ? 16.620 -1.893 0.047 1.00 11.44 337 THR A CA 1
ATOM 2505 C C . THR A 1 333 ? 17.493 -2.108 1.285 1.00 12.05 337 THR A C 1
ATOM 2506 O O . THR A 1 333 ? 18.159 -3.149 1.364 1.00 13.40 337 THR A O 1
ATOM 2510 N N . ASP A 1 334 ? 17.478 -1.187 2.240 1.00 12.27 338 ASP A N 1
ATOM 2511 C CA . ASP A 1 334 ? 18.309 -1.315 3.469 1.00 12.31 338 ASP A CA 1
ATOM 2512 C C . ASP A 1 334 ? 17.715 -2.352 4.434 1.00 11.87 338 ASP A C 1
ATOM 2513 O O . ASP A 1 334 ? 18.282 -2.556 5.498 1.00 12.13 338 ASP A O 1
ATOM 2518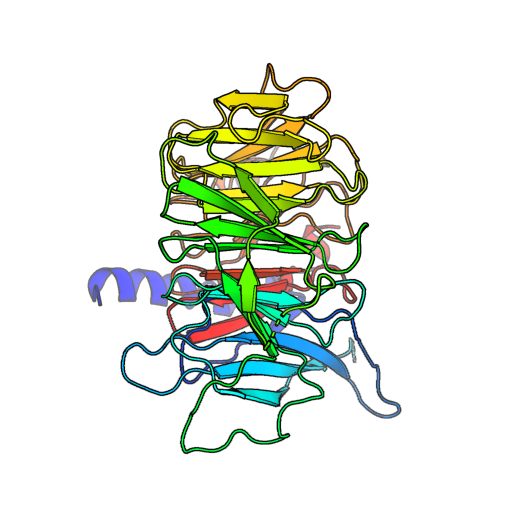 N N . ARG A 1 335 ? 16.608 -3.007 4.061 1.00 10.96 339 ARG A N 1
ATOM 2519 C CA . ARG A 1 335 ? 15.994 -4.099 4.869 1.00 11.55 339 ARG A CA 1
ATOM 2520 C C . ARG A 1 335 ? 15.416 -3.524 6.169 1.00 11.54 339 ARG A C 1
ATOM 2521 O O . ARG A 1 335 ? 15.223 -4.277 7.134 1.00 13.12 339 ARG A O 1
ATOM 2529 N N . ARG A 1 336 ? 15.111 -2.235 6.192 1.00 11.64 340 ARG A N 1
ATOM 2530 C CA . ARG A 1 336 ? 14.509 -1.604 7.377 1.00 12.24 340 ARG A CA 1
ATOM 2531 C C . ARG A 1 336 ? 13.183 -0.953 7.004 1.00 11.50 340 ARG A C 1
ATOM 2532 O O . ARG A 1 336 ? 12.999 -0.470 5.872 1.00 11.77 340 ARG A O 1
ATOM 2540 N N . LEU A 1 337 ? 12.282 -0.934 7.971 1.00 10.41 341 LEU A N 1
ATOM 2541 C CA . LEU A 1 337 ? 11.048 -0.146 7.910 1.00 10.36 341 LEU A CA 1
ATOM 2542 C C . LEU A 1 337 ? 11.143 0.876 9.049 1.00 9.86 341 LEU A C 1
ATOM 2543 O O . LEU A 1 337 ? 11.251 0.472 10.201 1.00 10.55 341 LEU A O 1
ATOM 2548 N N . ASN A 1 338 ? 11.205 2.143 8.678 1.00 10.68 342 ASN A N 1
ATOM 2549 C CA . ASN A 1 338 ? 11.311 3.278 9.628 1.00 11.37 342 ASN A CA 1
ATOM 2550 C C . ASN A 1 338 ? 9.923 3.868 9.824 1.00 11.19 342 ASN A C 1
ATOM 2551 O O . ASN A 1 338 ? 9.200 4.082 8.828 1.00 11.36 342 ASN A O 1
ATOM 2556 N N . VAL A 1 339 ? 9.579 4.128 11.079 1.00 11.72 343 VAL A N 1
ATOM 2557 C CA . VAL A 1 339 ? 8.338 4.853 11.444 1.00 12.26 343 VAL A CA 1
ATOM 2558 C C . VAL A 1 339 ? 8.764 6.230 11.950 1.00 12.85 343 VAL A C 1
ATOM 2559 O O . VAL A 1 339 ? 9.659 6.296 12.815 1.00 14.14 343 VAL A O 1
ATOM 2563 N N . TRP A 1 340 ? 8.157 7.266 11.389 1.00 12.91 344 TRP A N 1
ATOM 2564 C CA . TRP A 1 340 ? 8.465 8.686 11.656 1.00 13.43 344 TRP A CA 1
ATOM 2565 C C . TRP A 1 340 ? 7.287 9.333 12.385 1.00 14.29 344 TRP A C 1
ATOM 2566 O O . TRP A 1 340 ? 6.130 9.015 12.092 1.00 14.04 344 TRP A O 1
ATOM 2577 N N . ASP A 1 341 ? 7.587 10.293 13.254 1.00 16.18 345 ASP A N 1
ATOM 2578 C CA . ASP A 1 341 ? 6.558 11.094 13.964 1.00 17.29 345 ASP A CA 1
ATOM 2579 C C . ASP A 1 341 ? 6.873 12.572 13.718 1.00 18.07 345 ASP A C 1
ATOM 2580 O O . ASP A 1 341 ? 7.863 13.081 14.301 1.00 17.45 345 ASP A O 1
ATOM 2585 N N . LEU A 1 342 ? 6.092 13.209 12.849 1.00 19.40 346 LEU A N 1
ATOM 2586 C CA . LEU A 1 342 ? 6.245 14.630 12.446 1.00 21.24 346 LEU A CA 1
ATOM 2587 C C . LEU A 1 342 ? 6.245 15.532 13.686 1.00 21.06 346 LEU A C 1
ATOM 2588 O O . LEU A 1 342 ? 6.870 16.596 13.621 1.00 21.71 346 LEU A O 1
ATOM 2593 N N . SER A 1 343 ? 5.507 15.152 14.725 1.00 21.25 347 SER A N 1
ATOM 2594 C CA . SER A 1 343 ? 5.270 16.006 15.919 1.00 22.07 347 SER A CA 1
ATOM 2595 C C . SER A 1 343 ? 6.570 16.174 16.716 1.00 24.33 347 SER A C 1
ATOM 2596 O O . SER A 1 343 ? 6.629 17.105 17.541 1.00 24.40 347 SER A O 1
ATOM 2599 N N . LYS A 1 344 ? 7.569 15.316 16.491 1.00 23.92 348 LYS A N 1
ATOM 2600 C CA . LYS A 1 344 ? 8.858 15.327 17.231 1.00 23.35 348 LYS A CA 1
ATOM 2601 C C . LYS A 1 344 ? 9.948 16.075 16.458 1.00 23.33 348 LYS A C 1
ATOM 2602 O O . LYS A 1 344 ? 11.066 16.160 16.986 1.00 24.42 348 LYS A O 1
ATOM 2608 N N . ILE A 1 345 ? 9.679 16.586 15.255 1.00 21.74 349 ILE A N 1
ATOM 2609 C CA . ILE A 1 345 ? 10.694 17.355 14.475 1.00 22.94 349 ILE A CA 1
ATOM 2610 C C . ILE A 1 345 ? 11.231 18.480 15.368 1.00 25.14 349 ILE A C 1
ATOM 2611 O O . ILE A 1 345 ? 10.400 19.177 15.945 1.00 25.30 349 ILE A O 1
ATOM 2616 N N . GLY A 1 346 ? 12.553 18.621 15.466 1.00 26.70 350 GLY A N 1
ATOM 2617 C CA . GLY A 1 346 ? 13.212 19.786 16.092 1.00 28.69 350 GLY A CA 1
ATOM 2618 C C . GLY A 1 346 ? 13.359 19.646 17.600 1.00 28.93 350 GLY A C 1
ATOM 2619 O O . GLY A 1 346 ? 14.030 20.518 18.193 1.00 29.07 350 GLY A O 1
ATOM 2620 N N . GLU A 1 347 ? 12.770 18.608 18.211 1.00 28.52 351 GLU A N 1
ATOM 2621 C CA . GLU A 1 347 ? 12.842 18.342 19.673 1.00 30.11 351 GLU A CA 1
ATOM 2622 C C . GLU A 1 347 ? 14.302 18.198 20.109 1.00 29.26 351 GLU A C 1
ATOM 2623 O O . GLU A 1 347 ? 15.107 17.641 19.337 1.00 27.42 351 GLU A O 1
ATOM 2629 N N . GLU A 1 348 ? 14.622 18.671 21.318 1.00 27.16 352 GLU A N 1
ATOM 2630 C CA . GLU A 1 348 ? 15.931 18.411 21.973 1.00 28.00 352 GLU A CA 1
ATOM 2631 C C . GLU A 1 348 ? 16.021 16.909 22.250 1.00 26.08 352 GLU A C 1
ATOM 2632 O O . GLU A 1 348 ? 14.976 16.289 22.499 1.00 26.62 352 GLU A O 1
ATOM 2634 N N . GLN A 1 349 ? 17.227 16.348 22.186 1.00 25.49 353 GLN A N 1
ATOM 2635 C CA . GLN A 1 349 ? 17.484 14.905 22.420 1.00 24.44 353 GLN A CA 1
ATOM 2636 C C . GLN A 1 349 ? 18.579 14.734 23.477 1.00 24.03 353 GLN A C 1
ATOM 2637 O O . GLN A 1 349 ? 19.513 15.570 23.509 1.00 25.08 353 GLN A O 1
ATOM 2643 N N . SER A 1 350 ? 18.508 13.643 24.239 1.00 24.48 354 SER A N 1
ATOM 2644 C CA . SER A 1 350 ? 19.639 13.121 25.042 1.00 23.70 354 SER A CA 1
ATOM 2645 C C . SER A 1 350 ? 20.798 12.780 24.099 1.00 23.49 354 SER A C 1
ATOM 2646 O O . SER A 1 350 ? 20.542 12.517 22.891 1.00 23.18 354 SER A O 1
ATOM 2649 N N . ALA A 1 351 ? 22.022 12.762 24.627 1.00 23.03 355 ALA A N 1
ATOM 2650 C CA . ALA A 1 351 ? 23.228 12.263 23.929 1.00 23.41 355 ALA A CA 1
ATOM 2651 C C . ALA A 1 351 ? 22.921 10.883 23.335 1.00 25.42 355 ALA A C 1
ATOM 2652 O O . ALA A 1 351 ? 23.252 10.645 22.154 1.00 25.35 355 ALA A O 1
ATOM 2654 N N . GLU A 1 352 ? 22.243 10.026 24.101 1.00 23.12 356 GLU A N 1
ATOM 2655 C CA . GLU A 1 352 ? 21.924 8.630 23.698 1.00 23.25 356 GLU A CA 1
ATOM 2656 C C . GLU A 1 352 ? 20.961 8.617 22.502 1.00 24.98 356 GLU A C 1
ATOM 2657 O O . GLU A 1 352 ? 21.220 7.842 21.553 1.00 26.18 356 GLU A O 1
ATOM 2663 N N . ASP A 1 353 ? 19.895 9.416 22.532 1.00 24.40 357 ASP A N 1
ATOM 2664 C CA . ASP A 1 353 ? 18.857 9.395 21.466 1.00 25.29 357 ASP A CA 1
ATOM 2665 C C . ASP A 1 353 ? 19.444 9.982 20.178 1.00 25.24 357 ASP A C 1
ATOM 2666 O O . ASP A 1 353 ? 19.129 9.434 19.097 1.00 24.52 357 ASP A O 1
ATOM 2671 N N . ALA A 1 354 ? 20.269 11.029 20.279 1.00 24.03 358 ALA A N 1
ATOM 2672 C CA . ALA A 1 354 ? 20.902 11.703 19.118 1.00 26.61 358 ALA A CA 1
ATOM 2673 C C . ALA A 1 354 ? 21.751 10.690 18.334 1.00 29.26 358 ALA A C 1
ATOM 2674 O O . ALA A 1 354 ? 21.783 10.787 17.095 1.00 30.41 358 ALA A O 1
ATOM 2676 N N . GLU A 1 355 ? 22.408 9.752 19.022 1.00 29.94 359 GLU A N 1
ATOM 2677 C CA . GLU A 1 355 ? 23.279 8.719 18.395 1.00 31.20 359 GLU A CA 1
ATOM 2678 C C . GLU A 1 355 ? 22.451 7.796 17.485 1.00 32.69 359 GLU A C 1
ATOM 2679 O O . GLU A 1 355 ? 23.015 7.308 16.484 1.00 33.00 359 GLU A O 1
ATOM 2682 N N . ASP A 1 356 ? 21.180 7.546 17.814 1.00 31.49 360 ASP A N 1
ATOM 2683 C CA . ASP A 1 356 ? 20.331 6.542 17.115 1.00 32.23 360 ASP A CA 1
ATOM 2684 C C . ASP A 1 356 ? 19.605 7.185 15.927 1.00 30.21 360 ASP A C 1
ATOM 2685 O O . ASP A 1 356 ? 19.133 6.431 15.045 1.00 29.28 360 ASP A O 1
ATOM 2690 N N . GLY A 1 357 ? 19.518 8.516 15.889 1.00 25.63 361 GLY A N 1
ATOM 2691 C CA . GLY A 1 357 ? 18.913 9.224 14.749 1.00 22.97 361 GLY A CA 1
ATOM 2692 C C . GLY A 1 357 ? 18.224 10.513 15.170 1.00 21.19 361 GLY A C 1
ATOM 2693 O O . GLY A 1 357 ? 18.289 10.927 16.330 1.00 20.11 361 GLY A O 1
ATOM 2694 N N . PRO A 1 358 ? 17.492 11.151 14.237 1.00 18.76 362 PRO A N 1
ATOM 2695 C CA . PRO A 1 358 ? 16.809 12.408 14.524 1.00 17.67 362 PRO A CA 1
ATOM 2696 C C . PRO A 1 358 ? 15.596 12.167 15.414 1.00 16.99 362 PRO A C 1
ATOM 2697 O O . PRO A 1 358 ? 15.088 11.048 15.514 1.00 16.48 362 PRO A O 1
ATOM 2701 N N . PRO A 1 359 ? 15.072 13.209 16.091 1.00 17.42 363 PRO A N 1
ATOM 2702 C CA . PRO A 1 359 ? 13.975 13.031 17.039 1.00 17.92 363 PRO A CA 1
ATOM 2703 C C . PRO A 1 359 ? 12.692 12.508 16.375 1.00 18.07 363 PRO A C 1
ATOM 2704 O O . PRO A 1 359 ? 11.925 11.857 17.052 1.00 19.23 363 PRO A O 1
ATOM 2708 N N . GLU A 1 360 ? 12.498 12.801 15.084 1.00 17.85 364 GLU A N 1
ATOM 2709 C CA . GLU A 1 360 ? 11.265 12.414 14.348 1.00 17.31 364 GLU A CA 1
ATOM 2710 C C . GLU A 1 360 ? 11.361 10.948 13.919 1.00 17.59 364 GLU A C 1
ATOM 2711 O O . GLU A 1 360 ? 10.354 10.458 13.420 1.00 17.49 364 GLU A O 1
ATOM 2717 N N . LEU A 1 361 ? 12.493 10.275 14.128 1.00 15.85 365 LEU A N 1
ATOM 2718 C CA . LEU A 1 361 ? 12.573 8.799 13.904 1.00 15.40 365 LEU A CA 1
ATOM 2719 C C . LEU A 1 361 ? 12.017 8.103 15.142 1.00 15.39 365 LEU A C 1
ATOM 2720 O O . LEU A 1 361 ? 12.713 8.073 16.183 1.00 15.98 365 LEU A O 1
ATOM 2725 N N . LEU A 1 362 ? 10.794 7.595 15.055 1.00 13.96 366 LEU A N 1
ATOM 2726 C CA . LEU A 1 362 ? 10.102 6.949 16.193 1.00 13.96 366 LEU A CA 1
ATOM 2727 C C . LEU A 1 362 ? 10.610 5.520 16.402 1.00 13.16 366 LEU A C 1
ATOM 2728 O O . LEU A 1 362 ? 10.747 5.080 17.547 1.00 13.80 366 LEU A O 1
ATOM 2733 N N . PHE A 1 363 ? 10.810 4.765 15.320 1.00 12.39 367 PHE A N 1
ATOM 2734 C CA . PHE A 1 363 ? 11.064 3.311 15.435 1.00 11.96 367 PHE A CA 1
ATOM 2735 C C . PHE A 1 363 ? 11.752 2.821 14.174 1.00 12.24 367 PHE A C 1
ATOM 2736 O O . PHE A 1 363 ? 11.389 3.268 13.076 1.00 12.35 367 PHE A O 1
ATOM 2744 N N . ILE A 1 364 ? 12.731 1.940 14.355 1.00 12.29 368 ILE A N 1
ATOM 2745 C CA . ILE A 1 364 ? 13.338 1.160 13.241 1.00 12.41 368 ILE A CA 1
ATOM 2746 C C . ILE A 1 364 ? 12.946 -0.302 13.432 1.00 11.58 368 ILE A C 1
ATOM 2747 O O . ILE A 1 364 ? 13.237 -0.865 14.489 1.00 12.90 368 ILE A O 1
ATOM 2752 N N . HIS A 1 365 ? 12.263 -0.888 12.450 1.00 10.59 369 HIS A N 1
ATOM 2753 C CA . HIS A 1 365 ? 11.924 -2.328 12.445 1.00 9.71 369 HIS A CA 1
ATOM 2754 C C . HIS A 1 365 ? 13.052 -3.085 11.739 1.00 9.48 369 HIS A C 1
ATOM 2755 O O . HIS A 1 365 ? 13.232 -2.829 10.526 1.00 9.61 369 HIS A O 1
ATOM 2762 N N . GLY A 1 366 ? 13.781 -3.924 12.479 1.00 9.64 370 GLY A N 1
ATOM 2763 C CA . GLY A 1 366 ? 14.931 -4.703 11.980 1.00 9.78 370 GLY A CA 1
ATOM 2764 C C . GLY A 1 366 ? 14.639 -6.177 11.760 1.00 10.32 370 GLY A C 1
ATOM 2765 O O . GLY A 1 366 ? 15.588 -6.950 11.661 1.00 10.98 370 GLY A O 1
ATOM 2766 N N . GLY A 1 367 ? 13.374 -6.588 11.677 1.00 9.87 371 GLY A N 1
ATOM 2767 C CA . GLY A 1 367 ? 13.017 -8.020 11.639 1.00 9.89 371 GLY A CA 1
ATOM 2768 C C . GLY A 1 367 ? 13.283 -8.688 10.295 1.00 9.73 371 GLY A C 1
ATOM 2769 O O . GLY A 1 367 ? 13.316 -9.913 10.269 1.00 10.56 371 GLY A O 1
ATOM 2770 N N . HIS A 1 368 ? 13.423 -7.937 9.206 1.00 9.22 372 HIS A N 1
ATOM 2771 C CA . HIS A 1 368 ? 13.638 -8.537 7.865 1.00 8.84 372 HIS A CA 1
ATOM 2772 C C . HIS A 1 368 ? 15.123 -8.703 7.573 1.00 9.41 372 HIS A C 1
ATOM 2773 O O . HIS A 1 368 ? 15.913 -7.806 7.931 1.00 10.02 372 HIS A O 1
ATOM 2780 N N . THR A 1 369 ? 15.452 -9.821 6.934 1.00 9.31 373 THR A N 1
ATOM 2781 C CA . THR A 1 369 ? 16.832 -10.193 6.557 1.00 9.42 373 THR A CA 1
ATOM 2782 C C . THR A 1 369 ? 17.052 -10.038 5.048 1.00 9.59 373 THR A C 1
ATOM 2783 O O . THR A 1 369 ? 18.080 -10.511 4.540 1.00 10.29 373 THR A O 1
ATOM 2787 N N . ALA A 1 370 ? 16.169 -9.338 4.357 1.00 8.55 374 ALA A N 1
ATOM 2788 C CA . ALA A 1 370 ? 16.318 -9.012 2.922 1.00 8.86 374 ALA A CA 1
ATOM 2789 C C . ALA A 1 370 ? 15.532 -7.747 2.606 1.00 9.16 374 ALA A C 1
ATOM 2790 O O . ALA A 1 370 ? 14.748 -7.298 3.465 1.00 8.57 374 ALA A O 1
ATOM 2792 N N . LYS A 1 371 ? 15.694 -7.222 1.400 1.00 9.30 375 LYS A N 1
ATOM 2793 C CA . LYS A 1 371 ? 14.961 -6.019 0.960 1.00 9.39 375 LYS A CA 1
ATOM 2794 C C . LYS A 1 371 ? 13.473 -6.183 1.254 1.00 8.70 375 LYS A C 1
ATOM 2795 O O . LYS A 1 371 ? 12.905 -7.247 0.919 1.00 8.66 375 LYS A O 1
ATOM 2801 N N . ILE A 1 372 ? 12.849 -5.140 1.789 1.00 8.14 376 ILE A N 1
ATOM 2802 C CA . ILE A 1 372 ? 11.384 -5.118 2.010 1.00 8.13 376 ILE A CA 1
ATOM 2803 C C . ILE A 1 372 ? 10.718 -4.735 0.696 1.00 8.23 376 ILE A C 1
ATOM 2804 O O . ILE A 1 372 ? 11.110 -3.733 0.081 1.00 8.97 376 ILE A O 1
ATOM 2809 N N . SER A 1 373 ? 9.778 -5.562 0.236 1.00 8.07 377 SER A N 1
ATOM 2810 C CA . SER A 1 373 ? 9.081 -5.360 -1.061 1.00 8.03 377 SER A CA 1
ATOM 2811 C C . SER A 1 373 ? 7.822 -4.495 -0.902 1.00 7.79 377 SER A C 1
ATOM 2812 O O . SER A 1 373 ? 7.451 -3.779 -1.864 1.00 8.37 377 SER A O 1
ATOM 2815 N N . ASP A 1 374 ? 7.138 -4.587 0.244 1.00 7.66 378 ASP A N 1
ATOM 2816 C CA . ASP A 1 374 ? 5.892 -3.813 0.439 1.00 8.02 378 ASP A CA 1
ATOM 2817 C C . ASP A 1 374 ? 5.539 -3.905 1.916 1.00 7.46 378 ASP A C 1
ATOM 2818 O O . ASP A 1 374 ? 6.063 -4.782 2.612 1.00 7.84 378 ASP A O 1
ATOM 2823 N N . PHE A 1 375 ? 4.650 -3.030 2.375 1.00 7.66 379 PHE A N 1
ATOM 2824 C CA . PHE A 1 375 ? 4.075 -3.157 3.725 1.00 7.88 379 PHE A CA 1
ATOM 2825 C C . PHE A 1 375 ? 2.712 -2.475 3.717 1.00 8.05 379 PHE A C 1
ATOM 2826 O O . PHE A 1 375 ? 2.417 -1.683 2.808 1.00 9.17 379 PHE A O 1
ATOM 2834 N N . SER A 1 376 ? 1.928 -2.769 4.733 1.00 8.48 380 SER A N 1
ATOM 2835 C CA . SER A 1 376 ? 0.559 -2.239 4.890 1.00 8.69 380 SER A CA 1
ATOM 2836 C C . SER A 1 376 ? 0.276 -2.039 6.373 1.00 8.76 380 SER A C 1
ATOM 2837 O O . SER A 1 376 ? 0.497 -2.962 7.149 1.00 8.65 380 SER A O 1
ATOM 2840 N N . TRP A 1 377 ? -0.233 -0.847 6.710 1.00 9.35 381 TRP A N 1
ATOM 2841 C CA . TRP A 1 377 ? -0.792 -0.570 8.052 1.00 9.84 381 TRP A CA 1
ATOM 2842 C C . TRP A 1 377 ? -2.151 -1.256 8.196 1.00 9.39 381 TRP A C 1
ATOM 2843 O O . TRP A 1 377 ? -3.037 -1.053 7.322 1.00 9.98 381 TRP A O 1
ATOM 2854 N N . ASN A 1 378 ? -2.326 -2.009 9.267 1.00 9.80 382 ASN A N 1
ATOM 2855 C CA . ASN A 1 378 ? -3.624 -2.649 9.575 1.00 10.84 382 ASN A CA 1
ATOM 2856 C C . ASN A 1 378 ? -4.657 -1.554 9.802 1.00 12.03 382 ASN A C 1
ATOM 2857 O O . ASN A 1 378 ? -4.452 -0.666 10.634 1.00 12.98 382 ASN A O 1
ATOM 2862 N N . PRO A 1 379 ? -5.793 -1.544 9.071 1.00 12.33 383 PRO A N 1
ATOM 2863 C CA . PRO A 1 379 ? -6.751 -0.445 9.205 1.00 12.92 383 PRO A CA 1
ATOM 2864 C C . PRO A 1 379 ? -7.661 -0.555 10.435 1.00 13.44 383 PRO A C 1
ATOM 2865 O O . PRO A 1 379 ? -8.319 0.420 10.693 1.00 15.55 383 PRO A O 1
ATOM 2869 N N . ASN A 1 380 ? -7.674 -1.704 11.115 1.00 13.48 384 ASN A N 1
ATOM 2870 C CA . ASN A 1 380 ? -8.592 -2.026 12.242 1.00 14.90 384 ASN A CA 1
ATOM 2871 C C . ASN A 1 380 ? -7.861 -2.075 13.585 1.00 16.70 384 ASN A C 1
ATOM 2872 O O . ASN A 1 380 ? -8.530 -1.897 14.626 1.00 18.66 384 ASN A O 1
ATOM 2877 N N . GLU A 1 381 ? -6.565 -2.379 13.596 1.00 15.97 385 GLU A N 1
ATOM 2878 C CA . GLU A 1 381 ? -5.799 -2.565 14.850 1.00 16.29 385 GLU A CA 1
ATOM 2879 C C . GLU A 1 381 ? -4.649 -1.566 14.834 1.00 16.41 385 GLU A C 1
ATOM 2880 O O . GLU A 1 381 ? -3.636 -1.788 14.152 1.00 15.39 385 GLU A O 1
ATOM 2886 N N . PRO A 1 382 ? -4.766 -0.422 15.556 1.00 14.60 386 PRO A N 1
ATOM 2887 C CA . PRO A 1 382 ? -3.727 0.600 15.536 1.00 14.55 386 PRO A CA 1
ATOM 2888 C C . PRO A 1 382 ? -2.340 0.036 15.854 1.00 12.31 386 PRO A C 1
ATOM 2889 O O . PRO A 1 382 ? -2.195 -0.792 16.733 1.00 13.09 386 PRO A O 1
ATOM 2893 N N . TRP A 1 383 ? -1.389 0.481 15.038 1.00 12.61 387 TRP A N 1
ATOM 2894 C CA . TRP A 1 383 ? 0.072 0.241 15.166 1.00 12.61 387 TRP A CA 1
ATOM 2895 C C . TRP A 1 383 ? 0.464 -1.135 14.610 1.00 12.20 387 TRP A C 1
ATOM 2896 O O . TRP A 1 383 ? 1.671 -1.417 14.546 1.00 12.45 387 TRP A O 1
ATOM 2907 N N . VAL A 1 384 ? -0.475 -1.965 14.161 1.00 10.75 388 VAL A N 1
ATOM 2908 C CA . VAL A 1 384 ? -0.113 -3.255 13.516 1.00 10.25 388 VAL A CA 1
ATOM 2909 C C . VAL A 1 384 ? 0.259 -2.989 12.057 1.00 9.77 388 VAL A C 1
ATOM 2910 O O . VAL A 1 384 ? -0.454 -2.256 11.366 1.00 9.80 388 VAL A O 1
ATOM 2914 N N . ILE A 1 385 ? 1.389 -3.556 11.627 1.00 9.49 389 ILE A N 1
ATOM 2915 C CA . ILE A 1 385 ? 1.896 -3.501 10.234 1.00 9.31 389 ILE A CA 1
ATOM 2916 C C . ILE A 1 385 ? 2.140 -4.928 9.757 1.00 8.56 389 ILE A C 1
ATOM 2917 O O . ILE A 1 385 ? 2.571 -5.768 10.552 1.00 8.77 389 ILE A O 1
ATOM 2922 N N . CYS A 1 386 ? 1.874 -5.185 8.476 1.00 8.28 390 CYS A N 1
ATOM 2923 C CA . CYS A 1 386 ? 2.387 -6.376 7.776 1.00 8.32 390 CY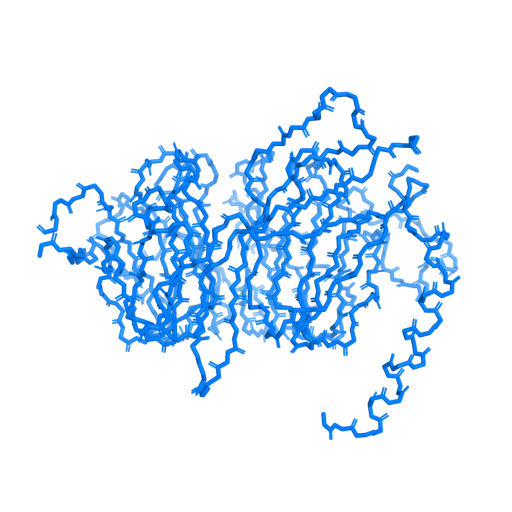S A CA 1
ATOM 2924 C C . CYS A 1 386 ? 3.411 -5.915 6.747 1.00 7.61 390 CYS A C 1
ATOM 2925 O O . CYS A 1 386 ? 3.105 -5.022 5.965 1.00 7.81 390 CYS A O 1
ATOM 2928 N N . SER A 1 387 ? 4.589 -6.510 6.805 1.00 8.01 391 SER A N 1
ATOM 2929 C CA . SER A 1 387 ? 5.697 -6.250 5.860 1.00 7.58 391 SER A CA 1
ATOM 2930 C C . SER A 1 387 ? 6.157 -7.564 5.235 1.00 7.50 391 SER A C 1
ATOM 2931 O O . SER A 1 387 ? 6.194 -8.598 5.919 1.00 7.75 391 SER A O 1
ATOM 2934 N N . VAL A 1 388 ? 6.500 -7.505 3.955 1.00 7.41 392 VAL A N 1
ATOM 2935 C CA . VAL A 1 388 ? 6.955 -8.704 3.197 1.00 7.56 392 VAL A CA 1
ATOM 2936 C C . VAL A 1 388 ? 8.315 -8.412 2.571 1.00 7.83 392 VAL A C 1
ATOM 2937 O O . VAL A 1 388 ? 8.530 -7.280 2.122 1.00 7.79 392 VAL A O 1
ATOM 2941 N N . SER A 1 389 ? 9.185 -9.419 2.507 1.00 8.20 393 SER A N 1
ATOM 2942 C CA . SER A 1 389 ? 10.567 -9.249 2.010 1.00 8.87 393 SER A CA 1
ATOM 2943 C C . SER A 1 389 ? 10.905 -10.270 0.922 1.00 9.05 393 SER A C 1
ATOM 2944 O O . SER A 1 389 ? 10.197 -11.269 0.730 1.00 9.43 393 SER A O 1
ATOM 2947 N N . GLU A 1 390 ? 12.027 -10.029 0.260 1.00 9.09 394 GLU A N 1
ATOM 2948 C CA . GLU A 1 390 ? 12.458 -10.800 -0.929 1.00 9.91 394 GLU A CA 1
ATOM 2949 C C . GLU A 1 390 ? 12.914 -12.212 -0.546 1.00 9.67 394 GLU A C 1
ATOM 2950 O O . GLU A 1 390 ? 13.042 -13.039 -1.484 1.00 10.36 394 GLU A O 1
ATOM 2956 N N . ASP A 1 391 ? 13.111 -12.509 0.743 1.00 9.96 395 ASP A N 1
ATOM 2957 C CA . ASP A 1 391 ? 13.505 -13.861 1.208 1.00 10.66 395 ASP A CA 1
ATOM 2958 C C . ASP A 1 391 ? 12.298 -14.640 1.748 1.00 10.06 395 ASP A C 1
ATOM 2959 O O . ASP A 1 391 ? 12.510 -15.574 2.516 1.00 11.23 395 ASP A O 1
ATOM 2964 N N . ASN A 1 392 ? 11.086 -14.294 1.310 1.00 10.09 396 ASN A N 1
ATOM 2965 C CA . ASN A 1 392 ? 9.834 -15.086 1.446 1.00 9.97 396 ASN A CA 1
ATOM 2966 C C . ASN A 1 392 ? 9.193 -14.836 2.814 1.00 10.20 396 ASN A C 1
ATOM 2967 O O . ASN A 1 392 ? 8.204 -15.485 3.125 1.00 10.61 396 ASN A O 1
ATOM 2972 N N . ILE A 1 393 ? 9.714 -13.913 3.615 1.00 9.42 397 ILE A N 1
ATOM 2973 C CA . ILE A 1 393 ? 9.162 -13.657 4.969 1.00 9.85 397 ILE A CA 1
ATOM 2974 C C . ILE A 1 393 ? 8.020 -12.656 4.896 1.00 10.11 397 ILE A C 1
ATOM 2975 O O . ILE A 1 393 ? 8.115 -11.646 4.184 1.00 10.46 397 ILE A O 1
ATOM 2980 N N . MET A 1 394 ? 6.985 -12.941 5.669 1.00 10.24 398 MET A N 1
ATOM 2981 C CA . MET A 1 394 ? 5.891 -12.021 6.001 1.00 12.16 398 MET A CA 1
ATOM 2982 C C . MET A 1 394 ? 5.893 -11.872 7.510 1.00 11.34 398 MET A C 1
ATOM 2983 O O . MET A 1 394 ? 5.899 -12.889 8.200 1.00 11.88 398 MET A O 1
ATOM 2988 N N . GLN A 1 395 ? 5.925 -10.643 7.994 1.00 10.02 399 GLN A N 1
ATOM 2989 C CA . GLN A 1 395 ? 5.865 -10.360 9.448 1.00 10.16 399 GLN A CA 1
ATOM 2990 C C . GLN A 1 395 ? 4.642 -9.502 9.715 1.00 9.65 399 GLN A C 1
ATOM 2991 O O . GLN A 1 395 ? 4.392 -8.564 8.951 1.00 9.27 399 GLN A O 1
ATOM 2997 N N . ILE A 1 396 ? 3.908 -9.858 10.757 1.00 9.68 400 ILE A N 1
ATOM 2998 C CA . ILE A 1 396 ? 2.805 -9.045 11.317 1.00 10.47 400 ILE A CA 1
ATOM 2999 C C . ILE A 1 396 ? 3.304 -8.581 12.675 1.00 9.97 400 ILE A C 1
ATOM 3000 O O . ILE A 1 396 ? 3.629 -9.424 13.477 1.00 10.14 400 ILE A O 1
ATOM 3005 N N . TRP A 1 397 ? 3.408 -7.276 12.875 1.00 10.13 401 TRP A N 1
ATOM 3006 C CA . TRP A 1 397 ? 4.101 -6.772 14.081 1.00 10.57 401 TRP A CA 1
ATOM 3007 C C . TRP A 1 397 ? 3.519 -5.450 14.551 1.00 10.72 401 TRP A C 1
ATOM 3008 O O . TRP A 1 397 ? 2.844 -4.758 13.805 1.00 10.86 401 TRP A O 1
ATOM 3019 N N . GLN A 1 398 ? 3.795 -5.151 15.813 1.00 10.37 402 GLN A N 1
ATOM 3020 C CA . GLN A 1 398 ? 3.296 -3.943 16.502 1.00 11.61 402 GLN A CA 1
ATOM 3021 C C . GLN A 1 398 ? 4.376 -3.523 17.501 1.00 11.13 402 GLN A C 1
ATOM 3022 O O . GLN A 1 398 ? 4.721 -4.348 18.368 1.00 11.40 402 GLN A O 1
ATOM 3028 N N . MET A 1 399 ? 4.904 -2.320 17.328 1.00 11.30 403 MET A N 1
ATOM 3029 C CA . MET A 1 399 ? 5.951 -1.800 18.242 1.00 12.09 403 MET A CA 1
ATOM 3030 C C . MET A 1 399 ? 5.325 -1.659 19.629 1.00 12.66 403 MET A C 1
ATOM 3031 O O . MET A 1 399 ? 4.074 -1.585 19.743 1.00 12.80 403 MET A O 1
ATOM 3036 N N . ALA A 1 400 ? 6.169 -1.708 20.646 1.00 12.35 404 ALA A N 1
ATOM 3037 C CA . ALA A 1 400 ? 5.739 -1.646 22.061 1.00 13.54 404 ALA A CA 1
ATOM 3038 C C . ALA A 1 400 ? 5.025 -0.322 22.348 1.00 14.17 404 ALA A C 1
ATOM 3039 O O . ALA A 1 400 ? 5.424 0.735 21.832 1.00 14.01 404 ALA A O 1
ATOM 3041 N N . GLU A 1 401 ? 4.001 -0.388 23.202 1.00 16.57 405 GLU A N 1
ATOM 3042 C CA . GLU A 1 401 ? 3.157 0.788 23.536 1.00 19.10 405 GLU A CA 1
ATOM 3043 C C . GLU A 1 401 ? 4.022 1.919 24.117 1.00 19.57 405 GLU A C 1
ATOM 3044 O O . GLU A 1 401 ? 3.739 3.091 23.784 1.00 20.97 405 GLU A O 1
ATOM 3050 N N . ASN A 1 402 ? 5.067 1.580 24.880 1.00 20.55 406 ASN A N 1
ATOM 3051 C CA . ASN A 1 402 ? 5.920 2.585 25.578 1.00 21.54 406 ASN A CA 1
ATOM 3052 C C . ASN A 1 402 ? 6.714 3.420 24.559 1.00 22.76 406 ASN A C 1
ATOM 3053 O O . ASN A 1 402 ? 7.360 4.391 24.995 1.00 25.43 406 ASN A O 1
ATOM 3058 N N . ILE A 1 403 ? 6.682 3.109 23.252 1.00 19.85 407 ILE A N 1
ATOM 3059 C CA . ILE A 1 403 ? 7.440 3.894 22.229 1.00 19.56 407 ILE A CA 1
ATOM 3060 C C . ILE A 1 403 ? 6.611 5.078 21.702 1.00 20.87 407 ILE A C 1
ATOM 3061 O O . ILE A 1 403 ? 7.185 6.170 21.565 1.00 24.14 407 ILE A O 1
ATOM 3066 N N . TYR A 1 404 ? 5.325 4.895 21.422 1.00 23.90 408 TYR A N 1
ATOM 3067 C CA . TYR A 1 404 ? 4.462 5.970 20.857 1.00 27.20 408 TYR A CA 1
ATOM 3068 C C . TYR A 1 404 ? 3.731 6.702 21.992 1.00 30.81 408 TYR A C 1
ATOM 3069 O O . TYR A 1 404 ? 3.189 7.799 21.721 1.00 33.40 408 TYR A O 1
ATOM 3078 N N . ASN A 1 405 ? 3.746 6.129 23.202 1.00 34.91 409 ASN A N 1
ATOM 3079 C CA . ASN A 1 405 ? 3.307 6.769 24.474 1.00 39.20 409 ASN A CA 1
ATOM 3080 C C . ASN A 1 405 ? 4.538 7.080 25.341 1.00 40.49 409 ASN A C 1
ATOM 3081 O O . ASN A 1 405 ? 5.129 8.163 25.316 1.00 42.97 409 ASN A O 1
#

GO terms:
  GO:0000781 chromosome, telomeric region (C, IDA)
  GO:0016581 NuRD complex (C, IDA)
  GO:0035098 ESC/E(Z) complex (C, IDA)
  GO:0005654 nucleoplasm (C, TAS)
  GO:0005515 protein binding (F, IPI)
  GO:0005654 nucleoplasm (C, IDA)
  GO:0006338 chromatin remodeling (P, IDA)
  GO:0006355 regulation of DNA-templated transcription (P, IDA)
  GO:0005634 nucleus (C, IDA)
  GO:0042393 histone binding (F, IDA)
  GO:0000118 histone deacetylase complex (C, IDA)
  GO:0030308 negative regulation of cell growth (P, IDA)
  GO:0070370 cellular heat acclimation (P, IDA)
  GO:0005634 nucleus (C, HDA)

Solvent-accessible surface area: 16784 Å² total; per-residue (Å²): 200,78,88,107,87,96,159,80,21,62,96,90,65,108,101,24,127,158,59,22,117,135,46,9,88,26,49,33,87,70,67,34,147,72,22,1,38,0,1,37,6,6,47,77,53,60,129,40,172,82,115,97,43,4,29,4,33,0,0,4,3,17,66,10,104,136,110,70,4,23,2,25,3,3,60,2,25,10,62,61,164,127,82,76,52,68,72,74,14,75,9,14,0,108,20,35,0,13,26,0,25,37,7,57,76,46,32,56,28,0,0,0,5,7,49,76,34,25,0,2,4,0,19,43,85,129,30,83,96,146,19,82,116,75,4,106,22,94,11,34,22,81,0,112,30,14,143,93,35,0,92,0,9,16,17,1,50,59,61,56,0,20,0,0,0,0,0,27,23,74,11,1,0,8,0,31,22,106,53,70,77,90,110,63,10,104,25,140,20,66,8,69,23,10,91,22,33,0,25,8,3,16,9,5,68,120,78,83,12,34,0,0,0,0,0,43,27,70,56,0,5,5,4,26,49,183,48,159,42,60,70,107,17,63,89,102,6,111,1,12,117,20,66,0,8,0,8,15,15,5,60,109,24,64,62,29,0,0,0,0,0,24,28,99,19,0,0,12,5,17,29,160,71,28,100,94,73,81,38,48,0,110,42,10,179,62,44,0,56,6,1,49,14,3,45,58,56,87,49,6,0,0,0,1,0,43,15,48,56,0,3,0,0,15,34,74,60,68,73,93,107,65,56,82,128,85,57,112,113,18,38,28,10,24,21,12,77,0,15,3,3,34,20,55,1,20,0,0,11,20,1,51,56,59,54,26,2,0,0,0,0,0,88,56,35,38,3,3,11,0,29,0,7,102,110,45,58,132

Nearest PDB structures (foldseek):
  7m3x-assembly1_A  TM=1.003E+00  e=1.871E-77  Homo sapiens
  5wai-assembly1_A  TM=9.898E-01  e=1.550E-67  Homo sapiens
  6nq3-assembly2_E-2  TM=9.917E-01  e=3.776E-67  Homo sapiens
  2yb8-assembly1_B  TM=9.882E-01  e=1.725E-66  Drosophila melanogaster
  6zrc-assembly2_B  TM=9.515E-01  e=6.790E-62  Homo sapiens

Organism: Homo sapiens (NCBI:txid9606)

Foldseek 3Di:
DPPVLLVVLVVVLVVVVVCDVVWFPDKDKDFFPAFWLEKAWQQDKADDPPDQWIKTWIFTWGADPPDWIWTWIWIWTHGHPVTDIDTQATATDDATFLYWDAFLVQRQWIWTFHQAFWIFIANRVPADRDYDRVRDHDGQATEDDGHGTAREKEHQNPQGQWIWDFFQSQWIFIWRCPPCDVRYTYTPAIARQGPGGFQYKYAQNPDSQWIWIFFQSQWIFIAGNVDPDSHHGPDIASHDPGGWREKEDQPVDSFWIWIFFQNQWIWIGGNVDRVDTPDIAHDGPGGWHYKYAFLPARQWIWTFWFSQKIWIFGNVQAPPDDDPVVVVNHGRRGQDIDSNGSGTWSYKYHRNPDGQWMWITHNSRMIMTTGTDPVRVD

Radius of gyration: 20.3 Å; Cα contacts (8 Å, |Δi|>4): 1084; chains: 1; bounding box: 48×53×51 Å

B-factor: mean 17.38, std 8.43, range [5.11, 64.97]

Secondary structure (DSSP, 8-state):
--HHHHHHHHHHHHHHHHTHHHHEEEEEEEE-SS--S-EEEEEEEE--TT-SEEEEEEEEE---SSS-EEEEEEEEEEE----EEEEEEEEEESS--SEEEEETTEEEEEEEE-SSSSEEEEEGGGS-SS--TT-----SEEEE--SS--SEEEE-SSSTTEEEEE-TTS-EEEEETTS----EEE-SEEE---SS-EEEEEE-SS-TTEEEEEETTSEEEEEETTSS-SSS-SEEEE--SS-EEEEEE-TT-SSEEEEEETTSEEEEEETT-TTS-SEEEE--SS-EEEEEE-SS-TTEEEEEETTS-EEEEEGGGTT----HHHHHH--TTEEEEE---SS-EEEEEE-SSSTTEEEEEETTSEEEEEEE-HHHH-

InterPro domains:
  IPR001680 WD40 repeat [PF00400] (172-205)
  IPR001680 WD40 repeat [PF00400] (220-255)
  IPR001680 WD40 repeat [PF00400] (263-301)
  IPR001680 WD40 repeat [PF00400] (309-345)
  IPR001680 WD40 repeat [PF00400] (366-401)
  IPR001680 WD40 repeat [PS50082] (172-214)
  IPR001680 WD40 repeat [PS50082] (222-264)
  IPR001680 WD40 repeat [PS50082] (268-304)
  IPR001680 WD40 repeat [PS50082] (312-354)
  IPR001680 WD40 repeat [PS50082] (369-403)
  IPR001680 WD40 repeat [SM00320] (113-152)
  IPR001680 WD40 repeat [SM00320] (165-205)
  IPR001680 WD40 repeat [SM00320] (215-255)
  IPR001680 WD40 repeat [SM00320] (261-301)
  IPR001680 WD40 repeat [SM00320] (305-345)
  IPR001680 WD40 repeat [SM00320] (362-402)
  IPR015943 WD40/YVTN repeat-like-containing domain superfamily [G3DSA:2.130.10.10] (2-425)
  IPR019775 WD40 repeat, conserved site [PS00678] (192-206)
  IPR019775 WD40 repeat, conserved site [PS00678] (288-302)
  IPR019775 WD40 repeat, conserved site [PS00678] (332-346)